Protein AF-0000000066093097 (afdb_homodimer)

InterPro domains:
  IPR003817 Phosphatidylserine decarboxylase-related [PF02666] (63-284)
  IPR003817 Phosphatidylserine decarboxylase-related [PTHR10067] (11-286)
  IPR033177 Phosphatidylserine decarboxylase, bacterial/eukaryotic [TIGR00163] (50-284)
  IPR033178 Phosphatidylserine decarboxylase, prokaryotic type 1 [MF_00662] (10-287)
  IPR060588 Phosphatidylserine decarboxylase proenzyme, N-terminal domain [PF27523] (5-46)

pLDDT: mean 94.62, std 5.3, range [65.44, 98.88]

Nearest PDB structures (foldseek):
  7cnz-assembly2_E  TM=9.864E-01  e=1.143E-36  Escherichia coli K-12
  7cnz-assembly2_G  TM=9.864E-01  e=2.052E-36  Escherichia coli K-12
  8x4q-assembly1_A  TM=7.014E-01  e=6.839E-11  Psilocybe cubensis
  8x4q-assembly3_E  TM=6.402E-01  e=1.273E-09  Psilocybe cubensis
  7cnz-assembly2_E  TM=9.865E-01  e=6.090E-37  Escherichia coli K-12

Organism: Hamiltonella defensa subsp. Acyrthosiphon pisum (strain 5AT) (NCBI:txid572265)

Solvent-accessible surface area (backbone atoms only — not comparable to full-atom values): 28808 Å² total; per-residue (Å²): 110,70,64,59,48,55,53,51,46,64,72,68,47,65,42,66,64,52,10,51,51,44,32,53,59,31,59,39,68,53,58,70,58,30,51,50,52,45,52,51,49,34,60,75,48,62,41,68,44,83,45,28,60,65,62,51,72,82,77,36,63,19,42,44,54,51,56,50,46,57,60,34,83,76,75,47,62,60,59,74,59,93,51,38,28,24,28,34,32,28,31,27,27,58,28,68,47,70,25,59,54,51,36,39,70,55,31,78,97,36,56,40,43,38,31,27,60,52,57,50,35,56,73,66,29,60,58,39,36,47,9,37,37,40,32,34,33,26,52,81,44,37,55,33,48,34,28,27,36,41,50,31,34,39,42,34,38,36,40,37,60,54,47,36,52,62,71,50,72,70,41,41,49,66,37,77,45,46,79,36,22,22,19,31,39,41,34,34,25,46,35,94,58,42,55,32,37,48,28,46,31,47,21,48,39,32,48,38,44,29,33,70,89,69,37,62,73,53,76,77,63,78,46,41,39,43,77,45,80,47,41,50,88,89,46,84,77,43,52,72,44,45,55,59,35,74,45,29,35,32,39,59,50,38,36,42,36,38,38,32,23,48,92,32,61,42,66,40,85,82,66,45,67,66,32,75,41,46,38,14,38,76,37,25,33,40,76,131,110,69,67,58,49,57,53,51,46,64,73,67,48,64,42,67,62,51,10,53,50,44,33,52,60,30,60,38,69,54,57,71,60,29,52,50,51,44,52,50,48,35,59,73,47,61,38,69,44,84,47,29,61,65,62,52,71,84,77,38,62,18,41,45,54,51,55,50,45,56,60,36,84,77,75,47,61,58,61,75,58,92,50,39,28,24,28,32,34,28,28,28,28,58,27,67,46,70,25,59,56,50,36,39,72,54,31,78,97,36,56,40,43,39,29,28,60,51,57,50,35,57,72,65,30,57,60,37,38,46,8,37,38,40,31,35,34,27,52,82,45,36,55,31,48,34,28,27,36,40,49,30,35,40,41,35,39,35,40,38,62,54,47,35,52,63,71,50,72,70,40,42,51,68,39,78,44,47,79,36,22,20,19,32,39,41,35,34,25,46,35,95,59,42,54,32,37,47,30,45,31,48,22,47,39,33,47,37,45,29,34,71,89,70,38,64,74,52,76,76,64,77,44,42,39,44,78,48,79,46,41,52,88,87,46,83,77,43,52,72,46,46,55,59,36,73,46,30,36,32,41,60,49,37,36,42,35,39,39,32,22,46,92,33,60,42,67,40,86,82,66,44,66,65,33,75,41,46,38,14,38,76,38,25,32,41,77,132

Sequence (576 aa):
MLKKLKIKLQYLLPQHALTRLAGWAANKKAGWLTQQVIKIFASYYRVNIKEAQYTEFSAYSSFNEFFIRSLRSDVRPIAAGDNILVQPADGTISESGRIDKDKILQAKGHDYSLEALLAGQSLLAKEFENGQFVTTYLAPGDYHRVHMPCDGVLREMIYVPGSLFSVNAFFAENVPYLFARNERVICIFNTAFGTMAQILVGAMIVGSIETLWSGPVDSQRKGIIQRWVYPDEGSEAPIILKKGEEMGLFKLGSTVINLFVSNKIKLASHLQNGSITRLGEILGEAPHMLKKLKIKLQYLLPQHALTRLAGWAANKKAGWLTQQVIKIFASYYRVNIKEAQYTEFSAYSSFNEFFIRSLRSDVRPIAAGDNILVQPADGTISESGRIDKDKILQAKGHDYSLEALLAGQSLLAKEFENGQFVTTYLAPGDYHRVHMPCDGVLREMIYVPGSLFSVNAFFAENVPYLFARNERVICIFNTAFGTMAQILVGAMIVGSIETLWSGPVDSQRKGIIQRWVYPDEGSEAPIILKKGEEMGLFKLGSTVINLFVSNKIKLASHLQNGSITRLGEILGEAPH

Secondary structure (DSSP, 8-state):
-HHHHHHHHHHHS-HHHHHHHHHHHHH---THHHHHHHHHHHHHTT--GGGBSS-SGGG-SSHHHHHTPPBPTTSSPPPP-TTEEE--SSEEEEEEEE-BTTEEEEETTEEEEHHHHTTT-HHHHHHTTT-EEEEEE--TTS--EEE-SS-EEEEEEEEE--B----SHHHHHHSTTHHHHB-EEEEEEEETTEEEEEEEE--TT--EEEETTTEESSSS--SS-EEEE---TTSSS--EE-TT-EEEEEES--EEEEEE-TTS-EE-TT--TT-EE-TTSEEEE---/-HHHHHHHHHHHS-HHHHHHHHHHHHH---THHHHHHHHHHHHHTT--GGGBSS-SGGG-SSHHHHHTPPBPTTSSPPPP-TTEEE--SSEEEEEEEE-BTTEEEEETTEEEEHHHHTTT-HHHHHHTTT-EEEEEE--TTS--EEE-SS-EEEEEEEEE--B----SHHHHHHSTTHHHHB-EEEEEEEETTEEEEEEEE--TT--EEEETTTEESSSS--SS-EEEE---TTSSS--EE-TT-EEEEEES--EEEEEE-TTS-EE-TT--TT-EE-TTSEEEE---

Structure (mmCIF, N/CA/C/O backbone):
data_AF-0000000066093097-model_v1
#
loop_
_entity.id
_entity.type
_entity.pdbx_description
1 polymer 'Phosphatidylserine decarboxylase proenzyme'
#
loop_
_atom_site.group_PDB
_atom_site.id
_atom_site.type_symbol
_atom_site.label_atom_id
_atom_site.label_alt_id
_atom_site.label_comp_id
_atom_site.label_asym_id
_atom_site.label_entity_id
_atom_site.label_seq_id
_atom_site.pdbx_PDB_ins_code
_atom_site.Cartn_x
_atom_site.Cartn_y
_atom_site.Cartn_z
_atom_site.occupancy
_atom_site.B_iso_or_equiv
_atom_site.auth_seq_id
_atom_site.auth_comp_id
_atom_site.auth_asym_id
_atom_site.auth_atom_id
_atom_site.pdbx_PDB_model_num
ATOM 1 N N . MET A 1 1 ? 18.625 3.459 -25.906 1 68.06 1 MET A N 1
ATOM 2 C CA . MET A 1 1 ? 17.578 4.461 -26.078 1 68.06 1 MET A CA 1
ATOM 3 C C . MET A 1 1 ? 16.203 3.814 -26.047 1 68.06 1 MET A C 1
ATOM 5 O O . MET A 1 1 ? 15.32 4.238 -25.297 1 68.06 1 MET A O 1
ATOM 9 N N . LEU A 1 2 ? 16.047 2.662 -26.797 1 78 2 LEU A N 1
ATOM 10 C CA . LEU A 1 2 ? 14.75 2.008 -26.891 1 78 2 LEU A CA 1
ATOM 11 C C . LEU A 1 2 ? 14.375 1.365 -25.562 1 78 2 LEU A C 1
ATOM 13 O O . LEU A 1 2 ? 13.211 1.413 -25.156 1 78 2 LEU A O 1
ATOM 17 N N . LYS A 1 3 ? 15.328 0.932 -24.812 1 82.69 3 LYS A N 1
ATOM 18 C CA . LYS A 1 3 ? 15.062 0.302 -23.531 1 82.69 3 LYS A CA 1
ATOM 19 C C . LYS A 1 3 ? 14.508 1.31 -22.531 1 82.69 3 LYS A C 1
ATOM 21 O O . LYS A 1 3 ? 13.516 1.035 -21.844 1 82.69 3 LYS A O 1
ATOM 26 N N . LYS A 1 4 ? 15.164 2.43 -22.453 1 82.69 4 LYS A N 1
ATOM 27 C CA . LYS A 1 4 ? 14.742 3.48 -21.531 1 82.69 4 LYS A CA 1
ATOM 28 C C . LYS A 1 4 ? 13.336 3.969 -21.859 1 82.69 4 LYS A C 1
ATOM 30 O O . LYS A 1 4 ? 12.547 4.262 -20.953 1 82.69 4 LYS A O 1
ATOM 35 N N . LEU A 1 5 ? 13.094 4.07 -23.109 1 84.62 5 LEU A N 1
ATOM 36 C CA . LEU A 1 5 ? 11.773 4.516 -23.547 1 84.62 5 LEU A CA 1
ATOM 37 C C . LEU A 1 5 ? 10.695 3.518 -23.125 1 84.62 5 LEU A C 1
ATOM 39 O O . LEU A 1 5 ? 9.617 3.91 -22.672 1 84.62 5 LEU A O 1
ATOM 43 N N . LYS A 1 6 ? 10.977 2.24 -23.328 1 85.44 6 LYS A N 1
ATOM 44 C CA . LYS A 1 6 ? 10.047 1.187 -22.938 1 85.44 6 LYS A CA 1
ATOM 45 C C . LYS A 1 6 ? 9.719 1.262 -21.453 1 85.44 6 LYS A C 1
ATOM 47 O O . LYS A 1 6 ? 8.562 1.111 -21.062 1 85.44 6 LYS A O 1
ATOM 52 N N . ILE A 1 7 ? 10.688 1.516 -20.688 1 85.94 7 ILE A N 1
ATOM 53 C CA . ILE A 1 7 ? 1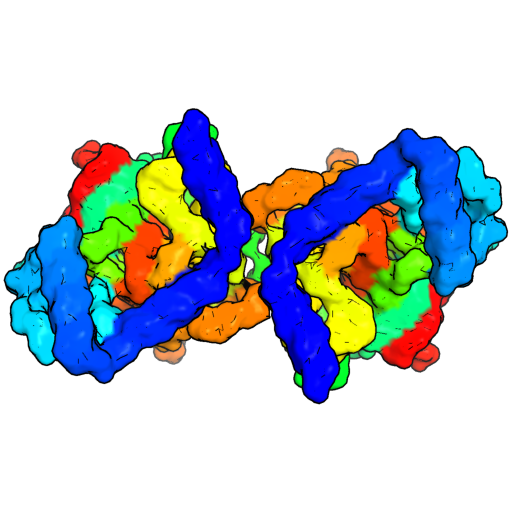0.523 1.615 -19.234 1 85.94 7 ILE A CA 1
ATOM 54 C C . ILE A 1 7 ? 9.703 2.857 -18.906 1 85.94 7 ILE A C 1
ATOM 56 O O . ILE A 1 7 ? 8.75 2.785 -18.109 1 85.94 7 ILE A O 1
ATOM 60 N N . LYS A 1 8 ? 10.039 3.965 -19.5 1 85.25 8 LYS A N 1
ATOM 61 C CA . LYS A 1 8 ? 9.328 5.215 -19.25 1 85.25 8 LYS A CA 1
ATOM 62 C C . LYS A 1 8 ? 7.852 5.094 -19.609 1 85.25 8 LYS A C 1
ATOM 64 O O . LYS A 1 8 ? 6.988 5.66 -18.938 1 85.25 8 LYS A O 1
ATOM 69 N N . LEU A 1 9 ? 7.617 4.41 -20.641 1 84.12 9 LEU A N 1
ATOM 70 C CA . LEU A 1 9 ? 6.242 4.223 -21.094 1 84.12 9 LEU A CA 1
ATOM 71 C C . LEU A 1 9 ? 5.426 3.477 -20.047 1 84.12 9 LEU A C 1
ATOM 73 O O . LEU A 1 9 ? 4.246 3.773 -19.844 1 84.12 9 LEU A O 1
ATOM 77 N N . GLN A 1 10 ? 6.02 2.518 -19.406 1 84.25 10 GLN A N 1
ATOM 78 C CA . GLN A 1 10 ? 5.32 1.765 -18.359 1 84.25 10 GLN A CA 1
ATOM 79 C C . GLN A 1 10 ? 4.922 2.668 -17.203 1 84.25 10 GLN A C 1
ATOM 81 O O . GLN A 1 10 ? 3.881 2.457 -16.578 1 84.25 10 GLN A O 1
ATOM 86 N N . TYR A 1 11 ? 5.754 3.646 -16.969 1 81.81 11 TYR A N 1
ATOM 87 C CA . TYR A 1 11 ? 5.469 4.57 -15.883 1 81.81 11 TYR A CA 1
ATOM 88 C C . TYR A 1 11 ? 4.355 5.539 -16.266 1 81.81 11 TYR A C 1
ATOM 90 O O . TYR A 1 11 ? 3.607 6.008 -15.406 1 81.81 11 TYR A O 1
ATOM 98 N N . LEU A 1 12 ? 4.156 5.742 -17.531 1 81.19 12 LEU A N 1
ATOM 99 C CA . LEU A 1 12 ? 3.246 6.785 -18 1 81.19 12 LEU A CA 1
ATOM 100 C C . LEU A 1 12 ? 1.881 6.199 -18.344 1 81.19 12 LEU A C 1
ATOM 102 O O . LEU A 1 12 ? 0.875 6.914 -18.312 1 81.19 12 LEU A O 1
ATOM 106 N N . LEU A 1 13 ? 1.787 5.004 -18.641 1 84.69 13 LEU A N 1
ATOM 107 C CA . LEU A 1 13 ? 0.554 4.359 -19.078 1 84.69 13 LEU A CA 1
ATOM 108 C C . LEU A 1 13 ? -0.447 4.262 -17.922 1 84.69 13 LEU A C 1
ATOM 110 O O . LEU A 1 13 ? -0.06 4.035 -16.781 1 84.69 13 LEU A O 1
ATOM 114 N N . PRO A 1 14 ? -1.724 4.5 -18.297 1 86.81 14 PRO A N 1
ATOM 115 C CA . PRO A 1 14 ? -2.754 4.203 -17.312 1 86.81 14 PRO A CA 1
ATOM 116 C C . PRO A 1 14 ? -2.939 2.703 -17.078 1 86.81 14 PRO A C 1
ATOM 118 O O . PRO A 1 14 ? -3.875 2.105 -17.609 1 86.81 14 PRO A O 1
ATOM 121 N N . GLN A 1 15 ? -2.131 2.162 -16.281 1 88.12 15 GLN A N 1
ATOM 122 C CA . GLN A 1 15 ? -1.981 0.719 -16.125 1 88.12 15 GLN A CA 1
ATOM 123 C C . GLN A 1 15 ? -3.301 0.071 -15.719 1 88.12 15 GLN A C 1
ATOM 125 O O . GLN A 1 15 ? -3.711 -0.933 -16.312 1 88.12 15 GLN A O 1
ATOM 130 N N . HIS A 1 16 ? -3.994 0.668 -14.781 1 88.12 16 HIS A N 1
ATOM 131 C CA . HIS A 1 16 ? -5.219 0.075 -14.258 1 88.12 16 HIS A CA 1
ATOM 132 C C . HIS A 1 16 ? -6.344 0.131 -15.281 1 88.12 16 HIS A C 1
ATOM 134 O O . HIS A 1 16 ? -7.109 -0.828 -15.422 1 88.12 16 HIS A O 1
ATOM 140 N N . ALA A 1 17 ? -6.469 1.216 -15.969 1 87.44 17 ALA A N 1
ATOM 141 C CA . ALA A 1 17 ? -7.492 1.336 -17 1 87.44 17 ALA A CA 1
ATOM 142 C C . ALA A 1 17 ? -7.258 0.329 -18.125 1 87.44 17 ALA A C 1
ATOM 144 O O . ALA A 1 17 ? -8.195 -0.324 -18.594 1 87.44 17 ALA A O 1
ATOM 145 N N . LEU A 1 18 ? -6.027 0.21 -18.547 1 89.62 18 LEU A N 1
ATOM 146 C CA . LEU A 1 18 ? -5.68 -0.737 -19.594 1 89.62 18 LEU A CA 1
ATOM 147 C C . LEU A 1 18 ? -5.949 -2.17 -19.141 1 89.62 18 LEU A C 1
ATOM 149 O O . LEU A 1 18 ? -6.457 -2.982 -19.922 1 89.62 18 LEU A O 1
ATOM 153 N N . THR A 1 19 ? -5.629 -2.447 -17.906 1 89.88 19 THR A N 1
ATOM 154 C CA . THR A 1 19 ? -5.84 -3.781 -17.359 1 89.88 19 THR A CA 1
ATOM 155 C C . THR A 1 19 ? -7.328 -4.109 -17.281 1 89.88 19 THR A C 1
ATOM 157 O O . THR A 1 19 ? -7.746 -5.211 -17.625 1 89.88 19 THR A O 1
ATOM 160 N N . ARG A 1 20 ? -8.125 -3.15 -16.891 1 88.69 20 ARG A N 1
ATOM 161 C CA . ARG A 1 20 ? -9.57 -3.352 -16.812 1 88.69 20 ARG A CA 1
ATOM 162 C C . ARG A 1 20 ? -10.156 -3.602 -18.203 1 88.69 20 ARG A C 1
ATOM 164 O O . ARG A 1 20 ? -11.023 -4.461 -18.375 1 88.69 20 ARG A O 1
ATOM 171 N N . LEU A 1 21 ? -9.703 -2.885 -19.156 1 90.94 21 LEU A N 1
ATOM 172 C CA . LEU A 1 21 ? -10.164 -3.057 -20.531 1 90.94 21 LEU A CA 1
ATOM 173 C C . LEU A 1 21 ? -9.766 -4.426 -21.078 1 90.94 21 LEU A C 1
ATOM 175 O O . LEU A 1 21 ? -10.57 -5.105 -21.719 1 90.94 21 LEU A O 1
ATOM 179 N N . ALA A 1 22 ? -8.539 -4.777 -20.828 1 91.62 22 ALA A N 1
ATOM 180 C CA . ALA A 1 22 ? -8.062 -6.086 -21.266 1 91.62 22 ALA A CA 1
ATOM 181 C C . ALA A 1 22 ? -8.867 -7.211 -20.625 1 91.62 22 ALA A C 1
ATOM 183 O O . ALA A 1 22 ? -9.242 -8.18 -21.281 1 91.62 22 ALA A O 1
ATOM 184 N N . GLY A 1 23 ? -9.086 -7.062 -19.312 1 89.94 23 GLY A N 1
ATOM 185 C CA . GLY A 1 23 ? -9.906 -8.039 -18.609 1 89.94 23 GLY A CA 1
ATOM 186 C C . GLY A 1 23 ? -11.32 -8.133 -19.156 1 89.94 23 GLY A C 1
ATOM 187 O O . GLY A 1 23 ? -11.852 -9.234 -19.312 1 89.94 23 GLY A O 1
ATOM 188 N N . TRP A 1 24 ? -11.883 -7.031 -19.391 1 91.56 24 TRP A N 1
ATOM 189 C CA . TRP A 1 24 ? -13.219 -6.984 -19.969 1 91.56 24 TRP A CA 1
ATOM 190 C C . TRP A 1 24 ? -13.25 -7.676 -21.328 1 91.56 24 TRP A C 1
ATOM 192 O O . TRP A 1 24 ? -14.133 -8.5 -21.594 1 91.56 24 TRP A O 1
ATOM 202 N N . ALA A 1 25 ? -12.359 -7.367 -22.188 1 93.94 25 ALA A N 1
ATOM 203 C CA . ALA A 1 25 ? -12.289 -7.965 -23.516 1 93.94 25 ALA A CA 1
ATOM 204 C C . ALA A 1 25 ? -12.055 -9.469 -23.422 1 93.94 25 ALA A C 1
ATOM 206 O O . ALA A 1 25 ? -12.656 -10.25 -24.172 1 93.94 25 ALA A O 1
ATOM 207 N N . ALA A 1 26 ? -11.219 -9.859 -22.5 1 94.44 26 ALA A N 1
ATOM 208 C CA . ALA A 1 26 ? -10.844 -11.266 -22.375 1 94.44 26 ALA A CA 1
ATOM 209 C C . ALA A 1 26 ? -12.016 -12.102 -21.844 1 94.44 26 ALA A C 1
ATOM 211 O O . ALA A 1 26 ? -12.055 -13.312 -22.047 1 94.44 26 ALA A O 1
ATOM 212 N N . ASN A 1 27 ? -12.945 -11.414 -21.25 1 94.44 27 ASN A N 1
ATOM 213 C CA . ASN A 1 27 ? -14.109 -12.102 -20.703 1 94.44 27 ASN A CA 1
ATOM 214 C C . ASN A 1 27 ? -15.25 -12.18 -21.719 1 94.44 27 ASN A C 1
ATOM 216 O O . ASN A 1 27 ? -16.219 -12.914 -21.516 1 94.44 27 ASN A O 1
ATOM 220 N N . LYS A 1 28 ? -15.164 -11.555 -22.797 1 95.5 28 LYS A N 1
ATOM 221 C CA . LYS A 1 28 ? -16.25 -11.477 -23.766 1 95.5 28 LYS A CA 1
ATOM 222 C C . LYS A 1 28 ? -16.422 -12.797 -24.516 1 95.5 28 LYS A C 1
ATOM 224 O O . LYS A 1 28 ? -15.422 -13.43 -24.891 1 95.5 28 LYS A O 1
ATOM 229 N N . LYS A 1 29 ? -17.641 -13.172 -24.656 1 97.06 29 LYS A N 1
ATOM 230 C CA . LYS A 1 29 ? -17.984 -14.312 -25.5 1 97.06 29 LYS A CA 1
ATOM 231 C C . LYS A 1 29 ? -18.375 -13.859 -26.906 1 97.06 29 LYS A C 1
ATOM 233 O O . LYS A 1 29 ? -19.562 -13.742 -27.203 1 97.06 29 LYS A O 1
ATOM 238 N N . ALA A 1 30 ? -17.438 -13.766 -27.75 1 96.25 30 ALA A N 1
ATOM 239 C CA . ALA A 1 30 ? -17.672 -13.156 -29.047 1 96.25 30 ALA A CA 1
ATOM 240 C C . ALA A 1 30 ? -17.656 -14.211 -30.156 1 96.25 30 ALA A C 1
ATOM 242 O O . ALA A 1 30 ? -17.25 -13.93 -31.281 1 96.25 30 ALA A O 1
ATOM 243 N N . GLY A 1 31 ? -17.891 -15.391 -29.812 1 95.12 31 GLY A N 1
ATOM 244 C CA . GLY A 1 31 ? -18.047 -16.453 -30.797 1 95.12 31 GLY A CA 1
ATOM 245 C C . GLY A 1 31 ? -16.828 -16.656 -31.672 1 95.12 31 GLY A C 1
ATOM 246 O O . GLY A 1 31 ? -15.727 -16.891 -31.172 1 95.12 31 GLY A O 1
ATOM 247 N N . TRP A 1 32 ? -17.062 -16.359 -32.906 1 95.94 32 TRP A N 1
ATOM 248 C CA . TRP A 1 32 ? -16.016 -16.625 -33.906 1 95.94 32 TRP A CA 1
ATOM 249 C C . TRP A 1 32 ? -14.789 -15.773 -33.625 1 95.94 32 TRP A C 1
ATOM 251 O O . TRP A 1 32 ? -13.656 -16.234 -33.812 1 95.94 32 TRP A O 1
ATOM 261 N N . LEU A 1 33 ? -14.906 -14.602 -33.188 1 96.94 33 LEU A N 1
ATOM 262 C CA . LEU A 1 33 ? -13.773 -13.734 -32.906 1 96.94 33 LEU A CA 1
ATOM 263 C C . LEU A 1 33 ? -12.953 -14.273 -31.734 1 96.94 33 LEU A C 1
ATOM 265 O O . LEU A 1 33 ? -11.719 -14.289 -31.797 1 96.94 33 LEU A O 1
ATOM 269 N N . THR A 1 34 ? -13.633 -14.711 -30.703 1 97.12 34 THR A N 1
ATOM 270 C CA . THR A 1 34 ? -12.969 -15.32 -29.547 1 97.12 34 THR A CA 1
ATOM 271 C C . THR A 1 34 ? -12.141 -16.531 -29.984 1 97.12 34 THR A C 1
ATOM 273 O O . THR A 1 34 ? -10.984 -16.672 -29.578 1 97.12 34 THR A O 1
ATOM 276 N N . GLN A 1 35 ? -12.703 -17.297 -30.812 1 97.5 35 GLN A N 1
ATOM 277 C CA . GLN A 1 35 ? -12.023 -18.5 -31.266 1 97.5 35 GLN A CA 1
ATOM 278 C C . GLN A 1 35 ? -10.766 -18.156 -32.062 1 97.5 35 GLN A C 1
ATOM 280 O O . GLN A 1 35 ? -9.734 -18.812 -31.906 1 97.5 35 GLN A O 1
ATOM 285 N N . GLN A 1 36 ? -10.867 -17.172 -32.844 1 97.69 36 GLN A N 1
ATOM 286 C CA . GLN A 1 36 ? -9.703 -16.75 -33.625 1 97.69 36 GLN A CA 1
ATOM 287 C C . GLN A 1 36 ? -8.594 -16.219 -32.719 1 97.69 36 GLN A C 1
ATOM 289 O O . GLN A 1 36 ? -7.422 -16.531 -32.906 1 97.69 36 GLN A O 1
ATOM 294 N N . VAL A 1 37 ? -8.992 -15.453 -31.781 1 97.44 37 VAL A N 1
ATOM 295 C CA . VAL A 1 37 ? -8.031 -14.891 -30.844 1 97.44 37 VAL A CA 1
ATOM 296 C C . VAL A 1 37 ? -7.332 -16.016 -30.078 1 97.44 37 VAL A C 1
ATOM 298 O O . VAL A 1 37 ? -6.113 -16 -29.906 1 97.44 37 VAL A O 1
ATOM 301 N N . ILE A 1 38 ? -8.094 -16.969 -29.656 1 97.75 38 ILE A N 1
ATOM 302 C CA . ILE A 1 38 ? -7.555 -18.094 -28.922 1 97.75 38 ILE A CA 1
ATOM 303 C C . ILE A 1 38 ? -6.547 -18.844 -29.781 1 97.75 38 ILE A C 1
ATOM 305 O O . ILE A 1 38 ? -5.43 -19.141 -29.344 1 97.75 38 ILE A O 1
ATOM 309 N N . LYS A 1 39 ? -6.867 -19.109 -31 1 97.81 39 LYS A N 1
ATOM 310 C CA . LYS A 1 39 ? -6.004 -19.859 -31.906 1 97.81 39 LYS A CA 1
ATOM 311 C C . LYS A 1 39 ? -4.707 -19.109 -32.188 1 97.81 39 LYS A C 1
ATOM 313 O O . LYS A 1 39 ? -3.623 -19.688 -32.188 1 97.81 39 LYS A O 1
ATOM 318 N N . ILE A 1 40 ? -4.816 -17.875 -32.438 1 97.94 40 ILE A N 1
ATOM 319 C CA . ILE A 1 40 ? -3.648 -17.047 -32.688 1 97.94 40 ILE A CA 1
ATOM 320 C C . ILE A 1 40 ? -2.742 -17.016 -31.469 1 97.94 40 ILE A C 1
ATOM 322 O O . ILE A 1 40 ? -1.523 -17.172 -31.594 1 97.94 40 ILE A O 1
ATOM 326 N N . PHE A 1 41 ? -3.361 -16.812 -30.344 1 96.81 41 PHE A N 1
ATOM 327 C CA . PHE A 1 41 ? -2.609 -16.766 -29.094 1 96.81 41 PHE A CA 1
ATOM 328 C C . PHE A 1 41 ? -1.895 -18.094 -28.859 1 96.81 41 PHE A C 1
ATOM 330 O O . PHE A 1 41 ? -0.696 -18.125 -28.562 1 96.81 41 PHE A O 1
ATOM 337 N N . ALA A 1 42 ? -2.65 -19.156 -28.922 1 97.38 42 ALA A N 1
ATOM 338 C CA . ALA A 1 42 ? -2.102 -20.484 -28.672 1 97.38 42 ALA A CA 1
ATOM 339 C C . ALA A 1 42 ? -0.943 -20.797 -29.609 1 97.38 42 ALA A C 1
ATOM 341 O O . ALA A 1 42 ? 0.058 -21.391 -29.203 1 97.38 42 ALA A O 1
ATOM 342 N N . SER A 1 43 ? -1.115 -20.406 -30.828 1 97.5 43 SER A N 1
ATOM 343 C CA . SER A 1 43 ? -0.065 -20.625 -31.812 1 97.5 43 SER A CA 1
ATOM 344 C C . SER A 1 43 ? 1.157 -19.766 -31.531 1 97.5 43 SER A C 1
ATOM 346 O O . SER A 1 43 ? 2.285 -20.266 -31.5 1 97.5 43 SER A O 1
ATOM 348 N N . TYR A 1 44 ? 0.952 -18.531 -31.281 1 96.88 44 TYR A N 1
ATOM 349 C CA . TYR A 1 44 ? 2.033 -17.562 -31.078 1 96.88 44 TYR A CA 1
ATOM 350 C C . TYR A 1 44 ? 2.852 -17.922 -29.844 1 96.88 44 TYR A C 1
ATOM 352 O O . TYR A 1 44 ? 4.082 -17.859 -29.875 1 96.88 44 TYR A O 1
ATOM 360 N N . TYR A 1 45 ? 2.201 -18.312 -28.797 1 95.75 45 TYR A N 1
ATOM 361 C CA . TYR A 1 45 ? 2.885 -18.562 -27.547 1 95.75 45 TYR A CA 1
ATOM 362 C C . TYR A 1 45 ? 3.135 -20.062 -27.344 1 95.75 45 TYR A C 1
ATOM 364 O O . TYR A 1 45 ? 3.529 -20.5 -26.266 1 95.75 45 TYR A O 1
ATOM 372 N N . ARG A 1 46 ? 2.812 -20.891 -28.312 1 96.12 46 ARG A N 1
ATOM 373 C CA . ARG A 1 46 ? 3.096 -22.328 -28.344 1 96.12 46 ARG A CA 1
ATOM 374 C C . ARG A 1 46 ? 2.486 -23.031 -27.141 1 96.12 46 ARG A C 1
ATOM 376 O O . ARG A 1 46 ? 3.168 -23.797 -26.453 1 96.12 46 ARG A O 1
ATOM 383 N N . VAL A 1 47 ? 1.194 -22.703 -27.016 1 96.62 47 VAL A N 1
ATOM 384 C CA . VAL A 1 47 ? 0.459 -23.359 -25.938 1 96.62 47 VAL A CA 1
ATOM 385 C C . VAL A 1 47 ? 0.26 -24.844 -26.266 1 96.62 47 VAL A C 1
ATOM 387 O O . VAL A 1 47 ? -0.18 -25.188 -27.359 1 96.62 47 VAL A O 1
ATOM 390 N N . ASN A 1 48 ? 0.645 -25.734 -25.359 1 95.38 48 ASN A N 1
ATOM 391 C CA . ASN A 1 48 ? 0.401 -27.156 -25.547 1 95.38 48 ASN A CA 1
ATOM 392 C C . ASN A 1 48 ? -1.004 -27.547 -25.094 1 95.38 48 ASN A C 1
ATOM 394 O O . ASN A 1 48 ? -1.192 -28.031 -23.984 1 95.38 48 ASN A O 1
ATOM 398 N N . ILE A 1 49 ? -1.922 -27.453 -25.953 1 96.12 49 ILE A N 1
ATOM 399 C CA . ILE A 1 49 ? -3.332 -27.656 -25.641 1 96.12 49 ILE A CA 1
ATOM 400 C C . ILE A 1 49 ? -3.584 -29.125 -25.344 1 96.12 49 ILE A C 1
ATOM 402 O O . ILE A 1 49 ? -4.605 -29.484 -24.75 1 96.12 49 ILE A O 1
ATOM 406 N N . LYS A 1 50 ? -2.711 -30 -25.766 1 96.5 50 LYS A N 1
ATOM 407 C CA . LYS A 1 50 ? -2.889 -31.422 -25.547 1 96.5 50 LYS A CA 1
ATOM 408 C C . LYS A 1 50 ? -2.861 -31.766 -24.047 1 96.5 50 LYS A C 1
ATOM 410 O O . LYS A 1 50 ? -3.352 -32.812 -23.641 1 96.5 50 LYS A O 1
ATOM 415 N N . GLU A 1 51 ? -2.277 -30.938 -23.297 1 97.44 51 GLU A N 1
ATOM 416 C CA . GLU A 1 51 ? -2.195 -31.156 -21.859 1 97.44 51 GLU A CA 1
ATOM 417 C C . GLU A 1 51 ? -3.459 -30.672 -21.156 1 97.44 51 GLU A C 1
ATOM 419 O O . GLU A 1 51 ? -3.691 -31 -19.984 1 97.44 51 GLU A O 1
ATOM 424 N N . ALA A 1 52 ? -4.242 -29.922 -21.812 1 97.75 52 ALA A N 1
ATOM 425 C CA . ALA A 1 52 ? -5.426 -29.312 -21.219 1 97.75 52 ALA A CA 1
ATOM 426 C C . ALA A 1 52 ? -6.52 -30.359 -20.984 1 97.75 52 ALA A C 1
ATOM 428 O O . ALA A 1 52 ? -6.562 -31.375 -21.656 1 97.75 52 ALA A O 1
ATOM 429 N N . GLN A 1 53 ? -7.332 -30.078 -19.984 1 97.25 53 GLN A N 1
ATOM 430 C CA . GLN A 1 53 ? -8.5 -30.922 -19.734 1 97.25 53 GLN A CA 1
ATOM 431 C C . GLN A 1 53 ? -9.391 -31 -20.969 1 97.25 53 GLN A C 1
ATOM 433 O O . GLN A 1 53 ? -9.906 -32.062 -21.312 1 97.25 53 GLN A O 1
ATOM 438 N N . TYR A 1 54 ? -9.602 -29.844 -21.578 1 97.25 54 TYR A N 1
ATOM 439 C CA . TYR A 1 54 ? -10.312 -29.766 -22.844 1 97.25 54 TYR A CA 1
ATOM 440 C C . TYR A 1 54 ? -9.375 -29.344 -23.969 1 97.25 54 TYR A C 1
ATOM 442 O O . TYR A 1 54 ? -8.875 -28.219 -23.984 1 97.25 54 TYR A O 1
ATOM 450 N N . THR A 1 55 ? -9.227 -30.141 -24.969 1 96.56 55 THR A N 1
ATOM 451 C CA . THR A 1 55 ? -8.18 -29.938 -25.953 1 96.56 55 THR A CA 1
ATOM 452 C C . THR A 1 55 ? -8.711 -29.188 -27.172 1 96.56 55 THR A C 1
ATOM 454 O O . THR A 1 55 ? -7.941 -28.719 -28.016 1 96.56 55 THR A O 1
ATOM 457 N N . GLU A 1 56 ? -10.008 -29.078 -27.25 1 97.12 56 GLU A N 1
ATOM 458 C CA . GLU A 1 56 ? -10.609 -28.312 -28.344 1 97.12 56 GLU A CA 1
ATOM 459 C C . GLU A 1 56 ? -10.805 -26.859 -27.953 1 97.12 56 GLU A C 1
ATOM 461 O O . GLU A 1 56 ? -11.406 -26.562 -26.906 1 97.12 56 GLU A O 1
ATOM 466 N N . PHE A 1 57 ? -10.406 -26.031 -28.781 1 96.94 57 PHE A N 1
ATOM 467 C CA . PHE A 1 57 ? -10.523 -24.609 -28.484 1 96.94 57 PHE A CA 1
ATOM 468 C C . PHE A 1 57 ? -11.984 -24.203 -28.344 1 96.94 57 PHE A C 1
ATOM 470 O O . PHE A 1 57 ? -12.305 -23.266 -27.609 1 96.94 57 PHE A O 1
ATOM 477 N N . SER A 1 58 ? -12.836 -24.891 -29 1 96.62 58 SER A N 1
ATOM 478 C CA . SER A 1 58 ? -14.258 -24.594 -28.969 1 96.62 58 SER A CA 1
ATOM 479 C C . SER A 1 58 ? -14.859 -24.812 -27.594 1 96.62 58 SER A C 1
ATOM 481 O O . SER A 1 58 ? -15.977 -24.391 -27.312 1 96.62 58 SER A O 1
ATOM 483 N N . ALA A 1 59 ? -14.117 -25.484 -26.797 1 97.06 59 ALA A N 1
ATOM 484 C CA . ALA A 1 59 ? -14.586 -25.75 -25.438 1 97.06 59 ALA A CA 1
ATOM 485 C C . ALA A 1 59 ? -14.57 -24.469 -24.594 1 97.06 59 ALA A C 1
ATOM 487 O O . ALA A 1 59 ? -15.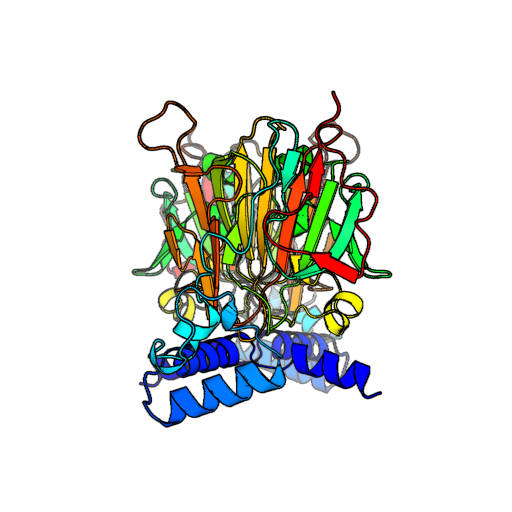156 -24.438 -23.5 1 97.06 59 ALA A O 1
ATOM 488 N N . TYR A 1 60 ? -13.93 -23.516 -25.047 1 97.62 60 TYR A N 1
ATOM 489 C CA . TYR A 1 60 ? -13.781 -22.281 -24.312 1 97.62 60 TYR A CA 1
ATOM 490 C C . TYR A 1 60 ? -14.602 -21.156 -24.938 1 97.62 60 TYR A C 1
ATOM 492 O O . TYR A 1 60 ? -14.406 -20.828 -26.109 1 97.62 60 TYR A O 1
ATOM 500 N N . SER A 1 61 ? -15.414 -20.5 -24.125 1 97.06 61 SER A N 1
ATOM 501 C CA . SER A 1 61 ? -16.359 -19.516 -24.641 1 97.06 61 SER A CA 1
ATOM 502 C C . SER A 1 61 ? -15.758 -18.109 -24.578 1 97.06 61 SER A C 1
ATOM 504 O O . SER A 1 61 ? -16.297 -17.188 -25.203 1 97.06 61 SER A O 1
ATOM 506 N N . SER A 1 62 ? -14.75 -17.969 -23.859 1 97.5 62 SER A N 1
ATOM 507 C CA . SER A 1 62 ? -14.023 -16.703 -23.781 1 97.5 62 SER A CA 1
ATOM 508 C C . SER A 1 62 ? -12.516 -16.938 -23.766 1 97.5 62 SER A C 1
ATOM 510 O O . SER A 1 62 ? -12.055 -18.047 -23.531 1 97.5 62 SER A O 1
ATOM 512 N N . PHE A 1 63 ? -11.766 -15.922 -24.062 1 96.56 63 PHE A N 1
ATOM 513 C CA . PHE A 1 63 ? -10.312 -16.031 -23.984 1 96.56 63 PHE A CA 1
ATOM 514 C C . PHE A 1 63 ? -9.859 -16.359 -22.578 1 96.56 63 PHE A C 1
ATOM 516 O O . PHE A 1 63 ? -8.961 -17.172 -22.391 1 96.56 63 PHE A O 1
ATOM 523 N N . ASN A 1 64 ? -10.492 -15.766 -21.578 1 95.38 64 ASN A N 1
ATOM 524 C CA . ASN A 1 64 ? -10.125 -16 -20.188 1 95.38 64 ASN A CA 1
ATOM 525 C C . ASN A 1 64 ? -10.336 -17.453 -19.797 1 95.38 64 ASN A C 1
ATOM 527 O O . ASN A 1 64 ? -9.531 -18.031 -19.062 1 95.38 64 ASN A O 1
ATOM 531 N N . GLU A 1 65 ? -11.391 -17.984 -20.219 1 96 65 GLU A N 1
ATOM 532 C CA . GLU A 1 65 ? -11.633 -19.391 -19.938 1 96 65 GLU A CA 1
ATOM 533 C C . GLU A 1 65 ? -10.5 -20.266 -20.469 1 96 65 GLU A C 1
ATOM 535 O O . GLU A 1 65 ? -10.086 -21.219 -19.812 1 96 65 GLU A O 1
ATOM 540 N N . PHE A 1 66 ? -10.094 -19.922 -21.688 1 97.19 66 PHE A N 1
ATOM 541 C CA . PHE A 1 66 ? -8.977 -20.641 -22.297 1 97.19 66 PHE A CA 1
ATOM 542 C C . PHE A 1 66 ? -7.688 -20.391 -21.516 1 97.19 66 PHE A C 1
ATOM 544 O O . PHE A 1 66 ? -6.93 -21.312 -21.234 1 97.19 66 PHE A O 1
ATOM 551 N N . PHE A 1 67 ? -7.441 -19.125 -21.172 1 96.38 67 PHE A N 1
ATOM 552 C CA . PHE A 1 67 ? -6.199 -18.703 -20.547 1 96.38 67 PHE A CA 1
ATOM 553 C C . PHE A 1 67 ? -6.012 -19.406 -19.203 1 96.38 67 PHE A C 1
ATOM 555 O O . PHE A 1 67 ? -4.895 -19.781 -18.844 1 96.38 67 PHE A O 1
ATOM 562 N N . ILE A 1 68 ? -7.141 -19.594 -18.453 1 95.75 68 ILE A N 1
ATOM 563 C CA . ILE A 1 68 ? -7.051 -20.188 -17.141 1 95.75 68 ILE A CA 1
ATOM 564 C C . ILE A 1 68 ? -7.43 -21.672 -17.219 1 95.75 68 ILE A C 1
ATOM 566 O O . ILE A 1 68 ? -7.93 -22.25 -16.25 1 95.75 68 ILE A O 1
ATOM 570 N N . ARG A 1 69 ? -7.27 -22.234 -18.297 1 96.56 69 ARG A N 1
ATOM 571 C CA . ARG A 1 69 ? -7.648 -23.625 -18.531 1 96.56 69 ARG A CA 1
ATOM 572 C C . ARG A 1 69 ? -7.043 -24.547 -17.469 1 96.56 69 ARG A C 1
ATOM 574 O O . ARG A 1 69 ? -5.93 -24.297 -17 1 96.56 69 ARG A O 1
ATOM 581 N N . SER A 1 70 ? -7.766 -25.594 -17.188 1 96.75 70 SER A N 1
ATOM 582 C CA . SER A 1 70 ? -7.23 -26.625 -16.312 1 96.75 70 SER A CA 1
ATOM 583 C C . SER A 1 70 ? -6.441 -27.672 -17.109 1 96.75 70 SER A C 1
ATOM 585 O O . SER A 1 70 ? -6.629 -27.797 -18.328 1 96.75 70 SER A O 1
ATOM 587 N N . LEU A 1 71 ? -5.605 -28.328 -16.453 1 97.56 71 LEU A N 1
ATOM 588 C CA . LEU A 1 71 ? -4.848 -29.422 -17.062 1 97.56 71 LEU A CA 1
ATOM 589 C C . LEU A 1 71 ? -5.496 -30.766 -16.766 1 97.56 71 LEU A C 1
ATOM 591 O O . LEU A 1 71 ? -6.266 -30.891 -15.805 1 97.56 71 LEU A O 1
ATOM 595 N N . ARG A 1 72 ? -5.125 -31.688 -17.688 1 96.75 72 ARG A N 1
ATOM 596 C CA . ARG A 1 72 ? -5.496 -33.062 -17.344 1 96.75 72 ARG A CA 1
ATOM 597 C C . ARG A 1 72 ? -4.809 -33.5 -16.047 1 96.75 72 ARG A C 1
ATOM 599 O O . ARG A 1 72 ? -3.695 -33.062 -15.758 1 96.75 72 ARG A O 1
ATOM 606 N N . SER A 1 73 ? -5.426 -34.406 -15.406 1 94 73 SER A N 1
ATOM 607 C CA . SER A 1 73 ? -4.945 -34.844 -14.094 1 94 73 SER A CA 1
ATOM 608 C C . SER A 1 73 ? -3.631 -35.594 -14.203 1 94 73 SER A C 1
ATOM 610 O O . SER A 1 73 ? -2.883 -35.719 -13.227 1 94 73 SER A O 1
ATOM 612 N N . ASP A 1 74 ? -3.334 -36.094 -15.383 1 95.31 74 ASP A N 1
ATOM 613 C CA . ASP A 1 74 ? -2.209 -37 -15.508 1 95.31 74 ASP A CA 1
ATOM 614 C C . ASP A 1 74 ? -0.966 -36.281 -16.031 1 95.31 74 ASP A C 1
ATOM 616 O O . ASP A 1 74 ? 0.124 -36.844 -16.062 1 95.31 74 ASP A O 1
ATOM 620 N N . VAL A 1 75 ? -0.993 -35.094 -16.391 1 96.88 75 VAL A N 1
ATOM 621 C CA . VAL A 1 75 ? 0.083 -34.469 -17.156 1 96.88 75 VAL A CA 1
ATOM 622 C C . VAL A 1 75 ? 1.104 -33.844 -16.219 1 96.88 75 VAL A C 1
ATOM 624 O O . VAL A 1 75 ? 2.227 -33.531 -16.625 1 96.88 75 VAL A O 1
ATOM 627 N N . ARG A 1 76 ? 0.708 -33.625 -14.969 1 97.81 76 ARG A N 1
ATOM 628 C CA . ARG A 1 76 ? 1.625 -33.094 -13.969 1 97.81 76 ARG A CA 1
ATOM 629 C C . ARG A 1 76 ? 1.649 -33.938 -12.711 1 97.81 76 ARG A C 1
ATOM 631 O O . ARG A 1 76 ? 1.116 -33.562 -11.672 1 97.81 76 ARG A O 1
ATOM 638 N N . PRO A 1 77 ? 2.32 -35.031 -12.805 1 97.88 77 PRO A N 1
ATOM 639 C CA . PRO A 1 77 ? 2.422 -35.812 -11.578 1 97.88 77 PRO A CA 1
ATOM 640 C C . PRO A 1 77 ? 3.113 -35.062 -10.445 1 97.88 77 PRO A C 1
ATOM 642 O O . PRO A 1 77 ? 4.082 -34.344 -10.688 1 97.88 77 PRO A O 1
ATOM 645 N N . ILE A 1 78 ? 2.615 -35.219 -9.258 1 98.38 78 ILE A N 1
ATOM 646 C CA . ILE A 1 78 ? 3.162 -34.531 -8.086 1 98.38 78 ILE A CA 1
ATOM 647 C C . ILE A 1 78 ? 4.25 -35.406 -7.457 1 98.38 78 ILE A C 1
ATOM 649 O O . ILE A 1 78 ? 4.008 -36.562 -7.109 1 98.38 78 ILE A O 1
ATOM 653 N N . ALA A 1 79 ? 5.453 -34.844 -7.352 1 98.06 79 ALA A N 1
ATOM 654 C CA . ALA A 1 79 ? 6.551 -35.562 -6.738 1 98.06 79 ALA A CA 1
ATOM 655 C C . ALA A 1 79 ? 6.168 -36.062 -5.348 1 98.06 79 ALA A C 1
ATOM 657 O O . ALA A 1 79 ? 5.645 -35.312 -4.531 1 98.06 79 ALA A O 1
ATOM 658 N N . ALA A 1 80 ? 6.438 -37.281 -5.098 1 96.94 80 ALA A N 1
ATOM 659 C CA . ALA A 1 80 ? 6.047 -37.906 -3.84 1 96.94 80 ALA A CA 1
ATOM 660 C C . ALA A 1 80 ? 7.074 -37.656 -2.748 1 96.94 80 ALA A C 1
ATOM 662 O O . ALA A 1 80 ? 8.227 -37.312 -3.041 1 96.94 80 ALA A O 1
ATOM 663 N N . GLY A 1 81 ? 6.629 -37.812 -1.466 1 96.06 81 GLY A N 1
ATOM 664 C CA . GLY A 1 81 ? 7.488 -37.625 -0.308 1 96.06 81 GLY A CA 1
ATOM 665 C C . GLY A 1 81 ? 7.004 -36.531 0.636 1 96.06 81 GLY A C 1
ATOM 666 O O . GLY A 1 81 ? 6.664 -35.438 0.201 1 96.06 81 GLY A O 1
ATOM 667 N N . ASP A 1 82 ? 7.031 -36.875 1.871 1 94.69 82 ASP A N 1
ATOM 668 C CA . ASP A 1 82 ? 6.535 -35.938 2.875 1 94.69 82 ASP A CA 1
ATOM 669 C C . ASP A 1 82 ? 7.516 -34.812 3.078 1 94.69 82 ASP A C 1
ATOM 671 O O . ASP A 1 82 ? 7.121 -33.719 3.504 1 94.69 82 ASP A O 1
ATOM 675 N N . ASN A 1 83 ? 8.758 -35.094 2.758 1 97.06 83 ASN A N 1
ATOM 676 C CA . ASN A 1 83 ? 9.781 -34.062 2.947 1 97.06 83 ASN A CA 1
ATOM 677 C C . ASN A 1 83 ? 10.062 -33.312 1.653 1 97.06 83 ASN A C 1
ATOM 679 O O . ASN A 1 83 ? 10.977 -32.469 1.597 1 97.06 83 ASN A O 1
ATOM 683 N N . ILE A 1 84 ? 9.312 -33.625 0.625 1 97.62 84 ILE A N 1
ATOM 684 C CA . ILE A 1 84 ? 9.547 -33.062 -0.69 1 97.62 84 ILE A CA 1
ATOM 685 C C . ILE A 1 84 ? 8.539 -31.938 -0.948 1 97.62 84 ILE A C 1
ATOM 687 O O . ILE A 1 84 ? 7.34 -32.125 -0.717 1 97.62 84 ILE A O 1
ATOM 691 N N . LEU A 1 85 ? 8.977 -30.812 -1.321 1 98.62 85 LEU A N 1
ATOM 692 C CA . LEU A 1 85 ? 8.141 -29.734 -1.829 1 98.62 85 LEU A CA 1
ATOM 693 C C . LEU A 1 85 ? 8.156 -29.703 -3.354 1 98.62 85 LEU A C 1
ATOM 695 O O . LEU A 1 85 ? 9.164 -30.047 -3.975 1 98.62 85 LEU A O 1
ATOM 699 N N . VAL A 1 86 ? 7.098 -29.25 -3.943 1 98.81 86 VAL A N 1
ATOM 700 C CA . VAL A 1 86 ? 7 -29.312 -5.398 1 98.81 86 VAL A CA 1
ATOM 701 C C . VAL A 1 86 ? 6.824 -27.906 -5.969 1 98.81 86 VAL A C 1
ATOM 703 O O . VAL A 1 86 ? 6.418 -26.984 -5.254 1 98.81 86 VAL A O 1
ATOM 706 N N . GLN A 1 87 ? 7.172 -27.781 -7.242 1 98.69 87 GLN A N 1
ATOM 707 C CA . GLN A 1 87 ? 6.941 -26.531 -7.957 1 98.69 87 GLN A CA 1
ATOM 708 C C . GLN A 1 87 ? 5.457 -26.172 -7.965 1 98.69 87 GLN A C 1
ATOM 710 O O . GLN A 1 87 ? 4.613 -27 -8.289 1 98.69 87 GLN A O 1
ATOM 715 N N . PRO A 1 88 ? 5.164 -24.938 -7.637 1 98.44 88 PRO A N 1
ATOM 716 C CA . PRO A 1 88 ? 3.758 -24.547 -7.527 1 98.44 88 PRO A CA 1
ATOM 717 C C . PRO A 1 88 ? 3.152 -24.125 -8.867 1 98.44 88 PRO A C 1
ATOM 719 O O . PRO A 1 88 ? 1.934 -23.969 -8.977 1 98.44 88 PRO A O 1
ATOM 722 N N . ALA A 1 89 ? 3.969 -23.953 -9.859 1 98 89 ALA A N 1
ATOM 723 C CA . ALA A 1 89 ? 3.467 -23.406 -11.117 1 98 89 ALA A CA 1
ATOM 724 C C . ALA A 1 89 ? 4.375 -23.781 -12.281 1 98 89 ALA A C 1
ATOM 726 O O . ALA A 1 89 ? 5.551 -24.094 -12.078 1 98 89 ALA A O 1
ATOM 727 N N . ASP A 1 90 ? 3.803 -23.812 -13.484 1 97.5 90 ASP A N 1
ATOM 728 C CA . ASP A 1 90 ? 4.621 -23.766 -14.695 1 97.5 90 ASP A CA 1
ATOM 729 C C . ASP A 1 90 ? 5.207 -22.375 -14.922 1 97.5 90 ASP A C 1
ATOM 731 O O . ASP A 1 90 ? 4.535 -21.375 -14.695 1 97.5 90 ASP A O 1
ATOM 735 N N . GLY A 1 91 ? 6.414 -22.359 -15.328 1 97.06 91 GLY A N 1
ATOM 736 C CA . GLY A 1 91 ? 7.012 -21.062 -15.617 1 97.06 91 GLY A CA 1
ATOM 737 C C . GLY A 1 91 ? 8.523 -21.109 -15.695 1 97.06 91 GLY A C 1
ATOM 738 O O . GLY A 1 91 ? 9.094 -22.062 -16.219 1 97.06 91 GLY A O 1
ATOM 739 N N . THR A 1 92 ? 9.102 -20 -15.375 1 97.19 92 THR A N 1
ATOM 740 C CA . THR A 1 92 ? 10.555 -19.844 -15.352 1 97.19 92 THR A CA 1
ATOM 741 C C . THR A 1 92 ? 10.992 -19.156 -14.055 1 97.19 92 THR A C 1
ATOM 743 O O . THR A 1 92 ? 10.383 -18.188 -13.617 1 97.19 92 THR A O 1
ATOM 746 N N . ILE A 1 93 ? 12.039 -19.75 -13.484 1 97.25 93 ILE A N 1
ATOM 747 C CA . ILE A 1 93 ? 12.586 -19.109 -12.281 1 97.25 93 ILE A CA 1
ATOM 748 C C . ILE A 1 93 ? 13.219 -17.781 -12.648 1 97.25 93 ILE A C 1
ATOM 750 O O . ILE A 1 93 ? 14.18 -17.719 -13.414 1 97.25 93 ILE A O 1
ATOM 754 N N . SER A 1 94 ? 12.641 -16.75 -12.109 1 95.75 94 SER A N 1
ATOM 755 C CA . SER A 1 94 ? 13.227 -15.43 -12.258 1 95.75 94 SER A CA 1
ATOM 756 C C . SER A 1 94 ? 14.422 -15.234 -11.328 1 95.75 94 SER A C 1
ATOM 758 O O . SER A 1 94 ? 15.453 -14.695 -11.727 1 95.75 94 SER A O 1
ATOM 760 N N . GLU A 1 95 ? 14.266 -15.516 -10.102 1 96.44 95 GLU A N 1
ATOM 761 C CA . GLU A 1 95 ? 15.297 -15.531 -9.07 1 96.44 95 GLU A CA 1
ATOM 762 C C . GLU A 1 95 ? 14.945 -16.516 -7.953 1 96.44 95 GLU A C 1
ATOM 764 O O . GLU A 1 95 ? 13.773 -16.812 -7.73 1 96.44 95 GLU A O 1
ATOM 769 N N . SER A 1 96 ? 15.945 -17.047 -7.344 1 96.81 96 SER A N 1
ATOM 770 C CA . SER A 1 96 ? 15.766 -17.938 -6.195 1 96.81 96 SER A CA 1
ATOM 771 C C . SER A 1 96 ? 17.016 -17.969 -5.32 1 96.81 96 SER A C 1
ATOM 773 O O . SER A 1 96 ? 18.094 -17.594 -5.766 1 96.81 96 SER A O 1
ATOM 775 N N . GLY A 1 97 ? 16.828 -18.328 -4.078 1 95.38 97 GLY A N 1
ATOM 776 C CA . GLY A 1 97 ? 17.984 -18.516 -3.203 1 95.38 97 GLY A CA 1
ATOM 777 C C . GLY A 1 97 ? 17.719 -18.062 -1.776 1 95.38 97 GLY A C 1
ATOM 778 O O . GLY A 1 97 ? 16.562 -18 -1.346 1 95.38 97 GLY A O 1
ATOM 779 N N . ARG A 1 98 ? 18.781 -17.875 -1.109 1 95.88 98 ARG A N 1
ATOM 780 C CA . ARG A 1 98 ? 18.703 -17.469 0.29 1 95.88 98 ARG A CA 1
ATOM 781 C C . ARG A 1 98 ? 18.375 -15.992 0.41 1 95.88 98 ARG A C 1
ATOM 783 O O . ARG A 1 98 ? 18.875 -15.172 -0.357 1 95.88 98 ARG A O 1
ATOM 790 N N . ILE A 1 99 ? 17.5 -15.727 1.313 1 97.69 99 ILE A N 1
ATOM 791 C CA . ILE A 1 99 ? 17.266 -14.344 1.712 1 97.69 99 ILE A CA 1
ATOM 792 C C . ILE A 1 99 ? 18.422 -13.852 2.58 1 97.69 99 ILE A C 1
ATOM 794 O O . ILE A 1 99 ? 18.766 -14.484 3.58 1 97.69 99 ILE A O 1
ATOM 798 N N . ASP A 1 100 ? 19.078 -12.789 2.176 1 97.12 100 ASP A N 1
ATOM 799 C CA . ASP A 1 100 ? 20.156 -12.203 2.967 1 97.12 100 ASP A CA 1
ATOM 800 C C . ASP A 1 100 ? 19.609 -11.281 4.047 1 97.12 100 ASP A C 1
ATOM 802 O O . ASP A 1 100 ? 19.344 -10.102 3.789 1 97.12 100 ASP A O 1
ATOM 806 N N . LYS A 1 101 ? 19.531 -11.789 5.297 1 97 101 LYS A N 1
ATOM 807 C CA . LYS A 1 101 ? 18.844 -11.109 6.387 1 97 101 LYS A CA 1
ATOM 808 C C . LYS A 1 101 ? 17.391 -10.789 6.008 1 97 101 LYS A C 1
ATOM 810 O O . LYS A 1 101 ? 16.516 -11.641 6.148 1 97 101 LYS A O 1
ATOM 815 N N . ASP A 1 102 ? 17.141 -9.648 5.434 1 97.19 102 ASP A N 1
ATOM 816 C CA . ASP A 1 102 ? 15.781 -9.297 5.059 1 97.19 102 ASP A CA 1
ATOM 817 C C . ASP A 1 102 ? 15.703 -8.891 3.59 1 97.19 102 ASP A C 1
ATOM 819 O O . ASP A 1 102 ? 14.656 -8.422 3.127 1 97.19 102 ASP A O 1
ATOM 823 N N . LYS A 1 103 ? 16.781 -9.133 2.859 1 97.12 103 LYS A N 1
ATOM 824 C CA . LYS A 1 103 ? 16.859 -8.664 1.479 1 97.12 103 LYS A CA 1
ATOM 825 C C . LYS A 1 103 ? 16.641 -9.812 0.497 1 97.12 103 LYS A C 1
ATOM 827 O O . LYS A 1 103 ? 17.312 -10.836 0.575 1 97.12 103 LYS A O 1
ATOM 832 N N . ILE A 1 104 ? 15.695 -9.617 -0.368 1 97.06 104 ILE A N 1
ATOM 833 C CA . ILE A 1 104 ? 15.391 -10.57 -1.428 1 97.06 104 ILE A CA 1
ATOM 834 C C . ILE A 1 104 ? 15.938 -10.055 -2.758 1 97.06 104 ILE A C 1
ATOM 836 O O . ILE A 1 104 ? 15.695 -8.906 -3.133 1 97.06 104 ILE A O 1
ATOM 840 N N . LEU A 1 105 ? 16.641 -10.906 -3.451 1 94.69 105 LEU A N 1
ATOM 841 C CA . LEU A 1 105 ? 17.141 -10.516 -4.762 1 94.69 105 LEU A CA 1
ATOM 842 C C . LEU A 1 105 ? 16.016 -10.516 -5.797 1 94.69 105 LEU A C 1
ATOM 844 O O . LEU A 1 105 ? 15.312 -11.508 -5.957 1 94.69 105 LEU A O 1
ATOM 848 N N . GLN A 1 106 ? 15.773 -9.422 -6.355 1 93.56 106 GLN A N 1
ATOM 849 C CA . GLN A 1 106 ? 14.789 -9.297 -7.426 1 93.56 106 GLN A CA 1
ATOM 850 C C . GLN A 1 106 ? 15.367 -9.758 -8.758 1 93.56 106 GLN A C 1
ATOM 852 O O . GLN A 1 106 ? 14.805 -10.633 -9.422 1 93.56 106 GLN A O 1
ATOM 857 N N . ALA A 1 107 ? 16.312 -9.195 -9.211 1 90.94 107 ALA A N 1
ATOM 858 C CA . ALA A 1 107 ? 17.094 -9.445 -10.414 1 90.94 107 ALA A CA 1
ATOM 859 C C . ALA A 1 107 ? 18.453 -8.758 -10.336 1 90.94 107 ALA A C 1
ATOM 861 O O . ALA A 1 107 ? 18.812 -8.195 -9.305 1 90.94 107 ALA A O 1
ATOM 862 N N . LYS A 1 108 ? 19.312 -8.898 -11.352 1 79.69 108 LYS A N 1
ATOM 863 C CA . LYS A 1 108 ? 20.656 -8.336 -11.336 1 79.69 108 LYS A CA 1
ATOM 864 C C . LYS A 1 108 ? 20.641 -6.879 -10.891 1 79.69 108 LYS A C 1
ATOM 866 O O . LYS A 1 108 ? 19.906 -6.062 -11.453 1 79.69 108 LYS A O 1
ATOM 871 N N . GLY A 1 109 ? 21.312 -6.676 -9.688 1 79.81 109 GLY A N 1
ATOM 872 C CA . GLY A 1 109 ? 21.578 -5.312 -9.258 1 79.81 109 GLY A CA 1
ATOM 873 C C . GLY A 1 109 ? 20.453 -4.723 -8.43 1 79.81 109 GLY A C 1
ATOM 874 O O . GLY A 1 109 ? 20.547 -3.584 -7.961 1 79.81 109 GLY A O 1
ATOM 875 N N . HIS A 1 110 ? 19.312 -5.496 -8.359 1 92.31 110 HIS A N 1
ATOM 876 C CA . HIS A 1 110 ? 18.203 -4.941 -7.578 1 92.31 110 HIS A CA 1
ATOM 877 C C . HIS A 1 110 ? 17.75 -5.914 -6.496 1 92.31 110 HIS A C 1
ATOM 879 O O . HIS A 1 110 ? 17.672 -7.121 -6.738 1 92.31 110 HIS A O 1
ATOM 885 N N . ASP A 1 111 ? 17.516 -5.395 -5.316 1 96.06 111 ASP A N 1
ATOM 886 C CA . ASP A 1 111 ? 16.875 -6.148 -4.238 1 96.06 111 ASP A CA 1
ATOM 887 C C . ASP A 1 111 ? 15.789 -5.324 -3.562 1 96.06 111 ASP A C 1
ATOM 889 O O . ASP A 1 111 ? 15.586 -4.156 -3.896 1 96.06 111 ASP A O 1
ATOM 893 N N . TYR A 1 112 ? 15.039 -5.949 -2.785 1 96.25 112 TYR A N 1
ATOM 894 C CA . TYR A 1 112 ? 14.047 -5.305 -1.929 1 96.25 112 TYR A CA 1
ATOM 895 C C . TYR A 1 112 ? 13.883 -6.059 -0.616 1 96.25 112 TYR A C 1
ATOM 897 O O . TYR A 1 112 ? 14.391 -7.176 -0.47 1 96.25 112 TYR A O 1
ATOM 905 N N . SER A 1 113 ? 13.258 -5.41 0.293 1 97.44 113 SER A N 1
ATOM 906 C CA . SER A 1 113 ? 13.18 -6.004 1.624 1 97.44 113 SER A CA 1
ATOM 907 C C . SER A 1 113 ? 11.945 -6.887 1.765 1 97.44 113 SER A C 1
ATOM 909 O O . SER A 1 113 ? 10.953 -6.684 1.067 1 97.44 113 SER A O 1
ATOM 911 N N . LEU A 1 114 ? 12.023 -7.832 2.701 1 98.44 114 LEU A N 1
ATOM 912 C CA . LEU A 1 114 ? 10.875 -8.641 3.096 1 98.44 114 LEU A CA 1
ATOM 913 C C . LEU A 1 114 ? 9.719 -7.762 3.561 1 98.44 114 LEU A C 1
ATOM 915 O O . LEU A 1 114 ? 8.562 -8.016 3.219 1 98.44 114 LEU A O 1
ATOM 919 N N . GLU A 1 115 ? 10.031 -6.766 4.293 1 97 115 GLU A N 1
ATOM 920 C CA . GLU A 1 115 ? 8.992 -5.883 4.805 1 97 115 GLU A CA 1
ATOM 921 C C . GLU A 1 115 ? 8.25 -5.191 3.666 1 97 115 GLU A C 1
ATOM 923 O O . GLU A 1 115 ? 7.02 -5.07 3.699 1 97 115 GLU A O 1
ATOM 928 N N . ALA A 1 116 ? 9 -4.727 2.738 1 96.94 116 ALA A N 1
ATOM 929 C CA . ALA A 1 116 ? 8.375 -4.09 1.582 1 96.94 116 ALA A CA 1
ATOM 930 C C . ALA A 1 116 ? 7.461 -5.066 0.845 1 96.94 116 ALA A C 1
ATOM 932 O O . ALA A 1 116 ? 6.348 -4.711 0.447 1 96.94 116 ALA A O 1
ATOM 933 N N . LEU A 1 117 ? 7.895 -6.285 0.687 1 98.44 117 LEU A N 1
ATOM 934 C CA . LEU A 1 117 ? 7.141 -7.309 -0.03 1 98.44 117 LEU A CA 1
ATOM 935 C C . LEU A 1 117 ? 5.895 -7.711 0.752 1 98.44 117 LEU A C 1
ATOM 937 O O . LEU A 1 117 ? 4.836 -7.945 0.164 1 98.44 117 LEU A O 1
ATOM 941 N N . LEU A 1 118 ? 6.055 -7.75 2.074 1 98.44 118 LEU A N 1
ATOM 942 C CA . LEU A 1 118 ? 5.004 -8.281 2.938 1 98.44 118 LEU A CA 1
ATOM 943 C C . LEU A 1 118 ? 4.18 -7.145 3.543 1 98.44 118 LEU A C 1
ATOM 945 O O . LEU A 1 118 ? 3.758 -7.23 4.699 1 98.44 118 LEU A O 1
ATOM 949 N N . ALA A 1 119 ? 4.012 -6.066 2.869 1 96.19 119 ALA A N 1
ATOM 950 C CA . ALA A 1 119 ? 3.084 -4.98 3.18 1 96.19 119 ALA A CA 1
ATOM 951 C C . ALA A 1 119 ? 3.436 -4.32 4.508 1 96.19 119 ALA A C 1
ATOM 953 O O . ALA A 1 119 ? 2.547 -3.965 5.285 1 96.19 119 ALA A O 1
ATOM 954 N N . GLY A 1 120 ? 4.68 -4.277 4.781 1 95.38 120 GLY A N 1
ATOM 955 C CA . GLY A 1 120 ? 5.133 -3.582 5.977 1 95.38 120 GLY A CA 1
ATOM 956 C C . GLY A 1 120 ? 4.949 -4.395 7.242 1 95.38 120 GLY A C 1
ATOM 957 O O . GLY A 1 120 ? 5.203 -3.902 8.344 1 95.38 120 GLY A O 1
ATOM 958 N N . GLN A 1 121 ? 4.531 -5.598 7.133 1 96.56 121 GLN A N 1
ATOM 959 C CA . GLN A 1 121 ? 4.316 -6.438 8.305 1 96.56 121 GLN A CA 1
ATOM 960 C C . GLN A 1 121 ? 5.645 -6.91 8.891 1 96.56 121 GLN A C 1
ATOM 962 O O . GLN A 1 121 ? 6.145 -7.977 8.531 1 96.56 121 GLN A O 1
ATOM 967 N N . SER A 1 122 ? 6.141 -6.184 9.844 1 95.56 122 SER A N 1
ATOM 968 C CA . SER A 1 122 ? 7.496 -6.402 10.336 1 95.56 122 SER A CA 1
ATOM 969 C C . SER A 1 122 ? 7.613 -7.75 11.047 1 95.56 122 SER A C 1
ATOM 971 O O . SER A 1 122 ? 8.617 -8.445 10.898 1 95.56 122 SER A O 1
ATOM 973 N N . LEU A 1 123 ? 6.637 -8.094 11.844 1 96.19 123 LEU A N 1
ATOM 974 C CA . LEU A 1 123 ? 6.688 -9.359 12.57 1 96.19 123 LEU A CA 1
ATOM 975 C C . LEU A 1 123 ? 6.617 -10.539 11.602 1 96.19 123 LEU A C 1
ATOM 977 O O . LEU A 1 123 ? 7.32 -11.531 11.781 1 96.19 123 LEU A O 1
ATOM 981 N N . LEU A 1 124 ? 5.773 -10.391 10.648 1 97.5 124 LEU A N 1
ATOM 982 C CA . LEU A 1 124 ? 5.684 -11.422 9.617 1 97.5 124 LEU A CA 1
ATOM 983 C C . LEU A 1 124 ? 6.992 -11.531 8.844 1 97.5 124 LEU A C 1
ATOM 985 O O . LEU A 1 124 ? 7.465 -12.633 8.562 1 97.5 124 LEU A O 1
ATOM 989 N N . ALA A 1 125 ? 7.586 -10.406 8.469 1 98.19 125 ALA A N 1
ATOM 990 C CA . ALA A 1 125 ? 8.859 -10.375 7.75 1 98.19 125 ALA A CA 1
ATOM 991 C C . ALA A 1 125 ? 9.953 -11.078 8.539 1 98.19 125 ALA A C 1
ATOM 993 O O . ALA A 1 125 ? 10.773 -11.805 7.969 1 98.19 125 ALA A O 1
ATOM 994 N N . LYS A 1 126 ? 9.969 -10.898 9.812 1 98.12 126 LYS A N 1
ATOM 995 C CA . LYS A 1 126 ? 10.977 -11.492 10.68 1 98.12 126 LYS A CA 1
ATOM 996 C C . LYS A 1 126 ? 10.945 -13.016 10.594 1 98.12 126 LYS A C 1
ATOM 998 O O . LYS A 1 126 ? 11.984 -13.672 10.703 1 98.12 126 LYS A O 1
ATOM 1003 N N . GLU A 1 127 ? 9.773 -13.562 10.367 1 98.31 127 GLU A N 1
ATOM 1004 C CA . GLU A 1 127 ? 9.641 -15.016 10.289 1 98.31 127 GLU A CA 1
ATOM 1005 C C . GLU A 1 127 ? 10.461 -15.578 9.125 1 98.31 127 GLU A C 1
ATOM 1007 O O . GLU A 1 127 ? 10.867 -16.734 9.156 1 98.31 127 GLU A O 1
ATOM 1012 N N . PHE A 1 128 ? 10.742 -14.82 8.141 1 98.69 128 PHE A N 1
ATOM 1013 C CA . PHE A 1 128 ? 11.344 -15.344 6.918 1 98.69 128 PHE A CA 1
ATOM 1014 C C . PHE A 1 128 ? 12.797 -14.883 6.793 1 98.69 128 PHE A C 1
ATOM 1016 O O . PHE A 1 128 ? 13.461 -15.164 5.793 1 98.69 128 PHE A O 1
ATOM 1023 N N . GLU A 1 129 ? 13.281 -14.102 7.789 1 98.62 129 GLU A N 1
ATOM 1024 C CA . GLU A 1 129 ? 14.68 -13.672 7.75 1 98.62 129 GLU A CA 1
ATOM 1025 C C . GLU A 1 129 ? 15.617 -14.867 7.59 1 98.62 129 GLU A C 1
ATOM 1027 O O . GLU A 1 129 ? 15.438 -15.898 8.242 1 98.62 129 GLU A O 1
ATOM 1032 N N . ASN A 1 130 ? 16.594 -14.672 6.668 1 98.56 130 ASN A N 1
ATOM 1033 C CA . ASN A 1 130 ? 17.609 -15.68 6.375 1 98.56 130 ASN A CA 1
ATOM 1034 C C . ASN A 1 130 ? 16.969 -16.969 5.84 1 98.56 130 ASN A C 1
ATOM 1036 O O . ASN A 1 130 ? 17.594 -18.031 5.875 1 98.56 130 ASN A O 1
ATOM 1040 N N . GLY A 1 131 ? 15.688 -16.891 5.406 1 98.38 131 GLY A N 1
ATOM 1041 C CA . GLY A 1 131 ? 15.008 -18.031 4.797 1 98.38 131 GLY A CA 1
ATOM 1042 C C . GLY A 1 131 ? 15.359 -18.219 3.332 1 98.38 131 GLY A C 1
ATOM 1043 O O . GLY A 1 131 ? 16.484 -17.922 2.914 1 98.38 131 GLY A O 1
ATOM 1044 N N . GLN A 1 132 ? 14.453 -18.844 2.568 1 98.06 132 GLN A N 1
ATOM 1045 C CA . GLN A 1 132 ? 14.602 -19.078 1.136 1 98.06 132 GLN A CA 1
ATOM 1046 C C . GLN A 1 132 ? 13.445 -18.469 0.356 1 98.06 132 GLN A C 1
ATOM 1048 O O . GLN A 1 132 ? 12.352 -18.281 0.895 1 98.06 132 GLN A O 1
ATOM 1053 N N . PHE A 1 133 ? 13.758 -18.125 -0.803 1 98.19 133 PHE A N 1
ATOM 1054 C CA . PHE A 1 133 ? 12.695 -17.609 -1.664 1 98.19 133 PHE A CA 1
ATOM 1055 C C . PHE A 1 133 ? 12.828 -18.172 -3.076 1 98.19 133 PHE A C 1
ATOM 1057 O O . PHE A 1 133 ? 13.914 -18.578 -3.492 1 98.19 133 PHE A O 1
ATOM 1064 N N . VAL A 1 134 ? 11.727 -18.25 -3.787 1 98.25 134 VAL A N 1
ATOM 1065 C CA . VAL A 1 134 ? 11.664 -18.594 -5.203 1 98.25 134 VAL A CA 1
ATOM 1066 C C . VAL A 1 134 ? 10.664 -17.688 -5.914 1 98.25 134 VAL A C 1
ATOM 1068 O O . VAL A 1 134 ? 9.516 -17.562 -5.488 1 98.25 134 VAL A O 1
ATOM 1071 N N . THR A 1 135 ? 11.102 -17.031 -6.883 1 98.06 135 THR A N 1
ATOM 1072 C CA . THR A 1 135 ? 10.242 -16.219 -7.75 1 98.06 135 THR A CA 1
ATOM 1073 C C . THR A 1 135 ? 10.055 -16.891 -9.102 1 98.06 135 THR A C 1
ATOM 1075 O O . THR A 1 135 ? 11.016 -17.094 -9.852 1 98.06 135 THR A O 1
ATOM 1078 N N . THR A 1 136 ? 8.836 -17.219 -9.422 1 97.88 136 THR A N 1
ATOM 1079 C CA . THR A 1 136 ? 8.508 -17.922 -10.656 1 97.88 136 THR A CA 1
ATOM 1080 C C . THR A 1 136 ? 7.66 -17.031 -11.57 1 97.88 136 THR A C 1
ATOM 1082 O O . THR A 1 136 ? 6.57 -16.594 -11.188 1 97.88 136 THR A O 1
ATOM 1085 N N . TYR A 1 137 ? 8.203 -16.828 -12.703 1 97 137 TYR A N 1
ATOM 1086 C CA . TYR A 1 137 ? 7.508 -16.062 -13.719 1 97 137 TYR A CA 1
ATOM 1087 C C . TYR A 1 137 ? 6.66 -16.969 -14.609 1 97 137 TYR A C 1
ATOM 1089 O O . TYR A 1 137 ? 7.156 -17.953 -15.141 1 97 137 TYR A O 1
ATOM 1097 N N . LEU A 1 138 ? 5.371 -16.625 -14.703 1 96.44 138 LEU A N 1
ATOM 1098 C CA . LEU A 1 138 ? 4.477 -17.344 -15.609 1 96.44 138 LEU A CA 1
ATOM 1099 C C . LEU A 1 138 ? 4.293 -16.594 -16.906 1 96.44 138 LEU A C 1
ATOM 1101 O O . LEU A 1 138 ? 3.557 -15.594 -16.953 1 96.44 138 LEU A O 1
ATOM 1105 N N . ALA A 1 139 ? 4.91 -17.078 -17.938 1 93.81 139 ALA A N 1
ATOM 1106 C CA . ALA A 1 139 ? 4.805 -16.438 -19.25 1 93.81 139 ALA A CA 1
ATOM 1107 C C . ALA A 1 139 ? 3.428 -16.672 -19.859 1 93.81 139 ALA A C 1
ATOM 1109 O O . ALA A 1 139 ? 2.693 -17.562 -19.438 1 93.81 139 ALA A O 1
ATOM 1110 N N . PRO A 1 140 ? 3.057 -15.914 -20.906 1 92.81 140 PRO A N 1
ATOM 1111 C CA . PRO A 1 140 ? 1.71 -15.984 -21.484 1 92.81 140 PRO A CA 1
ATOM 1112 C C . PRO A 1 140 ? 1.337 -17.391 -21.922 1 92.81 140 PRO A C 1
ATOM 1114 O O . PRO A 1 140 ? 0.179 -17.812 -21.797 1 92.81 140 PRO A O 1
ATOM 1117 N N . GLY A 1 141 ? 2.205 -18.156 -22.328 1 93.88 141 GLY A N 1
ATOM 1118 C CA . GLY A 1 141 ? 1.912 -19.484 -22.844 1 93.88 141 GLY A CA 1
ATOM 1119 C C . GLY A 1 141 ? 1.853 -20.547 -21.766 1 93.88 141 GLY A C 1
ATOM 1120 O O . GLY A 1 141 ? 1.444 -21.672 -22.016 1 93.88 141 GLY A O 1
ATOM 1121 N N . ASP A 1 142 ? 2.205 -20.203 -20.578 1 95.25 142 ASP A N 1
ATOM 1122 C CA . ASP A 1 142 ? 2.273 -21.156 -19.484 1 95.25 142 ASP A CA 1
ATOM 1123 C C . ASP A 1 142 ? 0.883 -21.438 -18.922 1 95.25 142 ASP A C 1
ATOM 1125 O O . ASP A 1 142 ? -0.102 -20.828 -19.328 1 95.25 142 ASP A O 1
ATOM 1129 N N . TYR A 1 143 ? 0.833 -22.547 -18.078 1 96 143 TYR A N 1
ATOM 1130 C CA . TYR A 1 143 ? -0.312 -22.859 -17.234 1 96 143 TYR A CA 1
ATOM 1131 C C . TYR A 1 143 ? -0.432 -21.859 -16.094 1 96 143 TYR A C 1
ATOM 1133 O O . TYR A 1 143 ? 0.514 -21.672 -15.328 1 96 143 TYR A O 1
ATOM 1141 N N . HIS A 1 144 ? -1.565 -21.141 -15.961 1 96.44 144 HIS A N 1
ATOM 1142 C CA . HIS A 1 144 ? -1.625 -19.938 -15.117 1 96.44 144 HIS A CA 1
ATOM 1143 C C . HIS A 1 144 ? -2.406 -20.219 -13.836 1 96.44 144 HIS A C 1
ATOM 1145 O O . HIS A 1 144 ? -2.992 -19.297 -13.258 1 96.44 144 HIS A O 1
ATOM 1151 N N . ARG A 1 145 ? -2.48 -21.375 -13.477 1 96.94 145 ARG A N 1
ATOM 1152 C CA . ARG A 1 145 ? -2.955 -21.703 -12.141 1 96.94 145 ARG A CA 1
ATOM 1153 C C . ARG A 1 145 ? -1.786 -21.984 -11.195 1 96.94 145 ARG A C 1
ATOM 1155 O O . ARG A 1 145 ? -0.711 -22.391 -11.641 1 96.94 145 ARG A O 1
ATOM 1162 N N . VAL A 1 146 ? -1.973 -21.688 -9.953 1 98.06 146 VAL A N 1
ATOM 1163 C CA . VAL A 1 146 ? -0.96 -21.812 -8.914 1 98.06 146 VAL A CA 1
ATOM 1164 C C . VAL A 1 146 ? -1.396 -22.875 -7.906 1 98.06 146 VAL A C 1
ATOM 1166 O O . VAL A 1 146 ? -2.572 -22.953 -7.539 1 98.06 146 VAL A O 1
ATOM 1169 N N . HIS A 1 147 ? -0.484 -23.688 -7.543 1 98.62 147 HIS A N 1
ATOM 1170 C CA . HIS A 1 147 ? -0.776 -24.812 -6.668 1 98.62 147 HIS A CA 1
ATOM 1171 C C . HIS A 1 147 ? 0.095 -24.781 -5.414 1 98.62 147 HIS A C 1
ATOM 1173 O O . HIS A 1 147 ? 1.021 -23.969 -5.32 1 98.62 147 HIS A O 1
ATOM 1179 N N . MET A 1 148 ? -0.235 -25.641 -4.461 1 98.81 148 MET A N 1
ATOM 1180 C CA . MET A 1 148 ? 0.483 -25.703 -3.189 1 98.81 148 MET A CA 1
ATOM 1181 C C . MET A 1 148 ? 1.794 -26.453 -3.334 1 98.81 148 MET A C 1
ATOM 1183 O O . MET A 1 148 ? 1.81 -27.578 -3.842 1 98.81 148 MET A O 1
ATOM 1187 N N . PRO A 1 149 ? 2.906 -25.859 -2.844 1 98.75 149 PRO A N 1
ATOM 1188 C CA . PRO A 1 149 ? 4.164 -26.609 -2.836 1 98.75 149 PRO A CA 1
ATOM 1189 C C . PRO A 1 149 ? 4.172 -27.734 -1.809 1 98.75 149 PRO A C 1
ATOM 1191 O O . PRO A 1 149 ? 4.961 -28.688 -1.929 1 98.75 149 PRO A O 1
ATOM 1194 N N . CYS A 1 150 ? 3.445 -27.641 -0.803 1 98.69 150 CYS A N 1
ATOM 1195 C CA . CYS A 1 150 ? 3.307 -28.578 0.304 1 98.69 150 CYS A CA 1
ATOM 1196 C C . CYS A 1 150 ? 1.957 -28.422 0.992 1 98.69 150 CYS A C 1
ATOM 1198 O O . CYS A 1 150 ? 1.183 -27.516 0.645 1 98.69 150 CYS A O 1
ATOM 1200 N N . ASP A 1 151 ? 1.677 -29.359 1.865 1 98.5 151 ASP A N 1
ATOM 1201 C CA . ASP A 1 151 ? 0.462 -29.203 2.66 1 98.5 151 ASP A CA 1
ATOM 1202 C C . ASP A 1 151 ? 0.503 -27.906 3.482 1 98.5 151 ASP A C 1
ATOM 1204 O O . ASP A 1 151 ? 1.55 -27.547 4.023 1 98.5 151 ASP A O 1
ATOM 1208 N N . GLY A 1 152 ? -0.633 -27.266 3.586 1 98.31 152 GLY A N 1
ATOM 1209 C CA . GLY A 1 152 ? -0.672 -26.031 4.367 1 98.31 152 GLY A CA 1
ATOM 1210 C C . GLY A 1 152 ? -2.062 -25.688 4.871 1 98.31 152 GLY A C 1
ATOM 1211 O O . GLY A 1 152 ? -3.061 -26.047 4.246 1 98.31 152 GLY A O 1
ATOM 1212 N N . VAL A 1 153 ? -2.062 -25.031 6 1 98.56 153 VAL A N 1
ATOM 1213 C CA . VAL A 1 153 ? -3.27 -24.422 6.555 1 98.56 153 VAL A CA 1
ATOM 1214 C C . VAL A 1 153 ? -3.195 -22.906 6.418 1 98.56 153 VAL A C 1
ATOM 1216 O O . VAL A 1 153 ? -2.248 -22.281 6.898 1 98.56 153 VAL A O 1
ATOM 1219 N N . LEU A 1 154 ? -4.172 -22.328 5.727 1 98.62 154 LEU A N 1
ATOM 1220 C CA . LEU A 1 154 ? -4.168 -20.891 5.5 1 98.62 154 LEU A CA 1
ATOM 1221 C C . LEU A 1 154 ? -4.316 -20.141 6.816 1 98.62 154 LEU A C 1
ATOM 1223 O O . LEU A 1 154 ? -5.242 -20.406 7.586 1 98.62 154 LEU A O 1
ATOM 1227 N N . ARG A 1 155 ? -3.406 -19.25 7.043 1 98.12 155 ARG A N 1
ATOM 1228 C CA . ARG A 1 155 ? -3.393 -18.453 8.266 1 98.12 155 ARG A CA 1
ATOM 1229 C C . ARG A 1 155 ? -3.953 -17.062 8.008 1 98.12 155 ARG A C 1
ATOM 1231 O O . ARG A 1 155 ? -4.742 -16.547 8.805 1 98.12 155 ARG A O 1
ATOM 1238 N N . GLU A 1 156 ? -3.592 -16.453 6.969 1 97.56 156 GLU A N 1
ATOM 1239 C CA . GLU A 1 156 ? -4.059 -15.117 6.629 1 97.56 156 GLU A CA 1
ATOM 1240 C C . GLU A 1 156 ? -3.836 -14.812 5.148 1 97.56 156 GLU A C 1
ATOM 1242 O O . GLU A 1 156 ? -3.033 -15.469 4.488 1 97.56 156 GLU A O 1
ATOM 1247 N N . MET A 1 157 ? -4.594 -13.906 4.664 1 98.12 157 MET A N 1
ATOM 1248 C CA . MET A 1 157 ? -4.488 -13.359 3.316 1 98.12 157 MET A CA 1
ATOM 1249 C C . MET A 1 157 ? -4.492 -11.836 3.35 1 98.12 157 MET A C 1
ATOM 1251 O O . MET A 1 157 ? -5.297 -11.227 4.059 1 98.12 157 MET A O 1
ATOM 1255 N N . ILE A 1 158 ? -3.547 -11.188 2.689 1 97.75 158 ILE A N 1
ATOM 1256 C CA . ILE A 1 158 ? -3.449 -9.734 2.621 1 97.75 158 ILE A CA 1
ATOM 1257 C C . ILE A 1 158 ? -3.471 -9.281 1.162 1 97.75 158 ILE A C 1
ATOM 1259 O O . ILE A 1 158 ? -2.668 -9.75 0.35 1 97.75 158 ILE A O 1
ATOM 1263 N N . TYR A 1 159 ? -4.414 -8.453 0.84 1 97.69 159 TYR A N 1
ATOM 1264 C CA . TYR A 1 159 ? -4.414 -7.773 -0.449 1 97.69 159 TYR A CA 1
ATOM 1265 C C . TYR A 1 159 ? -3.711 -6.426 -0.355 1 97.69 159 TYR A C 1
ATOM 1267 O O . TYR A 1 159 ? -4.02 -5.613 0.521 1 97.69 159 TYR A O 1
ATOM 1275 N N . VAL A 1 160 ? -2.789 -6.148 -1.223 1 97.19 160 VAL A N 1
ATOM 1276 C CA . VAL A 1 160 ? -2.027 -4.906 -1.26 1 97.19 160 VAL A CA 1
ATOM 1277 C C . VAL A 1 160 ? -2.213 -4.227 -2.615 1 97.19 160 VAL A C 1
ATOM 1279 O O . VAL A 1 160 ? -1.736 -4.727 -3.637 1 97.19 160 VAL A O 1
ATOM 1282 N N . PRO A 1 161 ? -2.963 -3.113 -2.598 1 96.12 161 PRO A N 1
ATOM 1283 C CA . PRO A 1 161 ? -3.025 -2.383 -3.865 1 96.12 161 PRO A CA 1
ATOM 1284 C C . PRO A 1 161 ? -1.655 -1.896 -4.336 1 96.12 161 PRO A C 1
ATOM 1286 O O . PRO A 1 161 ? -0.746 -1.722 -3.52 1 96.12 161 PRO A O 1
ATOM 1289 N N . GLY A 1 162 ? -1.472 -1.666 -5.664 1 94.56 162 GLY A N 1
ATOM 1290 C CA . GLY A 1 162 ? -0.195 -1.213 -6.191 1 94.56 162 GLY A CA 1
ATOM 1291 C C . GLY A 1 162 ? -0.217 -0.985 -7.691 1 94.56 162 GLY A C 1
ATOM 1292 O O . GLY A 1 162 ? -1.283 -0.995 -8.312 1 94.56 162 GLY A O 1
ATOM 1293 N N . SER A 1 163 ? 0.964 -0.782 -8.203 1 93.5 163 SER A N 1
ATOM 1294 C CA . SER A 1 163 ? 1.117 -0.623 -9.648 1 93.5 163 SER A CA 1
ATOM 1295 C C . SER A 1 163 ? 0.923 -1.949 -10.375 1 93.5 163 SER A C 1
ATOM 1297 O O . SER A 1 163 ? 0.769 -2.994 -9.742 1 93.5 163 SER A O 1
ATOM 1299 N N . LEU A 1 164 ? 0.827 -1.841 -11.664 1 93.62 164 LEU A N 1
ATOM 1300 C CA . LEU A 1 164 ? 0.718 -3.027 -12.5 1 93.62 164 LEU A CA 1
ATOM 1301 C C . LEU A 1 164 ? 1.767 -3.008 -13.609 1 93.62 164 LEU A C 1
ATOM 1303 O O . LEU A 1 164 ? 1.431 -3.113 -14.789 1 93.62 164 LEU A O 1
ATOM 1307 N N . PHE A 1 165 ? 2.994 -2.975 -13.195 1 94.06 165 PHE A N 1
ATOM 1308 C CA . PHE A 1 165 ? 4.098 -3.092 -14.141 1 94.06 165 PHE A CA 1
ATOM 1309 C C . PHE A 1 165 ? 4.172 -4.504 -14.711 1 94.06 165 PHE A C 1
ATOM 1311 O O . PHE A 1 165 ? 3.812 -5.473 -14.039 1 94.06 165 PHE A O 1
ATOM 1318 N N . SER A 1 166 ? 4.684 -4.547 -15.922 1 93.19 166 SER A N 1
ATOM 1319 C CA . SER A 1 166 ? 5.023 -5.863 -16.453 1 93.19 166 SER A CA 1
ATOM 1320 C C . SER A 1 166 ? 6.082 -6.547 -15.594 1 93.19 166 SER A C 1
ATOM 1322 O O . SER A 1 166 ? 6.902 -5.879 -14.961 1 93.19 166 SER A O 1
ATOM 1324 N N . VAL A 1 167 ? 5.992 -7.863 -15.625 1 93.88 167 VAL A N 1
ATOM 1325 C CA . VAL A 1 167 ? 6.875 -8.586 -14.711 1 93.88 167 VAL A CA 1
ATOM 1326 C C . VAL A 1 167 ? 7.777 -9.523 -15.5 1 93.88 167 VAL A C 1
ATOM 1328 O O . VAL A 1 167 ? 8.328 -10.477 -14.945 1 93.88 167 VAL A O 1
ATOM 1331 N N . ASN A 1 168 ? 7.883 -9.305 -16.828 1 91.62 168 ASN A N 1
ATOM 1332 C CA . ASN A 1 168 ? 8.828 -10.125 -17.578 1 91.62 168 ASN A CA 1
ATOM 1333 C C . ASN A 1 168 ? 10.273 -9.789 -17.203 1 91.62 168 ASN A C 1
ATOM 1335 O O . ASN A 1 168 ? 10.523 -8.883 -16.422 1 91.62 168 ASN A O 1
ATOM 1339 N N . ALA A 1 169 ? 11.164 -10.57 -17.75 1 91.38 169 ALA A N 1
ATOM 1340 C CA . ALA A 1 169 ? 12.57 -10.492 -17.375 1 91.38 169 ALA A CA 1
ATOM 1341 C C . ALA A 1 169 ? 13.117 -9.078 -17.578 1 91.38 169 ALA A C 1
ATOM 1343 O O . ALA A 1 169 ? 13.859 -8.562 -16.75 1 91.38 169 ALA A O 1
ATOM 1344 N N . PHE A 1 170 ? 12.75 -8.492 -18.672 1 92.25 170 PHE A N 1
ATOM 1345 C CA . PHE A 1 170 ? 13.242 -7.16 -18.984 1 92.25 170 PHE A CA 1
ATOM 1346 C C . PHE A 1 170 ? 12.867 -6.176 -17.875 1 92.25 170 PHE A C 1
ATOM 1348 O O . PHE A 1 170 ? 13.727 -5.441 -17.391 1 92.25 170 PHE A O 1
ATOM 1355 N N . PHE A 1 171 ? 11.648 -6.117 -17.484 1 92.62 171 PHE A N 1
ATOM 1356 C CA . PHE A 1 171 ? 11.195 -5.156 -16.5 1 92.62 171 PHE A CA 1
ATOM 1357 C C . PHE A 1 171 ? 11.68 -5.555 -15.102 1 92.62 171 PHE A C 1
ATOM 1359 O O . PHE A 1 171 ? 11.992 -4.695 -14.281 1 92.62 171 PHE A O 1
ATOM 1366 N N . ALA A 1 172 ? 11.68 -6.816 -14.781 1 93.12 172 ALA A N 1
ATOM 1367 C CA . ALA A 1 172 ? 12.219 -7.281 -13.508 1 93.12 172 ALA A CA 1
ATOM 1368 C C . ALA A 1 172 ? 13.656 -6.797 -13.312 1 93.12 172 ALA A C 1
ATOM 1370 O O . ALA A 1 172 ? 14.078 -6.512 -12.188 1 93.12 172 ALA A O 1
ATOM 1371 N N . GLU A 1 173 ? 14.398 -6.641 -14.336 1 93.88 173 GLU A N 1
ATOM 1372 C CA . GLU A 1 173 ? 15.812 -6.254 -14.281 1 93.88 173 GLU A CA 1
ATOM 1373 C C . GLU A 1 173 ? 15.961 -4.738 -14.258 1 93.88 173 GLU A C 1
ATOM 1375 O O . GLU A 1 173 ? 17.031 -4.223 -13.898 1 93.88 173 GLU A O 1
ATOM 1380 N N . ASN A 1 174 ? 14.859 -4.066 -14.68 1 93.19 174 ASN A N 1
ATOM 1381 C CA . ASN A 1 174 ? 15.109 -2.654 -14.945 1 93.19 174 ASN A CA 1
ATOM 1382 C C . ASN A 1 174 ? 14.195 -1.758 -14.117 1 93.19 174 ASN A C 1
ATOM 1384 O O . ASN A 1 174 ? 14.383 -0.542 -14.07 1 93.19 174 ASN A O 1
ATOM 1388 N N . VAL A 1 175 ? 13.219 -2.275 -13.5 1 92.81 175 VAL A N 1
ATOM 1389 C CA . VAL A 1 175 ? 12.344 -1.506 -12.625 1 92.81 175 VAL A CA 1
ATOM 1390 C C . VAL A 1 175 ? 12.641 -1.845 -11.164 1 92.81 175 VAL A C 1
ATOM 1392 O O . VAL A 1 175 ? 12.398 -2.967 -10.719 1 92.81 175 VAL A O 1
ATOM 1395 N N . PRO A 1 176 ? 13.164 -0.853 -10.414 1 94.06 176 PRO A N 1
ATOM 1396 C CA . PRO A 1 176 ? 13.469 -1.127 -9.008 1 94.06 176 PRO A CA 1
ATOM 1397 C C . PRO A 1 176 ? 12.227 -1.463 -8.188 1 94.06 176 PRO A C 1
ATOM 1399 O O . PRO A 1 176 ? 11.164 -0.878 -8.406 1 94.06 176 PRO A O 1
ATOM 1402 N N . TYR A 1 177 ? 12.328 -2.471 -7.262 1 95.94 177 TYR A N 1
ATOM 1403 C CA . TYR A 1 177 ? 11.312 -2.852 -6.285 1 95.94 177 TYR A CA 1
ATOM 1404 C C . TYR A 1 177 ? 10.047 -3.348 -6.98 1 95.94 177 TYR A C 1
ATOM 1406 O O . TYR A 1 177 ? 8.945 -3.234 -6.438 1 95.94 177 TYR A O 1
ATOM 1414 N N . LEU A 1 178 ? 10.188 -3.855 -8.148 1 95.88 178 LEU A N 1
ATOM 1415 C CA . LEU A 1 178 ? 9.07 -4.195 -9.023 1 95.88 178 LEU A CA 1
ATOM 1416 C C . LEU A 1 178 ? 8.039 -5.043 -8.289 1 95.88 178 LEU A C 1
ATOM 1418 O O . LEU A 1 178 ? 6.859 -4.695 -8.25 1 95.88 178 LEU A O 1
ATOM 1422 N N . PHE A 1 179 ? 8.469 -6.07 -7.621 1 97.19 179 PHE A N 1
ATOM 1423 C CA . PHE A 1 179 ? 7.551 -7.039 -7.043 1 97.19 179 PHE A CA 1
ATOM 1424 C C . PHE A 1 179 ? 6.934 -6.504 -5.758 1 97.19 179 PHE A C 1
ATOM 1426 O O . PHE A 1 179 ? 5.824 -6.891 -5.383 1 97.19 179 PHE A O 1
ATOM 1433 N N . ALA A 1 180 ? 7.652 -5.59 -5.113 1 97.12 180 ALA A N 1
ATOM 1434 C CA . ALA A 1 180 ? 7.141 -4.988 -3.885 1 97.12 180 ALA A CA 1
ATOM 1435 C C . ALA A 1 180 ? 6.27 -3.773 -4.188 1 97.12 180 ALA A C 1
ATOM 1437 O O . ALA A 1 180 ? 5.562 -3.273 -3.311 1 97.12 180 ALA A O 1
ATOM 1438 N N . ARG A 1 181 ? 6.285 -3.354 -5.363 1 95.38 181 ARG A N 1
ATOM 1439 C CA . ARG A 1 181 ? 5.508 -2.184 -5.766 1 95.38 181 ARG A CA 1
ATOM 1440 C C . ARG A 1 181 ? 4.191 -2.598 -6.414 1 95.38 181 ARG A C 1
ATOM 1442 O O . ARG A 1 181 ? 3.191 -1.887 -6.309 1 95.38 181 ARG A O 1
ATOM 1449 N N . ASN A 1 182 ? 4.18 -3.701 -7.129 1 96.62 182 ASN A N 1
ATOM 1450 C CA . ASN A 1 182 ? 3 -4.164 -7.852 1 96.62 182 ASN A CA 1
ATOM 1451 C C . ASN A 1 182 ? 1.911 -4.645 -6.895 1 96.62 182 ASN A C 1
ATOM 1453 O O . ASN A 1 182 ? 2.205 -5.082 -5.781 1 96.62 182 ASN A O 1
ATOM 1457 N N . GLU A 1 183 ? 0.65 -4.531 -7.406 1 96.44 183 GLU A N 1
ATOM 1458 C CA . GLU A 1 183 ? -0.48 -5.16 -6.73 1 96.44 183 GLU A CA 1
ATOM 1459 C C . GLU A 1 183 ? -0.208 -6.637 -6.457 1 96.44 183 GLU A C 1
ATOM 1461 O O . GLU A 1 183 ? 0.351 -7.34 -7.305 1 96.44 183 GLU A O 1
ATOM 1466 N N . ARG A 1 184 ? -0.644 -7.074 -5.23 1 97.5 184 ARG A N 1
ATOM 1467 C CA . ARG A 1 184 ? -0.356 -8.477 -4.926 1 97.5 184 ARG A CA 1
ATOM 1468 C C . ARG A 1 184 ? -1.289 -9 -3.842 1 97.5 184 ARG A C 1
ATOM 1470 O O . ARG A 1 184 ? -1.858 -8.219 -3.072 1 97.5 184 ARG A O 1
ATOM 1477 N N . VAL A 1 185 ? -1.423 -10.273 -3.834 1 98 185 VAL A N 1
ATOM 1478 C CA . VAL A 1 185 ? -2.139 -11.031 -2.811 1 98 185 VAL A CA 1
ATOM 1479 C C . VAL A 1 185 ? -1.164 -11.938 -2.061 1 98 185 VAL A C 1
ATOM 1481 O O . VAL A 1 185 ? -0.542 -12.812 -2.658 1 98 185 VAL A O 1
ATOM 1484 N N . ILE A 1 186 ? -1.006 -11.633 -0.789 1 98.62 186 ILE A N 1
ATOM 1485 C CA . ILE A 1 186 ? -0.094 -12.367 0.078 1 98.62 186 ILE A CA 1
ATOM 1486 C C . ILE A 1 186 ? -0.87 -13.422 0.867 1 98.62 186 ILE A C 1
ATOM 1488 O O . ILE A 1 186 ? -1.763 -13.086 1.649 1 98.62 186 ILE A O 1
ATOM 1492 N N . CYS A 1 187 ? -0.567 -14.672 0.673 1 98.75 187 CYS A N 1
ATOM 1493 C CA . CYS A 1 187 ? -1.185 -15.758 1.426 1 98.75 187 CYS A CA 1
ATOM 1494 C C . CYS A 1 187 ? -0.172 -16.438 2.348 1 98.75 187 CYS A C 1
ATOM 1496 O O . CYS A 1 187 ? 0.87 -16.906 1.892 1 98.75 187 CYS A O 1
ATOM 1498 N N . ILE A 1 188 ? -0.462 -16.453 3.605 1 98.81 188 ILE A N 1
ATOM 1499 C CA . ILE A 1 188 ? 0.415 -17.062 4.605 1 98.81 188 ILE A CA 1
ATOM 1500 C C . ILE A 1 188 ? -0.165 -18.391 5.062 1 98.81 188 ILE A C 1
ATOM 1502 O O . ILE A 1 188 ? -1.327 -18.469 5.469 1 98.81 188 ILE A O 1
ATOM 1506 N N . PHE A 1 189 ? 0.648 -19.406 5.035 1 98.81 189 PHE A N 1
ATOM 1507 C CA . PHE A 1 189 ? 0.224 -20.75 5.414 1 98.81 189 PHE A CA 1
ATOM 1508 C C . PHE A 1 189 ? 1.074 -21.281 6.559 1 98.81 189 PHE A C 1
ATOM 1510 O O . PHE A 1 189 ? 2.289 -21.078 6.586 1 98.81 189 PHE A O 1
ATOM 1517 N N . ASN A 1 190 ? 0.48 -21.953 7.516 1 98.38 190 ASN A N 1
ATOM 1518 C CA . ASN A 1 190 ? 1.197 -22.859 8.414 1 98.38 190 ASN A CA 1
ATOM 1519 C C . ASN A 1 190 ? 1.433 -24.219 7.766 1 98.38 190 ASN A C 1
ATOM 1521 O O . ASN A 1 190 ? 0.5 -24.828 7.246 1 98.38 190 ASN A O 1
ATOM 1525 N N . THR A 1 191 ? 2.666 -24.688 7.785 1 98.12 191 THR A N 1
ATOM 1526 C CA . THR A 1 191 ? 3.014 -25.969 7.168 1 98.12 191 THR A CA 1
ATOM 1527 C C . THR A 1 191 ? 3.893 -26.797 8.094 1 98.12 191 THR A C 1
ATOM 1529 O O . THR A 1 191 ? 4.32 -26.312 9.148 1 98.12 191 THR A O 1
ATOM 1532 N N . ALA A 1 192 ? 4.16 -28.062 7.691 1 97.12 192 ALA A N 1
ATOM 1533 C CA . ALA A 1 192 ? 5.078 -28.906 8.438 1 97.12 192 ALA A CA 1
ATOM 1534 C C . ALA A 1 192 ? 6.504 -28.375 8.375 1 97.12 192 ALA A C 1
ATOM 1536 O O . ALA A 1 192 ? 7.348 -28.734 9.195 1 97.12 192 ALA A O 1
ATOM 1537 N N . PHE A 1 193 ? 6.777 -27.484 7.504 1 97.69 193 PHE A N 1
ATOM 1538 C CA . PHE A 1 193 ? 8.109 -26.922 7.305 1 97.69 193 PHE A CA 1
ATOM 1539 C C . PHE A 1 193 ? 8.203 -25.516 7.875 1 97.69 193 PHE A C 1
ATOM 1541 O O . PHE A 1 193 ? 9.117 -24.766 7.531 1 97.69 193 PHE A O 1
ATOM 1548 N N . GLY A 1 194 ? 7.223 -25.125 8.703 1 97.56 194 GLY A N 1
ATOM 1549 C CA . GLY A 1 194 ? 7.152 -23.766 9.203 1 97.56 194 GLY A CA 1
ATOM 1550 C C . GLY A 1 194 ? 6.246 -22.875 8.375 1 97.56 194 GLY A C 1
ATOM 1551 O O . GLY A 1 194 ? 5.508 -23.359 7.516 1 97.56 194 GLY A O 1
ATOM 1552 N N . THR A 1 195 ? 6.293 -21.609 8.664 1 98.56 195 THR A N 1
ATOM 1553 C CA . THR A 1 195 ? 5.488 -20.625 7.941 1 98.56 195 THR A CA 1
ATOM 1554 C C . THR A 1 195 ? 5.93 -20.547 6.48 1 98.56 195 THR A C 1
ATOM 1556 O O . THR A 1 195 ? 7.129 -20.531 6.188 1 98.56 195 THR A O 1
ATOM 1559 N N . MET A 1 196 ? 4.992 -20.516 5.582 1 98.88 196 MET A N 1
ATOM 1560 C CA . MET A 1 196 ? 5.238 -20.328 4.152 1 98.88 196 MET A CA 1
ATOM 1561 C C . MET A 1 196 ? 4.367 -19.203 3.594 1 98.88 196 MET A C 1
ATOM 1563 O O . MET A 1 196 ? 3.18 -19.125 3.918 1 98.88 196 MET A O 1
ATOM 1567 N N . ALA A 1 197 ? 4.961 -18.375 2.842 1 98.88 197 ALA A N 1
ATOM 1568 C CA . ALA A 1 197 ? 4.176 -17.391 2.09 1 98.88 197 ALA A CA 1
ATOM 1569 C C . ALA A 1 197 ? 4.117 -17.766 0.609 1 98.88 197 ALA A C 1
ATOM 1571 O O . ALA A 1 197 ? 5.117 -18.188 0.028 1 98.88 197 ALA A O 1
ATOM 1572 N N . GLN A 1 198 ? 3.004 -17.719 0.043 1 98.81 198 GLN A N 1
ATOM 1573 C CA . GLN A 1 198 ? 2.803 -17.734 -1.401 1 98.81 198 GLN A CA 1
ATOM 1574 C C . GLN A 1 198 ? 2.131 -16.453 -1.884 1 98.81 198 GLN A C 1
ATOM 1576 O O . GLN A 1 198 ? 0.986 -16.172 -1.523 1 98.81 198 GLN A O 1
ATOM 1581 N N . ILE A 1 199 ? 2.863 -15.703 -2.639 1 98.69 199 ILE A N 1
ATOM 1582 C CA . ILE A 1 199 ? 2.471 -14.344 -2.996 1 98.69 199 ILE A CA 1
ATOM 1583 C C . ILE A 1 199 ? 2.176 -14.266 -4.492 1 98.69 199 ILE A C 1
ATOM 1585 O O . ILE A 1 199 ? 3.047 -14.555 -5.316 1 98.69 199 ILE A O 1
ATOM 1589 N N . LEU A 1 200 ? 0.941 -13.93 -4.852 1 98.19 200 LEU A N 1
ATOM 1590 C CA . LEU A 1 200 ? 0.536 -13.719 -6.238 1 98.19 200 LEU A CA 1
ATOM 1591 C C . LEU A 1 200 ? 0.666 -12.25 -6.625 1 98.19 200 LEU A C 1
ATOM 1593 O O . LEU A 1 200 ? -0.058 -11.398 -6.105 1 98.19 200 LEU A O 1
ATOM 1597 N N . VAL A 1 201 ? 1.57 -11.984 -7.523 1 97.81 201 VAL A N 1
ATOM 1598 C CA . VAL A 1 201 ? 1.876 -10.609 -7.91 1 97.81 201 VAL A CA 1
ATOM 1599 C C . VAL A 1 201 ? 1.196 -10.289 -9.242 1 97.81 201 VAL A C 1
ATOM 1601 O O . VAL A 1 201 ? 1.391 -10.992 -10.234 1 97.81 201 VAL A O 1
ATOM 1604 N N . GLY A 1 202 ? 0.426 -9.242 -9.242 1 94.44 202 GLY A N 1
ATOM 1605 C CA . GLY A 1 202 ? -0.229 -8.789 -10.453 1 94.44 202 GLY A CA 1
ATOM 1606 C C . GLY A 1 202 ? 0.707 -8.07 -11.406 1 94.44 202 GLY A C 1
ATOM 1607 O O . GLY A 1 202 ? 1.848 -7.77 -11.055 1 94.44 202 GLY A O 1
ATOM 1608 N N . ALA A 1 203 ? 0.256 -7.84 -12.57 1 93.69 203 ALA A N 1
ATOM 1609 C CA . ALA A 1 203 ? 0.987 -7.145 -13.633 1 93.69 203 ALA A CA 1
ATOM 1610 C C . ALA A 1 203 ? 0.028 -6.496 -14.625 1 93.69 203 ALA A C 1
ATOM 1612 O O . ALA A 1 203 ? -1.192 -6.613 -14.484 1 93.69 203 ALA A O 1
ATOM 1613 N N . MET A 1 204 ? 0.631 -5.777 -15.516 1 89.69 204 MET A N 1
ATOM 1614 C CA . MET A 1 204 ? -0.188 -5.164 -16.562 1 89.69 204 MET A CA 1
ATOM 1615 C C . MET A 1 204 ? -1.002 -6.215 -17.297 1 89.69 204 MET A C 1
ATOM 1617 O O . MET A 1 204 ? -0.485 -7.285 -17.641 1 89.69 204 MET A O 1
ATOM 1621 N N . ILE A 1 205 ? -2.344 -5.918 -17.469 1 87 205 ILE A N 1
ATOM 1622 C CA . ILE A 1 205 ? -3.336 -6.695 -18.203 1 87 205 ILE A CA 1
ATOM 1623 C C . ILE A 1 205 ? -3.762 -7.906 -17.375 1 87 205 ILE A C 1
ATOM 1625 O O . ILE A 1 205 ? -4.66 -8.648 -17.781 1 87 205 ILE A O 1
ATOM 1629 N N . VAL A 1 206 ? -3.072 -8.102 -16.203 1 85 206 VAL A N 1
ATOM 1630 C CA . VAL A 1 206 ? -3.604 -9.117 -15.289 1 85 206 VAL A CA 1
ATOM 1631 C C . VAL A 1 206 ? -4.965 -8.672 -14.758 1 85 206 VAL A C 1
ATOM 1633 O O . VAL A 1 206 ? -5.043 -7.844 -13.844 1 85 206 VAL A O 1
ATOM 1636 N N . GLY A 1 207 ? -5.898 -9.305 -15.188 1 81.5 207 GLY A N 1
ATOM 1637 C CA . GLY A 1 207 ? -7.258 -8.852 -14.922 1 81.5 207 GLY A CA 1
ATOM 1638 C C . GLY A 1 207 ? -7.746 -9.219 -13.531 1 81.5 207 GLY A C 1
ATOM 1639 O O . GLY A 1 207 ? -8.656 -8.586 -13 1 81.5 207 GLY A O 1
ATOM 1640 N N . SER A 1 208 ? -7.188 -10.312 -13.062 1 90.81 208 SER A N 1
ATOM 1641 C CA . SER A 1 208 ? -7.691 -10.75 -11.766 1 90.81 208 SER A CA 1
ATOM 1642 C C . SER A 1 208 ? -6.73 -11.727 -11.094 1 90.81 208 SER A C 1
ATOM 1644 O O . SER A 1 208 ? -6.031 -12.484 -11.773 1 90.81 208 SER A O 1
ATOM 1646 N N . ILE A 1 209 ? -6.637 -11.648 -9.805 1 94.75 209 ILE A N 1
ATOM 1647 C CA . ILE A 1 209 ? -6.027 -12.664 -8.953 1 94.75 209 ILE A CA 1
ATOM 1648 C C . ILE A 1 209 ? -7.105 -13.367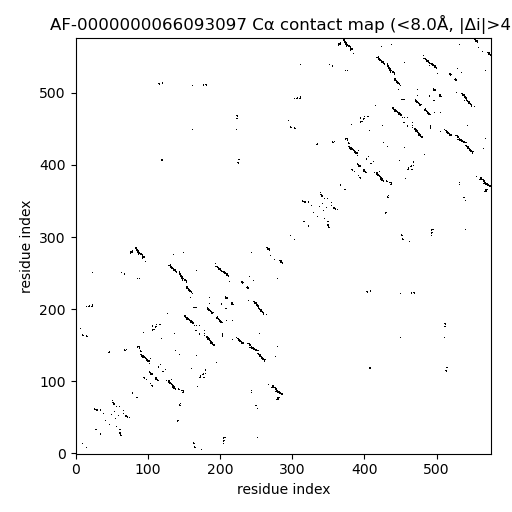 -8.133 1 94.75 209 ILE A C 1
ATOM 1650 O O . ILE A 1 209 ? -7.855 -12.719 -7.398 1 94.75 209 ILE A O 1
ATOM 1654 N N . GLU A 1 210 ? -7.152 -14.633 -8.312 1 96.25 210 GLU A N 1
ATOM 1655 C CA . GLU A 1 210 ? -8.203 -15.398 -7.648 1 96.25 210 GLU A CA 1
ATOM 1656 C C . GLU A 1 210 ? -7.613 -16.484 -6.75 1 96.25 210 GLU A C 1
ATOM 1658 O O . GLU A 1 210 ? -6.559 -17.047 -7.059 1 96.25 210 GLU A O 1
ATOM 1663 N N . THR A 1 211 ? -8.219 -16.719 -5.66 1 97.38 211 THR A N 1
ATOM 1664 C CA . THR A 1 211 ? -7.875 -17.859 -4.809 1 97.38 211 THR A CA 1
ATOM 1665 C C . THR A 1 211 ? -9.031 -18.859 -4.75 1 97.38 211 THR A C 1
ATOM 1667 O O . THR A 1 211 ? -10.172 -18.5 -5.031 1 97.38 211 THR A O 1
ATOM 1670 N N . LEU A 1 212 ? -8.688 -20 -4.426 1 96.69 212 LEU A N 1
ATOM 1671 C CA . LEU A 1 212 ? -9.68 -21.062 -4.391 1 96.69 212 LEU A CA 1
ATOM 1672 C C . LEU A 1 212 ? -10.781 -20.75 -3.387 1 96.69 212 LEU A C 1
ATOM 1674 O O . LEU A 1 212 ? -11.961 -21.031 -3.633 1 96.69 212 LEU A O 1
ATOM 1678 N N . TRP A 1 213 ? -10.516 -20.125 -2.27 1 96.25 213 TRP A N 1
ATOM 1679 C CA . TRP A 1 213 ? -11.453 -19.953 -1.163 1 96.25 213 TRP A CA 1
ATOM 1680 C C . TRP A 1 213 ? -12.18 -18.625 -1.256 1 96.25 213 TRP A C 1
ATOM 1682 O O . TRP A 1 213 ? -13.242 -18.438 -0.654 1 96.25 213 TRP A O 1
ATOM 1692 N N . SER A 1 214 ? -11.695 -17.703 -1.983 1 94.69 214 SER A N 1
ATOM 1693 C CA . SER A 1 214 ? -12.297 -16.359 -1.958 1 94.69 214 SER A CA 1
ATOM 1694 C C . SER A 1 214 ? -12.75 -15.938 -3.348 1 94.69 214 SER A C 1
ATOM 1696 O O . SER A 1 214 ? -13.5 -14.969 -3.49 1 94.69 214 SER A O 1
ATOM 1698 N N . GLY A 1 215 ? -12.305 -16.656 -4.367 1 95.12 215 GLY A N 1
ATOM 1699 C CA . GLY A 1 215 ? -12.492 -16.109 -5.707 1 95.12 215 GLY A CA 1
ATOM 1700 C C . GLY A 1 215 ? -11.617 -14.906 -5.992 1 95.12 215 GLY A C 1
ATOM 1701 O O . GLY A 1 215 ? -10.484 -14.82 -5.5 1 95.12 215 GLY A O 1
ATOM 1702 N N . PRO A 1 216 ? -12.141 -14.062 -6.895 1 94.25 216 PRO A N 1
ATOM 1703 C CA . PRO A 1 216 ? -11.344 -12.867 -7.184 1 94.25 216 PRO A CA 1
ATOM 1704 C C . PRO A 1 216 ? -11.094 -12.008 -5.945 1 94.25 216 PRO A C 1
ATOM 1706 O O . PRO A 1 216 ? -12.047 -11.641 -5.25 1 94.25 216 PRO A O 1
ATOM 1709 N N . VAL A 1 217 ? -9.812 -11.695 -5.664 1 93.75 217 VAL A N 1
ATOM 1710 C CA . VAL A 1 217 ? -9.453 -10.93 -4.473 1 93.75 217 VAL A CA 1
ATOM 1711 C C . VAL A 1 217 ? -9.344 -9.453 -4.828 1 93.75 217 VAL A C 1
ATOM 1713 O O . VAL A 1 217 ? -9.609 -8.586 -3.992 1 93.75 217 VAL A O 1
ATOM 1716 N N . ASP A 1 218 ? -9 -9.148 -6.059 1 86.94 218 ASP A N 1
ATOM 1717 C CA . ASP A 1 218 ? -8.703 -7.793 -6.504 1 86.94 218 ASP A CA 1
ATOM 1718 C C . ASP A 1 218 ? -9.852 -7.219 -7.328 1 86.94 218 ASP A C 1
ATOM 1720 O O . ASP A 1 218 ? -9.664 -6.277 -8.102 1 86.94 218 ASP A O 1
ATOM 1724 N N . SER A 1 219 ? -11.062 -7.754 -7.273 1 78.69 219 SER A N 1
ATOM 1725 C CA . SER A 1 219 ? -12.148 -7.414 -8.18 1 78.69 219 SER A CA 1
ATOM 1726 C C . SER A 1 219 ? -12.555 -5.949 -8.031 1 78.69 219 SER A C 1
ATOM 1728 O O . SER A 1 219 ? -12.805 -5.266 -9.031 1 78.69 219 SER A O 1
ATOM 1730 N N . GLN A 1 220 ? -12.516 -5.422 -6.875 1 78.56 220 GLN A N 1
ATOM 1731 C CA . GLN A 1 220 ? -13.023 -4.062 -6.699 1 78.56 220 GLN A CA 1
ATOM 1732 C C . GLN A 1 220 ? -11.883 -3.047 -6.711 1 78.56 220 GLN A C 1
ATOM 1734 O O . GLN A 1 220 ? -12.094 -1.875 -7.031 1 78.56 220 GLN A O 1
ATOM 1739 N N . ARG A 1 221 ? -10.68 -3.529 -6.531 1 86.5 221 ARG A N 1
ATOM 1740 C CA . ARG A 1 221 ? -9.492 -2.676 -6.457 1 86.5 221 ARG A CA 1
ATOM 1741 C C . ARG A 1 221 ? -9.805 -1.37 -5.73 1 86.5 221 ARG A C 1
ATOM 1743 O O . ARG A 1 221 ? -9.539 -0.286 -6.254 1 86.5 221 ARG A O 1
ATOM 1750 N N . LYS A 1 222 ? -10.297 -1.442 -4.527 1 88.81 222 LYS A N 1
ATOM 1751 C CA . LYS A 1 222 ? -10.734 -0.322 -3.705 1 88.81 222 LYS A CA 1
ATOM 1752 C C . LYS A 1 222 ? -9.578 0.621 -3.391 1 88.81 222 LYS A C 1
ATOM 1754 O O . LYS A 1 222 ? -9.797 1.751 -2.947 1 88.81 222 LYS A O 1
ATOM 1759 N N . GLY A 1 223 ? -8.383 0.136 -3.6 1 92.94 223 GLY A N 1
ATOM 1760 C CA . GLY A 1 223 ? -7.227 0.999 -3.398 1 92.94 223 GLY A CA 1
ATOM 1761 C C . GLY A 1 223 ? -6.746 1.027 -1.96 1 92.94 223 GLY A C 1
ATOM 1762 O O . GLY A 1 223 ? -5.953 1.892 -1.582 1 92.94 223 GLY A O 1
ATOM 1763 N N . ILE A 1 224 ? -7.23 0.083 -1.158 1 95.19 224 ILE A N 1
ATOM 1764 C CA . ILE A 1 224 ? -6.82 0.03 0.241 1 95.19 224 ILE A CA 1
ATOM 1765 C C . ILE A 1 224 ? -6.258 -1.353 0.563 1 95.19 224 ILE A C 1
ATOM 1767 O O . ILE A 1 224 ? -6.633 -2.344 -0.068 1 95.19 224 ILE A O 1
ATOM 1771 N N . ILE A 1 225 ? -5.344 -1.43 1.527 1 95.81 225 ILE A N 1
ATOM 1772 C CA . ILE A 1 225 ? -4.855 -2.715 2.018 1 95.81 225 ILE A CA 1
ATOM 1773 C C . ILE A 1 225 ? -5.973 -3.438 2.77 1 95.81 225 ILE A C 1
ATOM 1775 O O . ILE A 1 225 ? -6.684 -2.83 3.574 1 95.81 225 ILE A O 1
ATOM 1779 N N . GLN A 1 226 ? -6.195 -4.68 2.451 1 95.94 226 GLN A N 1
ATOM 1780 C CA . GLN A 1 226 ? -7.191 -5.508 3.119 1 95.94 226 GLN A CA 1
ATOM 1781 C C . GLN A 1 226 ? -6.57 -6.793 3.656 1 95.94 226 GLN A C 1
ATOM 1783 O O . GLN A 1 226 ? -5.703 -7.387 3.012 1 95.94 226 GLN A O 1
ATOM 1788 N N . ARG A 1 227 ? -7.016 -7.199 4.816 1 95.75 227 ARG A N 1
ATOM 1789 C CA . ARG A 1 227 ? -6.488 -8.398 5.461 1 95.75 227 ARG A CA 1
ATOM 1790 C C . ARG A 1 227 ? -7.617 -9.305 5.941 1 95.75 227 ARG A C 1
ATOM 1792 O O . ARG A 1 227 ? -8.625 -8.828 6.465 1 95.75 227 ARG A O 1
ATOM 1799 N N . TRP A 1 228 ? -7.465 -10.594 5.707 1 96.06 228 TRP A N 1
ATOM 1800 C CA . TRP A 1 228 ? -8.344 -11.641 6.223 1 96.06 228 TRP A CA 1
ATOM 1801 C C . TRP A 1 228 ? -7.562 -12.641 7.074 1 96.06 228 TRP A C 1
ATOM 1803 O O . TRP A 1 228 ? -6.457 -13.047 6.703 1 96.06 228 TRP A O 1
ATOM 1813 N N . VAL A 1 229 ? -8.078 -12.953 8.219 1 95.62 229 VAL A N 1
ATOM 1814 C CA . VAL A 1 229 ? -7.492 -13.969 9.086 1 95.62 229 VAL A CA 1
ATOM 1815 C C . VAL A 1 229 ? -8.391 -15.203 9.109 1 95.62 229 VAL A C 1
ATOM 1817 O O . VAL A 1 229 ? -9.617 -15.094 9.18 1 95.62 229 VAL A O 1
ATOM 1820 N N . TYR A 1 230 ? -7.766 -16.312 9.047 1 96.75 230 TYR A N 1
ATOM 1821 C CA . TYR A 1 230 ? -8.5 -17.578 8.953 1 96.75 230 TYR A CA 1
ATOM 1822 C C . TYR A 1 230 ? -8.242 -18.453 10.172 1 96.75 230 TYR A C 1
ATOM 1824 O O . TYR A 1 230 ? -7.191 -18.344 10.805 1 96.75 230 TYR A O 1
ATOM 1832 N N . PRO A 1 231 ? -9.195 -19.344 10.484 1 94.19 231 PRO A N 1
ATOM 1833 C CA . PRO A 1 231 ? -9.023 -20.234 11.641 1 94.19 231 PRO A CA 1
ATOM 1834 C C . PRO A 1 231 ? -7.887 -21.219 11.461 1 94.19 231 PRO A C 1
ATOM 1836 O O . PRO A 1 231 ? -7.633 -21.688 10.344 1 94.19 231 PRO A O 1
ATOM 1839 N N . ASP A 1 232 ? -7.242 -21.469 12.602 1 91 232 ASP A N 1
ATOM 1840 C CA . ASP A 1 232 ? -6.172 -22.469 12.586 1 91 232 ASP A CA 1
ATOM 1841 C C . ASP A 1 232 ? -6.73 -23.875 12.383 1 91 232 ASP A C 1
ATOM 1843 O O . ASP A 1 232 ? -7.945 -24.078 12.414 1 91 232 ASP A O 1
ATOM 1847 N N . GLU A 1 233 ? -5.699 -24.688 12.367 1 86.44 233 GLU A N 1
ATOM 1848 C CA . GLU A 1 233 ? -6.082 -26.078 12.234 1 86.44 233 GLU A CA 1
ATOM 1849 C C . GLU A 1 233 ? -6.844 -26.578 13.461 1 86.44 233 GLU A C 1
ATOM 1851 O O . GLU A 1 233 ? -6.484 -26.25 14.594 1 86.44 233 GLU A O 1
ATOM 1856 N N . GLY A 1 234 ? -7.891 -27.109 13.438 1 85.56 234 GLY A N 1
ATOM 1857 C CA . GLY A 1 234 ? -8.664 -27.609 14.562 1 85.56 234 GLY A CA 1
ATOM 1858 C C . GLY A 1 234 ? -9.898 -26.766 14.859 1 85.56 234 GLY A C 1
ATOM 1859 O O . GLY A 1 234 ? -10.766 -27.172 15.633 1 85.56 234 GLY A O 1
ATOM 1860 N N . SER A 1 235 ? -9.758 -25.531 14.398 1 87.31 235 SER A N 1
ATOM 1861 C CA . SER A 1 235 ? -10.922 -24.656 14.578 1 87.31 235 SER A CA 1
ATOM 1862 C C . SER A 1 235 ? -11.992 -24.953 13.531 1 87.31 235 SER A C 1
ATOM 1864 O O . SER A 1 235 ? -11.852 -25.875 12.727 1 87.31 235 SER A O 1
ATOM 1866 N N . GLU A 1 236 ? -13.062 -24.203 13.695 1 83.75 236 GLU A N 1
ATOM 1867 C CA . GLU A 1 236 ? -14.172 -24.438 12.781 1 83.75 236 GLU A CA 1
ATOM 1868 C C . GLU A 1 236 ? -13.883 -23.859 11.391 1 83.75 236 GLU A C 1
ATOM 1870 O O . GLU A 1 236 ? -13.586 -22.672 11.258 1 83.75 236 GLU A O 1
ATOM 1875 N N . ALA A 1 237 ? -13.773 -24.672 10.453 1 91 237 ALA A N 1
ATOM 1876 C CA . ALA A 1 237 ? -13.766 -24.391 9.016 1 91 237 ALA A CA 1
ATOM 1877 C C . ALA A 1 237 ? -12.414 -23.844 8.57 1 91 237 ALA A C 1
ATOM 1879 O O . ALA A 1 237 ? -12.344 -22.797 7.914 1 91 237 ALA A O 1
ATOM 1880 N N . PRO A 1 238 ? -11.352 -24.453 8.914 1 95 238 PRO A N 1
ATOM 1881 C CA . PRO A 1 238 ? -10.047 -24.047 8.375 1 95 238 PRO A CA 1
ATOM 1882 C C . PRO A 1 238 ? -9.945 -24.266 6.871 1 95 238 PRO A C 1
ATOM 1884 O O . PRO A 1 238 ? -10.703 -25.047 6.301 1 95 238 PRO A O 1
ATOM 1887 N N . ILE A 1 239 ? -9.156 -23.484 6.266 1 97.56 239 ILE A N 1
ATOM 1888 C CA . ILE A 1 239 ? -8.82 -23.703 4.867 1 97.56 239 ILE A CA 1
ATOM 1889 C C . ILE A 1 239 ? -7.527 -24.516 4.773 1 97.56 239 ILE A C 1
ATOM 1891 O O . ILE A 1 239 ? -6.441 -24 5.07 1 97.56 239 ILE A O 1
ATOM 1895 N N . ILE A 1 240 ? -7.652 -25.75 4.465 1 97.81 240 ILE A N 1
ATOM 1896 C CA . ILE A 1 240 ? -6.531 -26.672 4.344 1 97.81 240 ILE A CA 1
ATOM 1897 C C . ILE A 1 240 ? -6.344 -27.078 2.883 1 97.81 240 ILE A C 1
ATOM 1899 O O . ILE A 1 240 ? -7.293 -27.516 2.227 1 97.81 240 ILE A O 1
ATOM 1903 N N . LEU A 1 241 ? -5.145 -26.891 2.363 1 98.44 241 LEU A N 1
ATOM 1904 C CA . LEU A 1 241 ? -4.793 -27.312 1.01 1 98.44 241 LEU A CA 1
ATOM 1905 C C . LEU A 1 241 ? -3.625 -28.297 1.025 1 98.44 241 LEU A C 1
ATOM 1907 O O . LEU A 1 241 ? -2.637 -28.078 1.731 1 98.44 241 LEU A O 1
ATOM 1911 N N . LYS A 1 242 ? -3.732 -29.312 0.265 1 98.31 242 LYS A N 1
ATOM 1912 C CA . LYS A 1 242 ? -2.691 -30.328 0.188 1 98.31 242 LYS A CA 1
ATOM 1913 C C . LYS A 1 242 ? -1.681 -30 -0.907 1 98.31 242 LYS A C 1
ATOM 1915 O O . LYS A 1 242 ? -1.97 -29.219 -1.811 1 98.31 242 LYS A O 1
ATOM 1920 N N . LYS A 1 243 ? -0.511 -30.672 -0.735 1 98.62 243 LYS A N 1
ATOM 1921 C CA . LYS A 1 243 ? 0.525 -30.547 -1.755 1 98.62 243 LYS A CA 1
ATOM 1922 C C . LYS A 1 243 ? -0.033 -30.828 -3.146 1 98.62 243 LYS A C 1
ATOM 1924 O O . LYS A 1 243 ? -0.673 -31.859 -3.361 1 98.62 243 L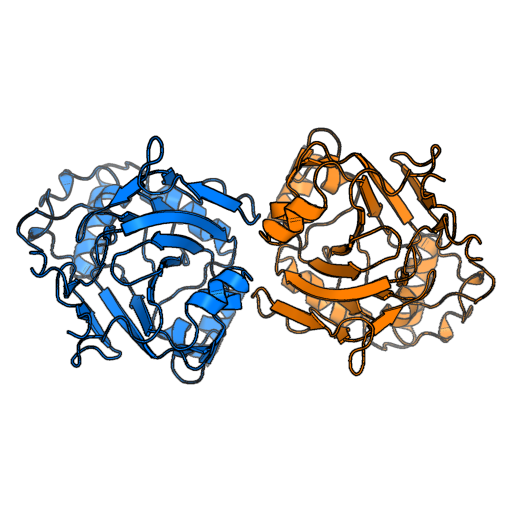YS A O 1
ATOM 1929 N N . GLY A 1 244 ? 0.193 -29.875 -4.051 1 98.12 244 GLY A N 1
ATOM 1930 C CA . GLY A 1 244 ? -0.233 -30.078 -5.43 1 98.12 244 GLY A CA 1
ATOM 1931 C C . GLY A 1 244 ? -1.64 -29.578 -5.699 1 98.12 244 GLY A C 1
ATOM 1932 O O . GLY A 1 244 ? -2.033 -29.422 -6.855 1 98.12 244 GLY A O 1
ATOM 1933 N N . GLU A 1 245 ? -2.402 -29.297 -4.68 1 98.12 245 GLU A N 1
ATOM 1934 C CA . GLU A 1 245 ? -3.75 -28.781 -4.879 1 98.12 245 GLU A CA 1
ATOM 1935 C C . GLU A 1 245 ? -3.715 -27.328 -5.344 1 98.12 245 GLU A C 1
ATOM 1937 O O . GLU A 1 245 ? -2.811 -26.578 -4.98 1 98.12 245 GLU A O 1
ATOM 1942 N N . GLU A 1 246 ? -4.707 -27.016 -6.121 1 98 246 GLU A N 1
ATOM 1943 C CA . GLU A 1 246 ? -4.809 -25.641 -6.621 1 98 246 GLU A CA 1
ATOM 1944 C C . GLU A 1 246 ? -5.059 -24.656 -5.48 1 98 246 GLU A C 1
ATOM 1946 O O . GLU A 1 246 ? -5.875 -24.922 -4.598 1 98 246 GLU A O 1
ATOM 1951 N N . MET A 1 247 ? -4.328 -23.656 -5.516 1 97.81 247 MET A N 1
ATOM 1952 C CA . MET A 1 247 ? -4.445 -22.594 -4.527 1 97.81 247 MET A CA 1
ATOM 1953 C C . MET A 1 247 ? -5.102 -21.359 -5.137 1 97.81 247 MET A C 1
ATOM 1955 O O . MET A 1 247 ? -5.852 -20.656 -4.457 1 97.81 247 MET A O 1
ATOM 1959 N N . GLY A 1 248 ? -4.82 -21.141 -6.375 1 97 248 GLY A N 1
ATOM 1960 C CA . GLY A 1 248 ? -5.348 -19.953 -7.035 1 97 248 GLY A CA 1
ATOM 1961 C C . GLY A 1 248 ? -4.957 -19.859 -8.5 1 97 248 GLY A C 1
ATOM 1962 O O . GLY A 1 248 ? -4.531 -20.859 -9.094 1 97 248 GLY A O 1
ATOM 1963 N N . LEU A 1 249 ? -5.23 -18.625 -9.094 1 96.31 249 LEU A N 1
ATOM 1964 C CA . LEU A 1 249 ? -4.926 -18.453 -10.508 1 96.31 249 LEU A CA 1
ATOM 1965 C C . LEU A 1 249 ? -4.828 -16.969 -10.859 1 96.31 249 LEU A C 1
ATOM 1967 O O . LEU A 1 249 ? -5.23 -16.109 -10.07 1 96.31 249 LEU A O 1
ATOM 1971 N N . PHE A 1 250 ? -4.195 -16.75 -11.938 1 93.25 250 PHE A N 1
ATOM 1972 C CA . PHE A 1 250 ? -4.145 -15.438 -12.57 1 93.25 250 PHE A CA 1
ATOM 1973 C C . PHE A 1 250 ? -4.996 -15.414 -13.836 1 93.25 250 PHE A C 1
ATOM 1975 O O . PHE A 1 250 ? -4.992 -16.375 -14.609 1 93.25 250 PHE A O 1
ATOM 1982 N N . LYS A 1 251 ? -5.66 -14.281 -14.023 1 90.44 251 LYS A N 1
ATOM 1983 C CA . LYS A 1 251 ? -6.207 -14.023 -15.352 1 90.44 251 LYS A CA 1
ATOM 1984 C C . LYS A 1 251 ? -5.297 -13.094 -16.141 1 90.44 251 LYS A C 1
ATOM 1986 O O . LYS A 1 251 ? -5.184 -11.906 -15.828 1 90.44 251 LYS A O 1
ATOM 1991 N N . LEU A 1 252 ? -4.613 -13.641 -17.312 1 77.56 252 LEU A N 1
ATOM 1992 C CA . LEU A 1 252 ? -3.719 -12.945 -18.234 1 77.56 252 LEU A CA 1
ATOM 1993 C C . LEU A 1 252 ? -2.396 -12.602 -17.562 1 77.56 252 LEU A C 1
ATOM 1995 O O . LEU A 1 252 ? -2.146 -11.445 -17.219 1 77.56 252 LEU A O 1
ATOM 1999 N N . GLY A 1 253 ? -1.272 -13.586 -17.359 1 65.44 253 GLY A N 1
ATOM 2000 C CA . GLY A 1 253 ? 0.1 -13.344 -16.938 1 65.44 253 GLY A CA 1
ATOM 2001 C C . GLY A 1 253 ? 0.282 -13.375 -15.43 1 65.44 253 GLY A C 1
ATOM 2002 O O . GLY A 1 253 ? -0.327 -14.203 -14.742 1 65.44 253 GLY A O 1
ATOM 2003 N N . SER A 1 254 ? 1.334 -13.539 -14.609 1 84.81 254 SER A N 1
ATOM 2004 C CA . SER A 1 254 ? 1.522 -13.234 -13.195 1 84.81 254 SER A CA 1
ATOM 2005 C C . SER A 1 254 ? 2.789 -13.883 -12.656 1 84.81 254 SER A C 1
ATOM 2007 O O . SER A 1 254 ? 3.48 -14.609 -13.383 1 84.81 254 SER A O 1
ATOM 2009 N N . THR A 1 255 ? 3.385 -13.406 -11.695 1 95.69 255 THR A N 1
ATOM 2010 C CA . THR A 1 255 ? 4.523 -13.867 -10.906 1 95.69 255 THR A CA 1
ATOM 2011 C C . THR A 1 255 ? 4.062 -14.391 -9.547 1 95.69 255 THR A C 1
ATOM 2013 O O . THR A 1 255 ? 3.201 -13.789 -8.906 1 95.69 255 THR A O 1
ATOM 2016 N N . VAL A 1 256 ? 4.574 -15.656 -9.242 1 98.12 256 VAL A N 1
ATOM 2017 C CA . VAL A 1 256 ? 4.344 -16.188 -7.902 1 98.12 256 VAL A CA 1
ATOM 2018 C C . VAL A 1 256 ? 5.656 -16.203 -7.121 1 98.12 256 VAL A C 1
ATOM 2020 O O . VAL A 1 256 ? 6.691 -16.625 -7.648 1 98.12 256 VAL A O 1
ATOM 2023 N N . ILE A 1 257 ? 5.629 -15.719 -5.91 1 98.69 257 ILE A N 1
ATOM 2024 C CA . ILE A 1 257 ? 6.793 -15.734 -5.031 1 98.69 257 ILE A CA 1
ATOM 2025 C C . ILE A 1 257 ? 6.508 -16.609 -3.811 1 98.69 257 ILE A C 1
ATOM 2027 O O . ILE A 1 257 ? 5.5 -16.406 -3.125 1 98.69 257 ILE A O 1
ATOM 2031 N N . ASN A 1 258 ? 7.332 -17.562 -3.561 1 98.81 258 ASN A N 1
ATOM 2032 C CA . ASN A 1 258 ? 7.258 -18.359 -2.34 1 98.81 258 ASN A CA 1
ATOM 2033 C C . ASN A 1 258 ? 8.375 -17.984 -1.362 1 98.81 258 ASN A C 1
ATOM 2035 O O . ASN A 1 258 ? 9.523 -17.828 -1.764 1 98.81 258 ASN A O 1
ATOM 2039 N N . LEU A 1 259 ? 8.023 -17.812 -0.155 1 98.88 259 LEU A N 1
ATOM 2040 C CA . LEU A 1 259 ? 8.969 -17.625 0.936 1 98.88 259 LEU A CA 1
ATOM 2041 C C . LEU A 1 259 ? 8.922 -18.797 1.907 1 98.88 259 LEU A C 1
ATOM 2043 O O . LEU A 1 259 ? 7.84 -19.312 2.227 1 98.88 259 LEU A O 1
ATOM 2047 N N . PHE A 1 260 ? 10.047 -19.234 2.34 1 98.69 260 PHE A N 1
ATOM 2048 C CA . PHE A 1 260 ? 10.195 -20.281 3.34 1 98.69 260 PHE A CA 1
ATOM 2049 C C . PHE A 1 260 ? 11.078 -19.828 4.488 1 98.69 260 PHE A C 1
ATOM 2051 O O . PHE A 1 260 ? 12.008 -19.047 4.285 1 98.69 260 PHE A O 1
ATOM 2058 N N . VAL A 1 261 ? 10.805 -20.344 5.695 1 98.38 261 VAL A N 1
ATOM 2059 C CA . VAL A 1 261 ? 11.57 -19.938 6.871 1 98.38 261 VAL A CA 1
ATOM 2060 C C . VAL A 1 261 ? 12.961 -20.562 6.816 1 98.38 261 VAL A C 1
ATOM 2062 O O . VAL A 1 261 ? 13.188 -21.531 6.082 1 98.38 261 VAL A O 1
ATOM 2065 N N . SER A 1 262 ? 13.859 -20.031 7.59 1 97.62 262 SER A N 1
ATOM 2066 C CA . SER A 1 262 ? 15.266 -20.438 7.574 1 97.62 262 SER A CA 1
ATOM 2067 C C . SER A 1 262 ? 15.43 -21.875 8.078 1 97.62 262 SER A C 1
ATOM 2069 O O . SER A 1 262 ? 14.766 -22.281 9.023 1 97.62 262 SER A O 1
ATOM 2071 N N . ASN A 1 263 ? 16.312 -22.578 7.371 1 96.12 263 ASN A N 1
ATOM 2072 C CA . ASN A 1 263 ? 16.859 -23.859 7.781 1 96.12 263 ASN A CA 1
ATOM 2073 C C . ASN A 1 263 ? 15.781 -24.938 7.801 1 96.12 263 ASN A C 1
ATOM 2075 O O . ASN A 1 263 ? 15.859 -25.891 8.586 1 96.12 263 ASN A O 1
ATOM 2079 N N . LYS A 1 264 ? 14.766 -24.781 7.023 1 96.38 264 LYS A N 1
ATOM 2080 C CA . LYS A 1 264 ? 13.711 -25.797 7.012 1 96.38 264 LYS A CA 1
ATOM 2081 C C . LYS A 1 264 ? 13.664 -26.531 5.676 1 96.38 264 LYS A C 1
ATOM 2083 O O . LYS A 1 264 ? 13.25 -27.688 5.609 1 96.38 264 LYS A O 1
ATOM 2088 N N . ILE A 1 265 ? 14.055 -25.828 4.602 1 96.31 265 ILE A N 1
ATOM 2089 C CA . ILE A 1 265 ? 14.031 -26.469 3.289 1 96.31 265 ILE A CA 1
ATOM 2090 C C . ILE A 1 265 ? 15.312 -26.125 2.529 1 96.31 265 ILE A C 1
ATOM 2092 O O . ILE A 1 265 ? 15.922 -25.078 2.758 1 96.31 265 ILE A O 1
ATOM 2096 N N . LYS A 1 266 ? 15.68 -27.031 1.728 1 96.88 266 LYS A N 1
ATOM 2097 C CA . LYS A 1 266 ? 16.734 -26.812 0.745 1 96.88 266 LYS A CA 1
ATOM 2098 C C . LYS A 1 266 ? 16.188 -26.891 -0.677 1 96.88 266 LYS A C 1
ATOM 2100 O O . LYS A 1 266 ? 15.594 -27.891 -1.073 1 96.88 266 LYS A O 1
ATOM 2105 N N . LEU A 1 267 ? 16.375 -25.859 -1.375 1 97.31 267 LEU A N 1
ATOM 2106 C CA . LEU A 1 267 ? 15.93 -25.859 -2.764 1 97.31 267 LEU A CA 1
ATOM 2107 C C . LEU A 1 267 ? 16.75 -26.844 -3.602 1 97.31 267 LEU A C 1
ATOM 2109 O O . LEU A 1 267 ? 17.922 -27.078 -3.314 1 97.31 267 LEU A O 1
ATOM 2113 N N . ALA A 1 268 ? 16.109 -27.312 -4.613 1 96.69 268 ALA A N 1
ATOM 2114 C CA . ALA A 1 268 ? 16.797 -28.266 -5.492 1 96.69 268 ALA A CA 1
ATOM 2115 C C . ALA A 1 268 ? 18.016 -27.625 -6.137 1 96.69 268 ALA A C 1
ATOM 2117 O O . ALA A 1 268 ? 17.969 -26.453 -6.555 1 96.69 268 ALA A O 1
ATOM 2118 N N . SER A 1 269 ? 19.062 -28.312 -6.297 1 93.12 269 SER A N 1
ATOM 2119 C CA . SER A 1 269 ? 20.359 -27.797 -6.727 1 93.12 269 SER A CA 1
ATOM 2120 C C . SER A 1 269 ? 20.312 -27.344 -8.188 1 93.12 269 SER A C 1
ATOM 2122 O O . SER A 1 269 ? 21.125 -26.531 -8.609 1 93.12 269 SER A O 1
ATOM 2124 N N . HIS A 1 270 ? 19.406 -27.922 -8.93 1 92.12 270 HIS A N 1
ATOM 2125 C CA . HIS A 1 270 ? 19.375 -27.609 -10.352 1 92.12 270 HIS A CA 1
ATOM 2126 C C . HIS A 1 270 ? 18.641 -26.297 -10.609 1 92.12 270 HIS A C 1
ATOM 2128 O O . HIS A 1 270 ? 18.688 -25.766 -11.719 1 92.12 270 HIS A O 1
ATOM 2134 N N . LEU A 1 271 ? 17.953 -25.859 -9.602 1 93.38 271 LEU A N 1
ATOM 2135 C CA . LEU A 1 271 ? 17.188 -24.625 -9.789 1 93.38 271 LEU A CA 1
ATOM 2136 C C . LEU A 1 271 ? 18.109 -23.406 -9.844 1 93.38 271 LEU A C 1
ATOM 2138 O O . LEU A 1 271 ? 18.922 -23.203 -8.938 1 93.38 271 LEU A O 1
ATOM 2142 N N . GLN A 1 272 ? 18.062 -22.688 -10.875 1 93.06 272 GLN A N 1
ATOM 2143 C CA . GLN A 1 272 ? 18.766 -21.422 -11.078 1 93.06 272 GLN A CA 1
ATOM 2144 C C . GLN A 1 272 ? 17.922 -20.453 -11.898 1 93.06 272 GLN A C 1
ATOM 2146 O O . GLN A 1 272 ? 16.875 -20.812 -12.422 1 93.06 272 GLN A O 1
ATOM 2151 N N . ASN A 1 273 ? 18.375 -19.297 -11.977 1 93.44 273 ASN A N 1
ATOM 2152 C CA . ASN A 1 273 ? 17.688 -18.344 -12.828 1 93.44 273 ASN A CA 1
ATOM 2153 C C . ASN A 1 273 ? 17.531 -18.859 -14.25 1 93.44 273 ASN A C 1
ATOM 2155 O O . ASN A 1 273 ? 18.484 -19.391 -14.828 1 93.44 273 ASN A O 1
ATOM 2159 N N . GLY A 1 274 ? 16.344 -18.797 -14.711 1 95.25 274 GLY A N 1
ATOM 2160 C CA . GLY A 1 274 ? 16.078 -19.234 -16.078 1 95.25 274 GLY A CA 1
ATOM 2161 C C . GLY A 1 274 ? 15.586 -20.672 -16.141 1 95.25 274 GLY A C 1
ATOM 2162 O O . GLY A 1 274 ? 15.094 -21.109 -17.188 1 95.25 274 GLY A O 1
ATOM 2163 N N . SER A 1 275 ? 15.703 -21.359 -15.055 1 97.44 275 SER A N 1
ATOM 2164 C CA . SER A 1 275 ? 15.203 -22.734 -15.055 1 97.44 275 SER A CA 1
ATOM 2165 C C . SER A 1 275 ? 13.711 -22.781 -15.359 1 97.44 275 SER A C 1
ATOM 2167 O O . SER A 1 275 ? 12.938 -21.984 -14.812 1 97.44 275 SER A O 1
ATOM 2169 N N . ILE A 1 276 ? 13.375 -23.719 -16.25 1 97.5 276 ILE A N 1
ATOM 2170 C CA . ILE A 1 276 ? 11.969 -23.953 -16.531 1 97.5 276 ILE A CA 1
ATOM 2171 C C . ILE A 1 276 ? 11.344 -24.797 -15.422 1 97.5 276 ILE A C 1
ATOM 2173 O O . ILE A 1 276 ? 11.945 -25.781 -14.969 1 97.5 276 ILE A O 1
ATOM 2177 N N . THR A 1 277 ? 10.234 -24.375 -14.953 1 98 277 THR A N 1
ATOM 2178 C CA . THR A 1 277 ? 9.539 -25.109 -13.906 1 98 277 THR A CA 1
ATOM 2179 C C . THR A 1 277 ? 8.25 -25.734 -14.438 1 98 277 THR A C 1
ATOM 2181 O O . THR A 1 277 ? 7.598 -25.156 -15.312 1 98 277 THR A O 1
ATOM 2184 N N . ARG A 1 278 ? 7.898 -26.844 -13.93 1 97.94 278 ARG A N 1
ATOM 2185 C CA . ARG A 1 278 ? 6.633 -27.531 -14.164 1 97.94 278 ARG A CA 1
ATOM 2186 C C . ARG A 1 278 ? 5.965 -27.906 -12.844 1 97.94 278 ARG A C 1
ATOM 2188 O O . ARG A 1 278 ? 6.609 -28.453 -11.953 1 97.94 278 ARG A O 1
ATOM 2195 N N . LEU A 1 279 ? 4.711 -27.594 -12.805 1 98.25 279 LEU A N 1
ATOM 2196 C CA . LEU A 1 279 ? 3.932 -27.938 -11.625 1 98.25 279 LEU A CA 1
ATOM 2197 C C . LEU A 1 279 ? 4.184 -29.391 -11.211 1 98.25 279 LEU A C 1
ATOM 2199 O O . LEU A 1 279 ? 4.18 -30.281 -12.055 1 98.25 279 LEU A O 1
ATOM 2203 N N . GLY A 1 280 ? 4.465 -29.547 -9.945 1 98.38 280 GLY A N 1
ATOM 2204 C CA . GLY A 1 280 ? 4.543 -30.891 -9.414 1 98.38 280 GLY A CA 1
ATOM 2205 C C . GLY A 1 280 ? 5.961 -31.422 -9.344 1 98.38 280 GLY A C 1
ATOM 2206 O O . GLY A 1 280 ? 6.234 -32.375 -8.617 1 98.38 280 GLY A O 1
ATOM 2207 N N . GLU A 1 281 ? 6.859 -30.859 -10.156 1 98.31 281 GLU A N 1
ATOM 2208 C CA . GLU A 1 281 ? 8.266 -31.266 -10.078 1 98.31 281 GLU A CA 1
ATOM 2209 C C . GLU A 1 281 ? 8.898 -30.781 -8.781 1 98.31 281 GLU A C 1
ATOM 2211 O O . GLU A 1 281 ? 8.352 -29.922 -8.094 1 98.31 281 GLU A O 1
ATOM 2216 N N . ILE A 1 282 ? 10.039 -31.312 -8.5 1 98.19 282 ILE A N 1
ATOM 2217 C CA . ILE A 1 282 ? 10.68 -31.062 -7.215 1 98.19 282 ILE A CA 1
ATOM 2218 C C . ILE A 1 282 ? 11.156 -29.609 -7.152 1 98.19 282 ILE A C 1
ATOM 2220 O O . ILE A 1 282 ? 11.875 -29.141 -8.039 1 98.19 282 ILE A O 1
ATOM 2224 N N . LEU A 1 283 ? 10.734 -29.016 -6.156 1 98.5 283 LEU A N 1
ATOM 2225 C CA . LEU A 1 283 ? 11.18 -27.656 -5.84 1 98.5 283 LEU A CA 1
ATOM 2226 C C . LEU A 1 283 ? 12.312 -27.672 -4.82 1 98.5 283 LEU A C 1
ATOM 2228 O O . LEU A 1 283 ? 13.266 -26.906 -4.93 1 98.5 283 LEU A O 1
ATOM 2232 N N . GLY A 1 284 ? 12.133 -28.469 -3.873 1 97.94 284 GLY A N 1
ATOM 2233 C CA . GLY A 1 284 ? 13.086 -28.594 -2.781 1 97.94 284 GLY A CA 1
ATOM 2234 C C . GLY A 1 284 ? 12.711 -29.672 -1.785 1 97.94 284 GLY A C 1
ATOM 2235 O O . GLY A 1 284 ? 11.75 -30.406 -1.996 1 97.94 284 GLY A O 1
ATOM 2236 N N . GLU A 1 285 ? 13.555 -29.812 -0.773 1 97 285 GLU A N 1
ATOM 2237 C CA . GLU A 1 285 ? 13.336 -30.844 0.231 1 97 285 GLU A CA 1
ATOM 2238 C C . GLU A 1 285 ? 13.727 -30.359 1.623 1 97 285 GLU A C 1
ATOM 2240 O O . GLU A 1 285 ? 14.602 -29.5 1.763 1 97 285 GLU A O 1
ATOM 2245 N N . ALA A 1 286 ? 13.008 -30.828 2.578 1 94.81 286 ALA A N 1
ATOM 2246 C CA . ALA A 1 286 ? 13.414 -30.594 3.961 1 94.81 286 ALA A CA 1
ATOM 2247 C C . ALA A 1 286 ? 14.594 -31.484 4.344 1 94.81 286 ALA A C 1
ATOM 2249 O O . ALA A 1 286 ? 14.648 -32.656 3.975 1 94.81 286 ALA A O 1
ATOM 2250 N N . PRO A 1 287 ? 15.609 -30.766 5.016 1 85.44 287 PRO A N 1
ATOM 2251 C CA . PRO A 1 287 ? 16.734 -31.594 5.449 1 85.44 287 PRO A CA 1
ATOM 2252 C C . PRO A 1 287 ? 16.328 -32.688 6.449 1 85.44 287 PRO A C 1
ATOM 2254 O O . PRO A 1 287 ? 15.398 -32.469 7.23 1 85.44 287 PRO A O 1
ATOM 2257 N N . HIS A 1 288 ? 16.734 -34 6.328 1 69.94 288 HIS A N 1
ATOM 2258 C CA . HIS A 1 288 ? 16.516 -35.094 7.273 1 69.94 288 HIS A CA 1
ATOM 2259 C C . HIS A 1 288 ? 17.125 -34.75 8.633 1 69.94 288 HIS A C 1
ATOM 2261 O O . HIS A 1 288 ? 18.156 -34.094 8.711 1 69.94 288 HIS A O 1
ATOM 2267 N N . MET B 1 1 ? -24.375 16.016 -12.75 1 67.31 1 MET B N 1
ATOM 2268 C CA . MET B 1 1 ? -23.547 15.703 -13.906 1 67.31 1 MET B CA 1
ATOM 2269 C C . MET B 1 1 ? -22.141 16.266 -13.734 1 67.31 1 MET B C 1
ATOM 2271 O O . MET B 1 1 ? -21.156 15.531 -13.859 1 67.31 1 MET B O 1
ATOM 2275 N N . LEU B 1 2 ? -22.031 17.516 -13.328 1 77.94 2 LEU B N 1
ATOM 2276 C CA . LEU B 1 2 ? -20.734 18.156 -13.18 1 77.94 2 LEU B CA 1
ATOM 2277 C C . LEU B 1 2 ? -19.953 17.547 -12.023 1 77.94 2 LEU B C 1
ATOM 2279 O O . LEU B 1 2 ? -18.734 17.344 -12.125 1 77.94 2 LEU B O 1
ATOM 2283 N N . LYS B 1 3 ? -20.656 17.109 -10.938 1 83.38 3 LYS B N 1
ATOM 2284 C CA . LYS B 1 3 ? -19.984 16.516 -9.781 1 83.38 3 LYS B CA 1
ATOM 2285 C C . LYS B 1 3 ? -19.328 15.188 -10.156 1 83.38 3 LYS B C 1
ATOM 2287 O O . LYS B 1 3 ? -18.172 14.945 -9.805 1 83.38 3 LYS B O 1
ATOM 2292 N N . LYS B 1 4 ? -20.062 14.398 -10.875 1 83.69 4 LYS B N 1
ATOM 2293 C CA . LYS B 1 4 ? -19.562 13.086 -11.289 1 83.69 4 LYS B CA 1
ATOM 2294 C C . LYS B 1 4 ? -18.344 13.234 -12.203 1 83.69 4 LYS B C 1
ATOM 2296 O O . LYS B 1 4 ? -17.391 12.453 -12.117 1 83.69 4 LYS B O 1
ATOM 2301 N N . LEU B 1 5 ? -18.438 14.172 -13.07 1 84.25 5 LEU B N 1
ATOM 2302 C CA . LEU B 1 5 ? -17.328 14.422 -13.992 1 84.25 5 LEU B CA 1
ATOM 2303 C C . LEU B 1 5 ? -16.078 14.828 -13.234 1 84.25 5 LEU B C 1
ATOM 2305 O O . LEU B 1 5 ? -14.977 14.375 -13.555 1 84.25 5 LEU B O 1
ATOM 2309 N N . LYS B 1 6 ? -16.234 15.742 -12.273 1 85.06 6 LYS B N 1
ATOM 2310 C CA . LYS B 1 6 ? -15.117 16.188 -11.453 1 85.06 6 LYS B CA 1
ATOM 2311 C C . LYS B 1 6 ? -14.438 15.016 -10.758 1 85.06 6 LYS B C 1
ATOM 2313 O O . LYS B 1 6 ? -13.211 14.938 -10.703 1 85.06 6 LYS B O 1
ATOM 2318 N N . ILE B 1 7 ? -15.211 14.125 -10.289 1 85.69 7 ILE B N 1
ATOM 2319 C CA . ILE B 1 7 ? -14.703 12.953 -9.594 1 85.69 7 ILE B CA 1
ATOM 2320 C C . ILE B 1 7 ? -13.984 12.031 -10.586 1 85.69 7 ILE B C 1
ATOM 2322 O O . ILE B 1 7 ? -12.867 11.578 -10.328 1 85.69 7 ILE B O 1
ATOM 2326 N N . LYS B 1 8 ? -14.602 11.797 -11.711 1 85.19 8 LYS B N 1
ATOM 2327 C CA . LYS B 1 8 ? -14.016 10.93 -12.727 1 85.19 8 LYS B CA 1
ATOM 2328 C C . LYS B 1 8 ? -12.672 11.477 -13.203 1 85.19 8 LYS B C 1
ATOM 2330 O O . LYS B 1 8 ? -11.75 10.711 -13.492 1 85.19 8 LYS B O 1
ATOM 2335 N N . LEU B 1 9 ? -12.609 12.719 -13.312 1 83.81 9 LEU B N 1
ATOM 2336 C CA . LEU B 1 9 ? -11.375 13.359 -13.758 1 83.81 9 LEU B CA 1
ATOM 2337 C C . LEU B 1 9 ? -10.234 13.086 -12.781 1 83.81 9 LEU B C 1
ATOM 2339 O O . LEU B 1 9 ? -9.094 12.891 -13.195 1 83.81 9 LEU B O 1
ATOM 2343 N N . GLN B 1 10 ? -10.539 13.078 -11.516 1 83.81 10 GLN B N 1
ATOM 2344 C CA . GLN B 1 10 ? -9.516 12.805 -10.508 1 83.81 10 GLN B CA 1
ATOM 2345 C C . GLN B 1 10 ? -8.953 11.391 -10.672 1 83.81 10 GLN B C 1
ATOM 2347 O O . GLN B 1 10 ? -7.77 11.156 -10.414 1 83.81 10 GLN B O 1
ATOM 2352 N N . TYR B 1 11 ? -9.812 10.523 -11.102 1 81.69 11 TYR B N 1
ATOM 2353 C CA . TYR B 1 11 ? -9.383 9.141 -11.281 1 81.69 11 TYR B CA 1
ATOM 2354 C C . TYR B 1 11 ? -8.531 8.992 -12.539 1 81.69 11 TYR B C 1
ATOM 2356 O O . TYR B 1 11 ? -7.668 8.117 -12.617 1 81.69 11 TYR B O 1
ATOM 2364 N N . LEU B 1 12 ? -8.672 9.891 -13.453 1 81.31 12 LEU B N 1
ATOM 2365 C CA . LEU B 1 12 ? -8.047 9.742 -14.766 1 81.31 12 LEU B CA 1
ATOM 2366 C C . LEU B 1 12 ? -6.742 10.531 -14.836 1 81.31 12 LEU B C 1
ATOM 2368 O O . LEU B 1 12 ? -5.863 10.211 -15.633 1 81.31 12 LEU B O 1
ATOM 2372 N N . LEU B 1 13 ? -6.574 11.5 -14.07 1 84.56 13 LEU B N 1
ATOM 2373 C CA . LEU B 1 13 ? -5.414 12.383 -14.117 1 84.56 13 LEU B CA 1
ATOM 2374 C C . LEU B 1 13 ? -4.164 11.656 -13.641 1 84.56 13 LEU B C 1
ATOM 2376 O O . LEU B 1 13 ? -4.227 10.844 -12.719 1 84.56 13 LEU B O 1
ATOM 2380 N N . PRO B 1 14 ? -3.055 11.961 -14.344 1 86.88 14 PRO B N 1
ATOM 2381 C CA . PRO B 1 14 ? -1.783 11.477 -13.797 1 86.88 14 PRO B CA 1
ATOM 2382 C C . PRO B 1 14 ? -1.361 12.227 -12.531 1 86.88 14 PRO B C 1
ATOM 2384 O O . PRO B 1 14 ? -0.521 13.125 -12.594 1 86.88 14 PRO B O 1
ATOM 2387 N N . GLN B 1 15 ? -1.873 11.82 -11.453 1 88.19 15 GLN B N 1
ATOM 2388 C CA . GLN B 1 15 ? -1.796 12.547 -10.188 1 88.19 15 GLN B CA 1
ATOM 2389 C C . GLN B 1 15 ? -0.346 12.781 -9.781 1 88.19 15 GLN B C 1
ATOM 2391 O O . GLN B 1 15 ? 0.028 13.898 -9.414 1 88.19 15 GLN B O 1
ATOM 2396 N N . HIS B 1 16 ? 0.474 11.773 -9.898 1 88.19 16 HIS B N 1
ATOM 2397 C CA . HIS B 1 16 ? 1.854 11.867 -9.438 1 88.19 16 HIS B CA 1
ATOM 2398 C C . HIS B 1 16 ? 2.678 12.781 -10.336 1 88.19 16 HIS B C 1
ATOM 2400 O O . HIS B 1 16 ? 3.496 13.562 -9.844 1 88.19 16 HIS B O 1
ATOM 2406 N N . ALA B 1 17 ? 2.498 12.688 -11.609 1 87.44 17 ALA B N 1
ATOM 2407 C CA . ALA B 1 17 ? 3.211 13.555 -12.539 1 87.44 17 ALA B CA 1
ATOM 2408 C C . ALA B 1 17 ? 2.836 15.016 -12.32 1 87.44 17 ALA B C 1
ATOM 2410 O O . ALA B 1 17 ? 3.707 15.891 -12.297 1 87.44 17 ALA B O 1
ATOM 2411 N N . LEU B 1 18 ? 1.568 15.258 -12.156 1 89.69 18 LEU B N 1
ATOM 2412 C CA . LEU B 1 18 ? 1.093 16.625 -11.922 1 89.69 18 LEU B CA 1
ATOM 2413 C C . LEU B 1 18 ? 1.642 17.156 -10.602 1 89.69 18 LEU B C 1
ATOM 2415 O O . LEU B 1 18 ? 2.041 18.328 -10.531 1 89.69 18 LEU B O 1
ATOM 2419 N N . THR B 1 19 ? 1.665 16.312 -9.609 1 89.88 19 THR B N 1
ATOM 2420 C CA . THR B 1 19 ? 2.168 16.703 -8.297 1 89.88 19 THR B CA 1
ATOM 2421 C C . THR B 1 19 ? 3.66 17.016 -8.359 1 89.88 19 THR B C 1
ATOM 2423 O O . THR B 1 19 ? 4.117 18.016 -7.789 1 89.88 19 THR B O 1
ATOM 2426 N N . ARG B 1 20 ? 4.406 16.234 -9.094 1 88.75 20 ARG B N 1
ATOM 2427 C CA . ARG B 1 20 ? 5.836 16.484 -9.25 1 88.75 20 ARG B CA 1
ATOM 2428 C C . ARG B 1 20 ? 6.09 17.797 -9.984 1 88.75 20 ARG B C 1
ATOM 2430 O O . ARG B 1 20 ? 6.992 18.562 -9.609 1 88.75 20 ARG B O 1
ATOM 2437 N N . LEU B 1 21 ? 5.34 18.062 -10.969 1 90.94 21 LEU B N 1
ATOM 2438 C CA . LEU B 1 21 ? 5.461 19.312 -11.719 1 90.94 21 LEU B CA 1
ATOM 2439 C C . LEU B 1 21 ? 5.117 20.516 -10.844 1 90.94 21 LEU B C 1
ATOM 2441 O O . LEU B 1 21 ? 5.82 21.516 -10.867 1 90.94 21 LEU B O 1
ATOM 2445 N N . ALA B 1 22 ? 4.039 20.375 -10.133 1 91.62 22 ALA B N 1
ATOM 2446 C CA . ALA B 1 22 ? 3.637 21.453 -9.234 1 91.62 22 ALA B CA 1
ATOM 2447 C C . ALA B 1 22 ? 4.711 21.719 -8.18 1 91.62 22 ALA B C 1
ATOM 2449 O O . ALA B 1 22 ? 5.027 22.875 -7.887 1 91.62 22 ALA B O 1
ATOM 2450 N N . GLY B 1 23 ? 5.223 20.625 -7.617 1 89.81 23 GLY B N 1
ATOM 2451 C CA . GLY B 1 23 ? 6.301 20.766 -6.652 1 89.81 23 GLY B CA 1
ATOM 2452 C C . GLY B 1 23 ? 7.539 21.422 -7.23 1 89.81 23 GLY B C 1
ATOM 2453 O O . GLY B 1 23 ? 8.148 22.281 -6.59 1 89.81 23 GLY B O 1
ATOM 2454 N N . TRP B 1 24 ? 7.883 21.016 -8.375 1 91.56 24 TRP B N 1
ATOM 2455 C CA . TRP B 1 24 ? 9.023 21.609 -9.07 1 91.56 24 TRP B CA 1
ATOM 2456 C C . TRP B 1 24 ? 8.805 23.109 -9.297 1 91.56 24 TRP B C 1
ATOM 2458 O O . TRP B 1 24 ? 9.688 23.922 -9.008 1 91.56 24 TRP B O 1
ATOM 2468 N N . ALA B 1 25 ? 7.707 23.484 -9.789 1 93.88 25 ALA B N 1
ATOM 2469 C CA . ALA B 1 25 ? 7.387 24.891 -10.047 1 93.88 25 ALA B CA 1
ATOM 2470 C C . ALA B 1 25 ? 7.367 25.688 -8.75 1 93.88 25 ALA B C 1
ATOM 2472 O O . ALA B 1 25 ? 7.863 26.812 -8.703 1 93.88 25 ALA B O 1
ATOM 2473 N N . ALA B 1 26 ? 6.836 25.094 -7.723 1 94.44 26 ALA B N 1
ATOM 2474 C CA . ALA B 1 26 ? 6.684 25.781 -6.445 1 94.44 26 ALA B CA 1
ATOM 2475 C C . ALA B 1 26 ? 8.039 26.016 -5.785 1 94.44 26 ALA B C 1
ATOM 2477 O O . ALA B 1 26 ? 8.18 26.906 -4.941 1 94.44 26 ALA B O 1
ATOM 2478 N N . ASN B 1 27 ? 9 25.25 -6.223 1 94.44 27 ASN B N 1
ATOM 2479 C CA . ASN B 1 27 ? 10.336 25.375 -5.652 1 94.44 27 ASN B CA 1
ATOM 2480 C C . ASN B 1 27 ? 11.188 26.359 -6.441 1 94.44 27 ASN B C 1
ATOM 2482 O O . ASN B 1 27 ? 12.266 26.766 -5.988 1 94.44 27 ASN B O 1
ATOM 2486 N N . LYS B 1 28 ? 10.766 26.812 -7.523 1 95.5 28 LYS B N 1
ATOM 2487 C CA . LYS B 1 28 ? 11.562 27.672 -8.391 1 95.5 28 LYS B CA 1
ATOM 2488 C C . LYS B 1 28 ? 11.703 29.078 -7.809 1 95.5 28 LYS B C 1
ATOM 2490 O O . LYS B 1 28 ? 10.742 29.641 -7.273 1 95.5 28 LYS B O 1
ATOM 2495 N N . LYS B 1 29 ? 12.898 29.578 -7.898 1 97 29 LYS B N 1
ATOM 2496 C CA . LYS B 1 29 ? 13.164 30.969 -7.551 1 97 29 LYS B CA 1
ATOM 2497 C C . LYS B 1 29 ? 13.141 31.859 -8.789 1 97 29 LYS B C 1
ATOM 2499 O O . LYS B 1 29 ? 14.195 32.188 -9.344 1 97 29 LYS B O 1
ATOM 2504 N N . ALA B 1 30 ? 12.016 32.344 -9.117 1 96.19 30 ALA B N 1
ATOM 2505 C CA . ALA B 1 30 ? 11.844 33.062 -10.391 1 96.19 30 ALA B CA 1
ATOM 2506 C C . ALA B 1 30 ? 11.703 34.562 -10.18 1 96.19 30 ALA B C 1
ATOM 2508 O O . ALA B 1 30 ? 10.992 35.219 -10.93 1 96.19 30 ALA B O 1
ATOM 2509 N N . GLY B 1 31 ? 12.148 35.031 -9.117 1 95.12 31 GLY B N 1
ATOM 2510 C CA . GLY B 1 31 ? 12.195 36.469 -8.852 1 95.12 31 GLY B CA 1
ATOM 2511 C C . GLY B 1 31 ? 10.828 37.125 -8.891 1 95.12 31 GLY B C 1
ATOM 2512 O O . GLY B 1 31 ? 9.922 36.719 -8.156 1 95.12 31 GLY B O 1
ATOM 2513 N N . TRP B 1 32 ? 10.711 37.938 -9.883 1 95.88 32 TRP B N 1
ATOM 2514 C CA . TRP B 1 32 ? 9.5 38.75 -9.969 1 95.88 32 TRP B CA 1
ATOM 2515 C C . TRP B 1 32 ? 8.273 37.875 -10.188 1 95.88 32 TRP B C 1
ATOM 2517 O O . TRP B 1 32 ? 7.195 38.156 -9.664 1 95.88 32 TRP B O 1
ATOM 2527 N N . LEU B 1 33 ? 8.352 36.844 -10.914 1 96.88 33 LEU B N 1
ATOM 2528 C CA . LEU B 1 33 ? 7.227 35.969 -11.156 1 96.88 33 LEU B CA 1
ATOM 2529 C C . LEU B 1 33 ? 6.793 35.25 -9.867 1 96.88 33 LEU B C 1
ATOM 2531 O O . LEU B 1 33 ? 5.594 35.156 -9.586 1 96.88 33 LEU B O 1
ATOM 2535 N N . THR B 1 34 ? 7.754 34.781 -9.125 1 97.06 34 THR B N 1
ATOM 2536 C CA . THR B 1 34 ? 7.469 34.156 -7.832 1 97.06 34 THR B CA 1
ATOM 2537 C C . THR B 1 34 ? 6.723 35.125 -6.918 1 97.06 34 THR B C 1
ATOM 2539 O O . THR B 1 34 ? 5.73 34.75 -6.289 1 97.06 34 THR B O 1
ATOM 2542 N N . GLN B 1 35 ? 7.16 36.312 -6.914 1 97.44 35 GLN B N 1
ATOM 2543 C CA . GLN B 1 35 ? 6.547 37.312 -6.047 1 97.44 35 GLN B CA 1
ATOM 2544 C C . GLN B 1 35 ? 5.102 37.562 -6.457 1 97.44 35 GLN B C 1
ATOM 2546 O O . GLN B 1 35 ? 4.223 37.719 -5.605 1 97.44 35 GLN B O 1
ATOM 2551 N N . GLN B 1 36 ? 4.875 37.625 -7.711 1 97.69 36 GLN B N 1
ATOM 2552 C CA . GLN B 1 36 ? 3.516 37.844 -8.203 1 97.69 36 GLN B CA 1
ATOM 2553 C C . GLN B 1 36 ? 2.605 36.656 -7.832 1 97.69 36 GLN B C 1
ATOM 2555 O O . GLN B 1 36 ? 1.464 36.875 -7.414 1 97.69 36 GLN B O 1
ATOM 2560 N N . VAL B 1 37 ? 3.125 35.5 -8 1 97.38 37 VAL B N 1
ATOM 2561 C CA . VAL B 1 37 ? 2.354 34.312 -7.676 1 97.38 37 VAL B CA 1
ATOM 2562 C C . VAL B 1 37 ? 2.01 34.312 -6.188 1 97.38 37 VAL B C 1
ATOM 2564 O O . VAL B 1 37 ? 0.876 34 -5.805 1 97.38 37 VAL B O 1
ATOM 2567 N N . ILE B 1 38 ? 2.967 34.625 -5.387 1 97.75 38 ILE B N 1
ATOM 2568 C CA . ILE B 1 38 ? 2.768 34.656 -3.941 1 97.75 38 ILE B CA 1
ATOM 2569 C C . ILE B 1 38 ? 1.678 35.688 -3.598 1 97.75 38 ILE B C 1
ATOM 2571 O O . ILE B 1 38 ? 0.748 35.375 -2.848 1 97.75 38 ILE B O 1
ATOM 2575 N N . LYS B 1 39 ? 1.724 36.844 -4.145 1 97.81 39 LYS B N 1
ATOM 2576 C CA . LYS B 1 39 ? 0.764 37.906 -3.855 1 97.81 39 LYS B CA 1
ATOM 2577 C C . LYS B 1 39 ? -0.644 37.5 -4.293 1 97.81 39 LYS B C 1
ATOM 2579 O O . LYS B 1 39 ? -1.61 37.719 -3.557 1 97.81 39 LYS B O 1
ATOM 2584 N N . ILE B 1 40 ? -0.749 36.969 -5.43 1 97.88 40 ILE B N 1
ATOM 2585 C CA . ILE B 1 40 ? -2.041 36.531 -5.949 1 97.88 40 ILE B CA 1
ATOM 2586 C C . ILE B 1 40 ? -2.617 35.438 -5.062 1 97.88 40 ILE B C 1
ATOM 2588 O O . ILE B 1 40 ? -3.797 35.469 -4.703 1 97.88 40 ILE B O 1
ATOM 2592 N N . PHE B 1 41 ? -1.774 34.5 -4.75 1 96.75 41 PHE B N 1
ATOM 2593 C CA . PHE B 1 41 ? -2.195 33.375 -3.887 1 96.75 41 PHE B CA 1
ATOM 2594 C C . PHE B 1 41 ? -2.66 33.906 -2.531 1 96.75 41 PHE B C 1
ATOM 2596 O O . PHE B 1 41 ? -3.736 33.531 -2.057 1 96.75 41 PHE B O 1
ATOM 2603 N N . ALA B 1 42 ? -1.816 34.719 -1.918 1 97.31 42 ALA B N 1
ATOM 2604 C CA . ALA B 1 42 ? -2.115 35.25 -0.59 1 97.31 42 ALA B CA 1
ATOM 2605 C C . ALA B 1 42 ? -3.422 36.031 -0.595 1 97.31 42 ALA B C 1
ATOM 2607 O O . ALA B 1 42 ? -4.211 35.938 0.35 1 97.31 42 ALA B O 1
ATOM 2608 N N . SER B 1 43 ? -3.6 36.75 -1.63 1 97.44 43 SER B N 1
ATOM 2609 C CA . SER B 1 43 ? -4.82 37.562 -1.747 1 97.44 43 SER B CA 1
ATOM 2610 C C . SER B 1 43 ? -6.035 36.656 -1.977 1 97.44 43 SER B C 1
ATOM 2612 O O . SER B 1 43 ? -7.055 36.781 -1.295 1 97.44 43 SER B O 1
ATOM 2614 N N . TYR B 1 44 ? -5.934 35.75 -2.855 1 96.88 44 TYR B N 1
ATOM 2615 C CA . TYR B 1 44 ? -7.043 34.875 -3.232 1 96.88 44 TYR B CA 1
ATOM 2616 C C . TYR B 1 44 ? -7.484 34 -2.055 1 96.88 44 TYR B C 1
ATOM 2618 O O . TYR B 1 44 ? -8.68 33.844 -1.819 1 96.88 44 TYR B O 1
ATOM 2626 N N . TYR B 1 45 ? -6.562 33.5 -1.318 1 95.69 45 TYR B N 1
ATOM 2627 C CA . TYR B 1 45 ? -6.879 32.562 -0.234 1 95.69 45 TYR B CA 1
ATOM 2628 C C . TYR B 1 45 ? -6.887 33.281 1.109 1 95.69 45 TYR B C 1
ATOM 2630 O O . TYR B 1 45 ? -6.953 32.656 2.162 1 95.69 45 TYR B O 1
ATOM 2638 N N . ARG B 1 46 ? -6.703 34.594 1.147 1 96.19 46 ARG B N 1
ATOM 2639 C CA . ARG B 1 46 ? -6.805 35.469 2.326 1 96.19 46 ARG B CA 1
ATOM 2640 C C . ARG B 1 46 ? -5.836 35 3.414 1 96.19 46 ARG B C 1
ATOM 2642 O O . ARG B 1 46 ? -6.227 34.844 4.57 1 96.19 46 ARG B O 1
ATOM 2649 N N . VAL B 1 47 ? -4.609 34.875 2.904 1 96.56 47 VAL B N 1
ATOM 2650 C CA . VAL B 1 47 ? -3.557 34.5 3.846 1 96.56 47 VAL B CA 1
ATOM 2651 C C . VAL B 1 47 ? -3.262 35.656 4.777 1 96.56 47 VAL B C 1
ATOM 2653 O O . VAL B 1 47 ? -3.066 36.781 4.324 1 96.56 47 VAL B O 1
ATOM 2656 N N . ASN B 1 48 ? -3.291 35.438 6.098 1 95.31 48 ASN B N 1
ATOM 2657 C CA . ASN B 1 48 ? -2.928 36.5 7.055 1 95.31 48 ASN B CA 1
ATOM 2658 C C . ASN B 1 48 ? -1.419 36.562 7.27 1 95.31 48 ASN B C 1
ATOM 2660 O O . ASN B 1 48 ? -0.901 35.969 8.227 1 95.31 48 ASN B O 1
ATOM 2664 N N . ILE B 1 49 ? -0.767 37.281 6.484 1 96.12 49 ILE B N 1
ATOM 2665 C CA . ILE B 1 49 ? 0.691 37.312 6.473 1 96.12 49 ILE B CA 1
ATOM 2666 C C . ILE B 1 49 ? 1.19 38 7.746 1 96.12 49 ILE B C 1
ATOM 2668 O O . ILE B 1 49 ? 2.361 37.875 8.109 1 96.12 49 ILE B O 1
ATOM 2672 N N . LYS B 1 50 ? 0.364 38.75 8.414 1 96.38 50 LYS B N 1
ATOM 2673 C CA . LYS B 1 50 ? 0.766 39.469 9.625 1 96.38 50 LYS B CA 1
ATOM 2674 C C . LYS B 1 50 ? 1.146 38.5 10.734 1 96.38 50 LYS B C 1
ATOM 2676 O O . LYS B 1 50 ? 1.85 38.844 11.68 1 96.38 50 LYS B O 1
ATOM 2681 N N . GLU B 1 51 ? 0.667 37.312 10.648 1 97.44 51 GLU B N 1
ATOM 2682 C CA . GLU B 1 51 ? 0.969 36.281 11.656 1 97.44 51 GLU B CA 1
ATOM 2683 C C . GLU B 1 51 ? 2.297 35.594 11.359 1 97.44 51 GLU B C 1
ATOM 2685 O O . GLU B 1 51 ? 2.848 34.906 12.219 1 97.44 51 GLU B O 1
ATOM 2690 N N . ALA B 1 52 ? 2.795 35.781 10.195 1 97.69 52 ALA B N 1
ATOM 2691 C CA . ALA B 1 52 ? 4.008 35.094 9.758 1 97.69 52 ALA B CA 1
ATOM 2692 C C . ALA B 1 52 ? 5.242 35.656 10.445 1 97.69 52 ALA B C 1
ATOM 2694 O O . ALA B 1 52 ? 5.242 36.812 10.859 1 97.69 52 ALA B O 1
ATOM 2695 N N . GLN B 1 53 ? 6.234 34.812 10.594 1 97.19 53 GLN B N 1
ATOM 2696 C CA . GLN B 1 53 ? 7.52 35.281 11.102 1 97.19 53 GLN B CA 1
ATOM 2697 C C . GLN B 1 53 ? 8.086 36.406 10.242 1 97.19 53 GLN B C 1
ATOM 2699 O O . GLN B 1 53 ? 8.633 37.375 10.773 1 97.19 53 GLN B O 1
ATOM 2704 N N . TYR B 1 54 ? 7.996 36.219 8.953 1 97.25 54 TYR B N 1
ATOM 2705 C CA . TYR B 1 54 ? 8.359 37.25 7.992 1 97.25 54 TYR B CA 1
ATOM 2706 C C . TYR B 1 54 ? 7.133 37.781 7.262 1 97.25 54 TYR B C 1
ATOM 2708 O O . TYR B 1 54 ? 6.5 37.031 6.492 1 97.25 54 TYR B O 1
ATOM 2716 N N . THR B 1 55 ? 6.836 39 7.367 1 96.56 55 THR B N 1
ATOM 2717 C CA . THR B 1 55 ? 5.559 39.562 6.914 1 96.56 55 THR B CA 1
ATOM 2718 C C . THR B 1 55 ? 5.684 40.125 5.504 1 96.56 55 THR B C 1
ATOM 2720 O O . THR B 1 55 ? 4.676 40.406 4.852 1 96.56 55 THR B O 1
ATOM 2723 N N . GLU B 1 56 ? 6.898 40.281 5.051 1 97.06 56 GLU B N 1
ATOM 2724 C CA . GLU B 1 56 ? 7.109 40.75 3.689 1 97.06 56 GLU B CA 1
ATOM 2725 C C . GLU B 1 56 ? 7.219 39.594 2.709 1 97.06 56 GLU B C 1
ATOM 2727 O O . GLU B 1 56 ? 8.008 38.656 2.918 1 97.06 56 GLU B O 1
ATOM 2732 N N . PHE B 1 57 ? 6.523 39.688 1.694 1 96.88 57 PHE B N 1
ATOM 2733 C CA . PHE B 1 57 ? 6.531 38.625 0.702 1 96.88 57 PHE B CA 1
ATOM 2734 C C . PHE B 1 57 ? 7.922 38.438 0.105 1 96.88 57 PHE B C 1
ATOM 2736 O O . PHE B 1 57 ? 8.289 37.344 -0.3 1 96.88 57 PHE B O 1
ATOM 2743 N N . SER B 1 58 ? 8.664 39.469 0.068 1 96.56 58 SER B N 1
ATOM 2744 C CA . SER B 1 58 ? 10 39.469 -0.51 1 96.56 58 SER B CA 1
ATOM 2745 C C . SER B 1 58 ? 10.945 38.594 0.311 1 96.56 58 SER B C 1
ATOM 2747 O O . SER B 1 58 ? 12.039 38.25 -0.143 1 96.56 58 SER B O 1
ATOM 2749 N N . ALA B 1 59 ? 10.516 38.25 1.47 1 97 59 ALA B N 1
ATOM 2750 C CA . ALA B 1 59 ? 11.328 37.406 2.328 1 97 59 ALA B CA 1
ATOM 2751 C C . ALA B 1 59 ? 11.367 35.969 1.806 1 97 59 ALA B C 1
ATOM 2753 O O . ALA B 1 59 ? 12.195 35.156 2.236 1 97 59 ALA B O 1
ATOM 2754 N N . TYR B 1 60 ? 10.516 35.688 0.946 1 97.62 60 TYR B N 1
ATOM 2755 C CA . TYR B 1 60 ? 10.406 34.312 0.425 1 97.62 60 TYR B CA 1
ATOM 2756 C C . TYR B 1 60 ? 10.898 34.25 -1.016 1 97.62 60 TYR B C 1
ATOM 2758 O O . TYR B 1 60 ? 10.375 34.938 -1.891 1 97.62 60 TYR B O 1
ATOM 2766 N N . SER B 1 61 ? 11.789 33.312 -1.271 1 97.06 61 SER B N 1
ATOM 2767 C CA . SER B 1 61 ? 12.445 33.25 -2.572 1 97.06 61 SER B CA 1
ATOM 2768 C C . SER B 1 61 ? 11.711 32.281 -3.504 1 97.06 61 SER B C 1
ATOM 2770 O O . SER B 1 61 ? 11.953 32.281 -4.715 1 97.06 61 SER B O 1
ATOM 2772 N N . SER B 1 62 ? 10.898 31.5 -2.973 1 97.44 62 SER B N 1
ATOM 2773 C CA . SER B 1 62 ? 10.062 30.578 -3.738 1 97.44 62 SER B CA 1
ATOM 2774 C C . SER B 1 62 ? 8.648 30.516 -3.176 1 97.44 62 SER B C 1
ATOM 2776 O O . SER B 1 62 ? 8.398 30.938 -2.047 1 97.44 62 SER B O 1
ATOM 2778 N N . PHE B 1 63 ? 7.734 30.047 -3.959 1 96.5 63 PHE B N 1
ATOM 2779 C CA . PHE B 1 63 ? 6.367 29.875 -3.482 1 96.5 63 PHE B CA 1
ATOM 2780 C C . PHE B 1 63 ? 6.316 28.906 -2.311 1 96.5 63 PHE B C 1
ATOM 2782 O O . PHE B 1 63 ? 5.602 29.141 -1.334 1 96.5 63 PHE B O 1
ATOM 2789 N N . ASN B 1 64 ? 7.094 27.844 -2.381 1 95.38 64 ASN B N 1
ATOM 2790 C CA . ASN B 1 64 ? 7.109 26.844 -1.318 1 95.38 64 ASN B CA 1
ATOM 2791 C C . ASN B 1 64 ? 7.594 27.422 0.002 1 95.38 64 ASN B C 1
ATOM 2793 O O . ASN B 1 64 ? 7.082 27.078 1.068 1 95.38 64 ASN B O 1
ATOM 2797 N N . GLU B 1 65 ? 8.57 28.203 -0.079 1 95.94 65 GLU B N 1
ATOM 2798 C CA . GLU B 1 65 ? 9.047 28.859 1.133 1 95.94 65 GLU B CA 1
ATOM 2799 C C . GLU B 1 65 ? 7.938 29.656 1.798 1 95.94 65 GLU B C 1
ATOM 2801 O O . GLU B 1 65 ? 7.824 29.688 3.025 1 95.94 65 GLU B O 1
ATOM 2806 N N . PHE B 1 66 ? 7.203 30.375 0.951 1 97.06 66 PHE B N 1
ATOM 2807 C CA . PHE B 1 66 ? 6.07 31.141 1.456 1 97.06 66 PHE B CA 1
ATOM 2808 C C . PHE B 1 66 ? 4.988 30.219 1.999 1 97.06 66 PHE B C 1
ATOM 2810 O O . PHE B 1 66 ? 4.449 30.453 3.082 1 97.06 66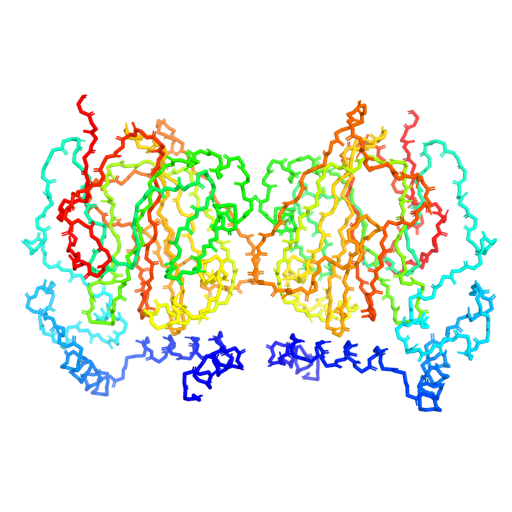 PHE B O 1
ATOM 2817 N N . PHE B 1 67 ? 4.691 29.172 1.265 1 96.31 67 PHE B N 1
ATOM 2818 C CA . PHE B 1 67 ? 3.6 28.266 1.595 1 96.31 67 PHE B CA 1
ATOM 2819 C C . PHE B 1 67 ? 3.838 27.594 2.945 1 96.31 67 PHE B C 1
ATOM 2821 O O . PHE B 1 67 ? 2.898 27.391 3.717 1 96.31 67 PHE B O 1
ATOM 2828 N N . ILE B 1 68 ? 5.121 27.25 3.229 1 95.69 68 ILE B N 1
ATOM 2829 C CA . ILE B 1 68 ? 5.438 26.562 4.477 1 95.69 68 ILE B CA 1
ATOM 2830 C C . ILE B 1 68 ? 5.969 27.562 5.5 1 95.69 68 ILE B C 1
ATOM 2832 O O . ILE B 1 68 ? 6.754 27.203 6.379 1 95.69 68 ILE B O 1
ATOM 2836 N N . ARG B 1 69 ? 5.621 28.75 5.379 1 96.56 69 ARG B N 1
ATOM 2837 C CA . ARG B 1 69 ? 6.105 29.812 6.254 1 96.56 69 ARG B CA 1
ATOM 2838 C C . ARG B 1 69 ? 5.891 29.453 7.723 1 96.56 69 ARG B C 1
ATOM 2840 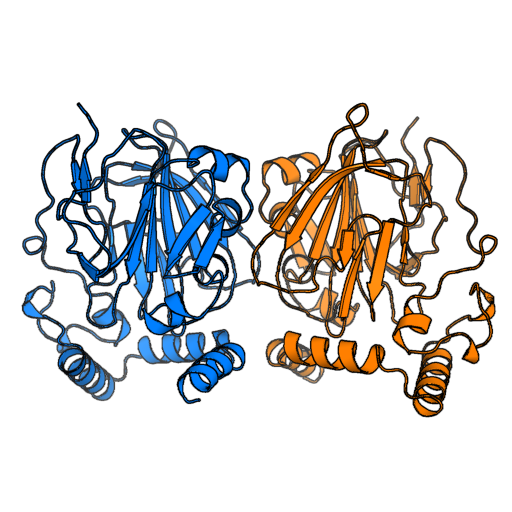O O . ARG B 1 69 ? 4.906 28.797 8.07 1 96.56 69 ARG B O 1
ATOM 2847 N N . SER B 1 70 ? 6.789 29.953 8.523 1 96.75 70 SER B N 1
ATOM 2848 C CA . SER B 1 70 ? 6.621 29.828 9.969 1 96.75 70 SER B CA 1
ATOM 2849 C C . SER B 1 70 ? 5.797 30.984 10.523 1 96.75 70 SER B C 1
ATOM 2851 O O . SER B 1 70 ? 5.691 32.031 9.898 1 96.75 70 SER B O 1
ATOM 2853 N N . LEU B 1 71 ? 5.238 30.781 11.633 1 97.56 71 LEU B N 1
ATOM 2854 C CA . LEU B 1 71 ? 4.492 31.812 12.336 1 97.56 71 LEU B CA 1
ATOM 2855 C C . LEU B 1 71 ? 5.352 32.469 13.414 1 97.56 71 LEU B C 1
ATOM 2857 O O . LEU B 1 71 ? 6.34 31.891 13.867 1 97.56 71 LEU B O 1
ATOM 2861 N N . ARG B 1 72 ? 4.887 33.688 13.711 1 96.69 72 ARG B N 1
ATOM 2862 C CA . ARG B 1 72 ? 5.492 34.312 14.891 1 96.69 72 ARG B CA 1
ATOM 2863 C C . ARG B 1 72 ? 5.203 33.469 16.141 1 96.69 72 ARG B C 1
ATOM 2865 O O . ARG B 1 72 ? 4.152 32.844 16.234 1 96.69 72 ARG B O 1
ATOM 2872 N N . SER B 1 73 ? 6.062 33.594 17.078 1 94 73 SER B N 1
ATOM 2873 C CA . SER B 1 73 ? 5.973 32.75 18.266 1 94 73 SER B CA 1
ATOM 2874 C C . SER B 1 73 ? 4.777 33.125 19.125 1 94 73 SER B C 1
ATOM 2876 O O . SER B 1 73 ? 4.312 32.344 19.953 1 94 73 SER B O 1
ATOM 2878 N N . ASP B 1 74 ? 4.258 34.312 18.922 1 95.31 74 ASP B N 1
ATOM 2879 C CA . ASP B 1 74 ? 3.254 34.844 19.844 1 95.31 74 ASP B CA 1
ATOM 2880 C C . ASP B 1 74 ? 1.844 34.656 19.281 1 95.31 74 ASP B C 1
ATOM 2882 O O . ASP B 1 74 ? 0.858 34.875 19.984 1 95.31 74 ASP B O 1
ATOM 2886 N N . VAL B 1 75 ? 1.626 34.219 18.125 1 96.88 75 VAL B N 1
ATOM 2887 C CA . VAL B 1 75 ? 0.327 34.312 17.469 1 96.88 75 VAL B CA 1
ATOM 2888 C C . VAL B 1 75 ? -0.496 33.062 17.75 1 96.88 75 VAL B C 1
ATOM 2890 O O . VAL B 1 75 ? -1.712 33.062 17.547 1 96.88 75 VAL B O 1
ATOM 2893 N N . ARG B 1 76 ? 0.17 32 18.203 1 97.88 76 ARG B N 1
ATOM 2894 C CA . ARG B 1 76 ? -0.534 30.781 18.547 1 97.88 76 ARG B CA 1
ATOM 2895 C C . ARG B 1 76 ? -0.143 30.312 19.953 1 97.88 76 ARG B C 1
ATOM 2897 O O . ARG B 1 76 ? 0.574 29.312 20.094 1 97.88 76 ARG B O 1
ATOM 2904 N N . PRO B 1 77 ? -0.68 30.953 20.922 1 97.88 77 PRO B N 1
ATOM 2905 C CA . PRO B 1 77 ? -0.381 30.438 22.266 1 97.88 77 PRO B CA 1
ATOM 2906 C C . PRO B 1 77 ? -0.858 29.016 22.469 1 97.88 77 PRO B C 1
ATOM 2908 O O . PRO B 1 77 ? -1.936 28.641 22 1 97.88 77 PRO B O 1
ATOM 2911 N N . ILE B 1 78 ? -0.077 28.219 23.141 1 98.38 78 ILE B N 1
ATOM 2912 C CA . ILE B 1 78 ? -0.395 26.828 23.406 1 98.38 78 ILE B CA 1
ATOM 2913 C C . ILE B 1 78 ? -1.179 26.719 24.703 1 98.38 78 ILE B C 1
ATOM 2915 O O . ILE B 1 78 ? -0.719 27.172 25.75 1 98.38 78 ILE B O 1
ATOM 2919 N N . ALA B 1 79 ? -2.379 26.141 24.609 1 98.06 79 ALA B N 1
ATOM 2920 C CA . ALA B 1 79 ? -3.195 25.969 25.812 1 98.06 79 ALA B CA 1
ATOM 2921 C C . ALA B 1 79 ? -2.422 25.234 26.891 1 98.06 79 ALA B C 1
ATOM 2923 O O . ALA B 1 79 ? -1.812 24.188 26.625 1 98.06 79 ALA B O 1
ATOM 2924 N N . ALA B 1 80 ? -2.473 25.734 28.062 1 96.94 80 ALA B N 1
ATOM 2925 C CA . ALA B 1 80 ? -1.709 25.172 29.172 1 96.94 80 ALA B CA 1
ATOM 2926 C C . ALA B 1 80 ? -2.461 24.016 29.828 1 96.94 80 ALA B C 1
ATOM 2928 O O . ALA B 1 80 ? -3.682 23.906 29.703 1 96.94 80 ALA B O 1
ATOM 2929 N N . GLY B 1 81 ? -1.699 23.156 30.562 1 96.06 81 GLY B N 1
ATOM 2930 C CA . GLY B 1 81 ? -2.262 22.031 31.297 1 96.06 81 GLY B CA 1
ATOM 2931 C C . GLY B 1 81 ? -1.694 20.688 30.859 1 96.06 81 GLY B C 1
ATOM 2932 O O . GLY B 1 81 ? -1.603 20.406 29.656 1 96.06 81 GLY B O 1
ATOM 2933 N N . ASP B 1 82 ? -1.38 19.922 31.828 1 94.69 82 ASP B N 1
ATOM 2934 C CA . ASP B 1 82 ? -0.77 18.625 31.531 1 94.69 82 ASP B CA 1
ATOM 2935 C C . ASP B 1 82 ? -1.801 17.641 30.984 1 94.69 82 ASP B C 1
ATOM 2937 O O . ASP B 1 82 ? -1.449 16.703 30.266 1 94.69 82 ASP B O 1
ATOM 2941 N N . ASN B 1 83 ? -3.037 17.922 31.328 1 97.06 83 ASN B N 1
ATOM 2942 C CA . ASN B 1 83 ? -4.098 17.016 30.875 1 97.06 83 ASN B CA 1
ATOM 2943 C C . ASN B 1 83 ? -4.781 17.547 29.625 1 97.06 83 ASN B C 1
ATOM 2945 O O . ASN B 1 83 ? -5.777 16.984 29.172 1 97.06 83 ASN B O 1
ATOM 2949 N N . ILE B 1 84 ? -4.266 18.656 29.125 1 97.62 84 ILE B N 1
ATOM 2950 C CA . ILE B 1 84 ? -4.891 19.312 27.969 1 97.62 84 ILE B CA 1
ATOM 2951 C C . ILE B 1 84 ? -4.125 18.953 26.703 1 97.62 84 ILE B C 1
ATOM 2953 O O . ILE B 1 84 ? -2.893 19.031 26.672 1 97.62 84 ILE B O 1
ATOM 2957 N N . LEU B 1 85 ? -4.781 18.531 25.703 1 98.62 85 LEU B N 1
ATOM 2958 C CA . LEU B 1 85 ? -4.238 18.375 24.359 1 98.62 85 LEU B CA 1
ATOM 2959 C C . LEU B 1 85 ? -4.629 19.562 23.484 1 98.62 85 LEU B C 1
ATOM 2961 O O . LEU B 1 85 ? -5.711 20.125 23.641 1 98.62 85 LEU B O 1
ATOM 2965 N N . VAL B 1 86 ? -3.816 19.891 22.531 1 98.81 86 VAL B N 1
ATOM 2966 C CA . VAL B 1 86 ? -4.07 21.094 21.75 1 98.81 86 VAL B CA 1
ATOM 2967 C C . VAL B 1 86 ? -4.215 20.719 20.266 1 98.81 86 VAL B C 1
ATOM 2969 O O . VAL B 1 86 ? -3.758 19.641 19.844 1 98.81 86 VAL B O 1
ATOM 2972 N N . GLN B 1 87 ? -4.871 21.594 19.547 1 98.75 87 GLN B N 1
ATOM 2973 C CA . GLN B 1 87 ? -4.98 21.422 18.094 1 98.75 87 GLN B CA 1
ATOM 2974 C C . GLN B 1 87 ? -3.602 21.406 17.438 1 98.75 87 GLN B C 1
ATOM 2976 O O . GLN B 1 87 ? -2.77 22.281 17.703 1 98.75 87 GLN B O 1
ATOM 2981 N N . PRO B 1 88 ? -3.391 20.438 16.578 1 98.44 88 PRO B N 1
ATOM 2982 C CA . PRO B 1 88 ? -2.057 20.297 15.984 1 98.44 88 PRO B CA 1
ATOM 2983 C C . PRO B 1 88 ? -1.858 21.172 14.75 1 98.44 88 PRO B C 1
ATOM 2985 O O . PRO B 1 88 ? -0.734 21.312 14.266 1 98.44 88 PRO B O 1
ATOM 2988 N N . ALA B 1 89 ? -2.906 21.734 14.25 1 98 89 ALA B N 1
ATOM 2989 C CA . ALA B 1 89 ? -2.799 22.469 12.984 1 98 89 ALA B CA 1
ATOM 2990 C C . ALA B 1 89 ? -3.914 23.5 12.852 1 98 89 ALA B C 1
ATOM 2992 O O . ALA B 1 89 ? -4.957 23.391 13.5 1 98 89 ALA B O 1
ATOM 2993 N N . ASP B 1 90 ? -3.658 24.547 12.055 1 97.56 90 ASP B N 1
ATOM 2994 C CA . ASP B 1 90 ? -4.746 25.375 11.539 1 97.56 90 ASP B CA 1
ATOM 2995 C C . ASP B 1 90 ? -5.539 24.641 10.461 1 97.56 90 ASP B C 1
ATOM 2997 O O . ASP B 1 90 ? -4.961 23.922 9.633 1 97.56 90 ASP B O 1
ATOM 3001 N N . GLY B 1 91 ? -6.797 24.797 10.508 1 97.12 91 GLY B N 1
ATOM 3002 C CA . GLY B 1 91 ? -7.602 24.172 9.469 1 97.12 91 GLY B CA 1
ATOM 3003 C C . GLY B 1 91 ? -9.07 24.062 9.836 1 97.12 91 GLY B C 1
ATOM 3004 O O . GLY B 1 91 ? -9.633 25 10.422 1 97.12 91 GLY B O 1
ATOM 3005 N N . THR B 1 92 ? -9.68 23.078 9.289 1 97.25 92 THR B N 1
ATOM 3006 C CA . THR B 1 92 ? -11.086 22.781 9.531 1 97.25 92 THR B CA 1
ATOM 3007 C C . THR B 1 92 ? -11.281 21.297 9.828 1 97.25 92 THR B C 1
ATOM 3009 O O . THR B 1 92 ? -10.711 20.438 9.156 1 97.25 92 THR B O 1
ATOM 3012 N N . ILE B 1 93 ? -12.086 21.062 10.875 1 97.25 93 ILE B N 1
ATOM 3013 C CA . ILE B 1 93 ? -12.391 19.672 11.188 1 97.25 93 ILE B CA 1
ATOM 3014 C C . ILE B 1 93 ? -13.258 19.078 10.086 1 97.25 93 ILE B C 1
ATOM 3016 O O . ILE B 1 93 ? -14.375 19.547 9.844 1 97.25 93 ILE B O 1
ATOM 3020 N N . SER B 1 94 ? -12.695 18.109 9.438 1 95.75 94 SER B N 1
ATOM 3021 C CA . SER B 1 94 ? -13.461 17.359 8.453 1 95.75 94 SER B CA 1
ATOM 3022 C C . SER B 1 94 ? -14.398 16.359 9.125 1 95.75 94 SER B C 1
ATOM 3024 O O . SER B 1 94 ? -15.555 16.219 8.727 1 95.75 94 SER B O 1
ATOM 3026 N N . GLU B 1 95 ? -13.914 15.586 9.984 1 96.44 95 GLU B N 1
ATOM 3027 C CA . GLU B 1 95 ? -14.648 14.648 10.828 1 96.44 95 GLU B CA 1
ATOM 3028 C C . GLU B 1 95 ? -13.914 14.406 12.148 1 96.44 95 GLU B C 1
ATOM 3030 O O . GLU B 1 95 ? -12.695 14.555 12.219 1 96.44 95 GLU B O 1
ATOM 3035 N N . SER B 1 96 ? -14.664 14.117 13.172 1 96.81 96 SER B N 1
ATOM 3036 C CA . SER B 1 96 ? -14.102 13.773 14.469 1 96.81 96 SER B CA 1
ATOM 3037 C C . SER B 1 96 ? -15.078 12.945 15.297 1 96.81 96 SER B C 1
ATOM 3039 O O . SER B 1 96 ? -16.281 12.938 15.023 1 96.81 96 SER B O 1
ATOM 3041 N N . GLY B 1 97 ? -14.555 12.219 16.25 1 95.44 97 GLY B N 1
ATOM 3042 C CA . GLY B 1 97 ? -15.422 11.492 17.156 1 95.44 97 GLY B CA 1
ATOM 3043 C C . GLY B 1 97 ? -14.867 10.133 17.547 1 95.44 97 GLY B C 1
ATOM 3044 O O . GLY B 1 97 ? -13.656 9.898 17.469 1 95.44 97 GLY B O 1
ATOM 3045 N N . ARG B 1 98 ? -15.766 9.352 18.031 1 95.88 98 ARG B N 1
ATOM 3046 C CA . ARG B 1 98 ? -15.398 8.016 18.484 1 95.88 98 ARG B CA 1
ATOM 3047 C C . ARG B 1 98 ? -15.227 7.066 17.297 1 95.88 98 ARG B C 1
ATOM 3049 O O . ARG B 1 98 ? -16 7.117 16.344 1 95.88 98 ARG B O 1
ATOM 3056 N N . ILE B 1 99 ? -14.203 6.301 17.391 1 97.69 99 ILE B N 1
ATOM 3057 C CA . ILE B 1 99 ? -14.047 5.184 16.469 1 97.69 99 ILE B CA 1
ATOM 3058 C C . ILE B 1 99 ? -15.008 4.059 16.859 1 97.69 99 ILE B C 1
ATOM 3060 O O . ILE B 1 99 ? -15.016 3.609 18 1 97.69 99 ILE B O 1
ATOM 3064 N N . ASP B 1 100 ? -15.875 3.654 15.961 1 97.12 100 ASP B N 1
ATOM 3065 C CA . ASP B 1 100 ? -16.781 2.547 16.219 1 97.12 100 ASP B CA 1
ATOM 3066 C C . ASP B 1 100 ? -16.109 1.203 15.953 1 97.12 100 ASP B C 1
ATOM 3068 O O . ASP B 1 100 ? -16.078 0.729 14.812 1 97.12 100 ASP B O 1
ATOM 3072 N N . LYS B 1 101 ? -15.664 0.544 17.047 1 97 101 LYS B N 1
ATOM 3073 C CA . LYS B 1 101 ? -14.82 -0.642 16.938 1 97 101 LYS B CA 1
ATOM 3074 C C . LYS B 1 101 ? -13.562 -0.354 16.125 1 97 101 LYS B C 1
ATOM 3076 O O . LYS B 1 101 ? -12.57 0.154 16.656 1 97 101 LYS B O 1
ATOM 3081 N N . ASP B 1 102 ? -13.602 -0.562 14.836 1 97.19 102 ASP B N 1
ATOM 3082 C CA . ASP B 1 102 ? -12.422 -0.309 14.016 1 97.19 102 ASP B CA 1
ATOM 3083 C C . ASP B 1 102 ? -12.758 0.617 12.844 1 97.19 102 ASP B C 1
ATOM 3085 O O . ASP B 1 102 ? -11.93 0.834 11.961 1 97.19 102 ASP B O 1
ATOM 3089 N N . LYS B 1 103 ? -13.945 1.196 12.898 1 97.12 103 LYS B N 1
ATOM 3090 C CA . LYS B 1 103 ? -14.414 1.992 11.766 1 97.12 103 LYS B CA 1
ATOM 3091 C C . LYS B 1 103 ? -14.305 3.484 12.062 1 97.12 103 LYS B C 1
ATOM 3093 O O . LYS B 1 103 ? -14.805 3.961 13.078 1 97.12 103 LYS B O 1
ATOM 3098 N N . ILE B 1 104 ? -13.641 4.172 11.188 1 97 104 ILE B N 1
ATOM 3099 C CA . ILE B 1 104 ? -13.484 5.621 11.266 1 97 104 ILE B CA 1
ATOM 3100 C C . ILE B 1 104 ? -14.398 6.293 10.242 1 97 104 ILE B C 1
ATOM 3102 O O . ILE B 1 104 ? -14.398 5.922 9.062 1 97 104 ILE B O 1
ATOM 3106 N N . LEU B 1 105 ? -15.133 7.27 10.695 1 94.56 105 LEU B N 1
ATOM 3107 C CA . LEU B 1 105 ? -15.992 8 9.773 1 94.56 105 LEU B CA 1
ATOM 3108 C C . LEU B 1 105 ? -15.172 8.953 8.906 1 94.56 105 LEU B C 1
ATOM 3110 O O . LEU B 1 105 ? -14.406 9.773 9.422 1 94.56 105 LEU B O 1
ATOM 3114 N N . GLN B 1 106 ? -15.195 8.766 7.668 1 93.44 106 GLN B N 1
ATOM 3115 C CA . GLN B 1 106 ? -14.531 9.664 6.719 1 93.44 106 GLN B CA 1
ATOM 3116 C C . GLN B 1 106 ? -15.367 10.914 6.469 1 93.44 106 GLN B C 1
ATOM 3118 O O . GLN B 1 106 ? -14.891 12.031 6.652 1 93.44 106 GLN B O 1
ATOM 3123 N N . ALA B 1 107 ? -16.453 10.828 6.008 1 90.75 107 ALA B N 1
ATOM 3124 C CA . ALA B 1 107 ? -17.469 11.828 5.715 1 90.75 107 ALA B CA 1
ATOM 3125 C C . ALA B 1 107 ? -18.844 11.18 5.539 1 90.75 107 ALA B C 1
ATOM 3127 O O . ALA B 1 107 ? -18.984 9.977 5.742 1 90.75 107 ALA B O 1
ATOM 3128 N N . LYS B 1 108 ? -19.891 11.961 5.301 1 79.69 108 LYS B N 1
ATOM 3129 C CA . LYS B 1 108 ? -21.25 11.453 5.188 1 79.69 108 LYS B CA 1
ATOM 3130 C C . LYS B 1 108 ? -21.312 10.219 4.285 1 79.69 108 LYS B C 1
ATOM 3132 O O . LYS B 1 108 ? -20.828 10.258 3.15 1 79.69 108 LYS B O 1
ATOM 3137 N N . GLY B 1 109 ? -21.688 9.047 4.98 1 79.69 109 GLY B N 1
ATOM 3138 C CA . GLY B 1 109 ? -22 7.859 4.203 1 79.69 109 GLY B CA 1
ATOM 3139 C C . GLY B 1 109 ? -20.797 6.988 3.932 1 79.69 109 GLY B C 1
ATOM 3140 O O . GLY B 1 109 ? -20.906 5.934 3.307 1 79.69 109 GLY B O 1
ATOM 3141 N N . HIS B 1 110 ? -19.578 7.539 4.305 1 92.31 110 HIS B N 1
ATOM 3142 C CA . HIS B 1 110 ? -18.406 6.727 4.035 1 92.31 110 HIS B CA 1
ATOM 3143 C C . HIS B 1 110 ? -17.578 6.516 5.301 1 92.31 110 HIS B C 1
ATOM 3145 O O . HIS B 1 110 ? -17.406 7.441 6.098 1 92.31 110 HIS B O 1
ATOM 3151 N N . ASP B 1 111 ? -17.125 5.309 5.5 1 96 111 ASP B N 1
ATOM 3152 C CA . ASP B 1 111 ? -16.172 4.992 6.547 1 96 111 ASP B CA 1
ATOM 3153 C C . ASP B 1 111 ? -15.047 4.098 6.012 1 96 111 ASP B C 1
ATOM 3155 O O . ASP B 1 111 ? -15.086 3.682 4.852 1 96 111 ASP B O 1
ATOM 3159 N N . TYR B 1 112 ? -14.062 3.943 6.754 1 96.19 112 TYR B N 1
ATOM 3160 C CA . TYR B 1 112 ? -12.977 3.004 6.484 1 96.19 112 TYR B CA 1
ATOM 3161 C C . TYR B 1 112 ? -12.406 2.443 7.781 1 96.19 112 TYR B C 1
ATOM 3163 O O . TYR B 1 112 ? -12.727 2.934 8.867 1 96.19 112 TYR B O 1
ATOM 3171 N N . SER B 1 113 ? -11.656 1.42 7.633 1 97.38 113 SER B N 1
ATOM 3172 C CA . SER B 1 113 ? -11.18 0.738 8.836 1 97.38 113 SER B CA 1
ATOM 3173 C C . SER B 1 113 ? -9.852 1.311 9.305 1 97.38 113 SER B C 1
ATOM 3175 O O . SER B 1 113 ? -9.086 1.861 8.508 1 97.38 113 SER B O 1
ATOM 3177 N N . LEU B 1 114 ? -9.57 1.137 10.602 1 98.44 114 LEU B N 1
ATOM 3178 C CA . LEU B 1 114 ? -8.273 1.458 11.18 1 98.44 114 LEU B CA 1
ATOM 3179 C C . LEU B 1 114 ? -7.156 0.703 10.461 1 98.44 114 LEU B C 1
ATOM 3181 O O . LEU B 1 114 ? -6.098 1.268 10.188 1 98.44 114 LEU B O 1
ATOM 3185 N N . GLU B 1 115 ? -7.402 -0.52 10.164 1 96.94 115 GLU B N 1
ATOM 3186 C CA . GLU B 1 115 ? -6.383 -1.325 9.5 1 96.94 115 GLU B CA 1
ATOM 3187 C C . GLU B 1 115 ? -6.039 -0.753 8.125 1 96.94 115 GLU B C 1
ATOM 3189 O O . GLU B 1 115 ? -4.867 -0.703 7.746 1 96.94 115 GLU B O 1
ATOM 3194 N N . ALA B 1 116 ? -7.043 -0.399 7.422 1 96.94 116 ALA B N 1
ATOM 3195 C CA . ALA B 1 116 ? -6.805 0.21 6.117 1 96.94 116 ALA B CA 1
ATOM 3196 C C . ALA B 1 116 ? -5.988 1.493 6.246 1 96.94 116 ALA B C 1
ATOM 3198 O O . ALA B 1 116 ? -5.066 1.733 5.465 1 96.94 116 ALA B O 1
ATOM 3199 N N . LEU B 1 117 ? -6.293 2.299 7.234 1 98.44 117 LEU B N 1
ATOM 3200 C CA . LEU B 1 117 ? -5.617 3.572 7.453 1 98.44 117 LEU B CA 1
ATOM 3201 C C . LEU B 1 117 ? -4.18 3.352 7.906 1 98.44 117 LEU B C 1
ATOM 3203 O O . LEU B 1 117 ? -3.277 4.086 7.5 1 98.44 117 LEU B O 1
ATOM 3207 N N . LEU B 1 118 ? -4.008 2.311 8.719 1 98.44 118 LEU B N 1
ATOM 3208 C CA . LEU B 1 118 ? -2.719 2.076 9.359 1 98.44 118 LEU B CA 1
ATOM 3209 C C . LEU B 1 118 ? -1.92 1.016 8.609 1 98.44 118 LEU B C 1
ATOM 3211 O O . LEU B 1 118 ? -1.224 0.206 9.227 1 98.44 118 LEU B O 1
ATOM 3215 N N . ALA B 1 119 ? -2.053 0.924 7.332 1 96.12 119 ALA B N 1
ATOM 3216 C CA . ALA B 1 119 ? -1.22 0.141 6.422 1 96.12 119 ALA B CA 1
ATOM 3217 C C . ALA B 1 119 ? -1.315 -1.349 6.738 1 96.12 119 ALA B C 1
ATOM 3219 O O . ALA B 1 119 ? -0.314 -2.066 6.68 1 96.12 119 ALA B O 1
ATOM 3220 N N . GLY B 1 120 ? -2.443 -1.744 7.172 1 95.38 120 GLY B N 1
ATOM 3221 C CA . GLY B 1 120 ? -2.672 -3.16 7.41 1 95.38 120 GLY B CA 1
ATOM 3222 C C . GLY B 1 120 ? -2.088 -3.648 8.719 1 95.38 120 GLY B C 1
ATOM 3223 O O . GLY B 1 120 ? -2.125 -4.844 9.016 1 95.38 120 GLY B O 1
ATOM 3224 N N . GLN B 1 121 ? -1.555 -2.789 9.508 1 96.56 121 GLN B N 1
ATOM 3225 C CA . GLN B 1 121 ? -0.958 -3.18 10.773 1 96.56 121 GLN B CA 1
ATOM 3226 C C . GLN B 1 121 ? -2.031 -3.521 11.805 1 96.56 121 GLN B C 1
ATOM 3228 O O . GLN B 1 121 ? -2.467 -2.656 12.57 1 96.56 121 GLN B O 1
ATOM 3233 N N . SER B 1 122 ? -2.367 -4.762 11.898 1 95.56 122 SER B N 1
ATOM 3234 C CA . SER B 1 122 ? -3.52 -5.191 12.68 1 95.56 122 SER B CA 1
ATOM 3235 C C . SER B 1 122 ? -3.295 -4.949 14.172 1 95.56 122 SER B C 1
ATOM 3237 O O . SER B 1 122 ? -4.211 -4.531 14.883 1 95.56 122 SER B O 1
ATOM 3239 N N . LEU B 1 123 ? -2.117 -5.25 14.648 1 96.25 123 LEU B N 1
ATOM 3240 C CA . LEU B 1 123 ? -1.834 -5.062 16.062 1 96.25 123 LEU B CA 1
ATOM 3241 C C . LEU B 1 123 ? -1.859 -3.582 16.438 1 96.25 123 LEU B C 1
ATOM 3243 O O . LEU B 1 123 ? -2.365 -3.207 17.5 1 96.25 123 LEU B O 1
ATOM 3247 N N . LEU B 1 124 ? -1.3 -2.82 15.578 1 97.5 124 LEU B N 1
ATOM 3248 C CA . LEU B 1 124 ? -1.342 -1.376 15.781 1 97.5 124 LEU B CA 1
ATOM 3249 C C . LEU B 1 124 ? -2.777 -0.863 15.75 1 97.5 124 LEU B C 1
ATOM 3251 O O . LEU B 1 124 ? -3.164 -0.035 16.578 1 97.5 124 LEU B O 1
ATOM 3255 N N . ALA B 1 125 ? -3.576 -1.325 14.797 1 98.25 125 ALA B N 1
ATOM 3256 C CA . ALA B 1 125 ? -4.98 -0.937 14.68 1 98.25 125 ALA B CA 1
ATOM 3257 C C . ALA B 1 125 ? -5.754 -1.27 15.945 1 98.25 125 ALA B C 1
ATOM 3259 O O . ALA B 1 125 ? -6.594 -0.485 16.391 1 98.25 125 ALA B O 1
ATOM 3260 N N . LYS B 1 126 ? -5.473 -2.371 16.531 1 98.06 126 LYS B N 1
ATOM 3261 C CA . LYS B 1 126 ? -6.156 -2.822 17.734 1 98.06 126 LYS B CA 1
ATOM 3262 C C . LYS B 1 126 ? -5.957 -1.834 18.891 1 98.06 126 LYS B C 1
ATOM 3264 O O . LYS B 1 126 ? -6.844 -1.655 19.719 1 98.06 126 LYS B O 1
ATOM 3269 N N . GLU B 1 127 ? -4.816 -1.186 18.906 1 98.31 127 GLU B N 1
ATOM 3270 C CA . GLU B 1 127 ? -4.531 -0.23 19.969 1 98.31 127 GLU B CA 1
ATOM 3271 C C . GLU B 1 127 ? -5.531 0.922 19.953 1 98.31 127 GLU B C 1
ATOM 3273 O O . GLU B 1 127 ? -5.773 1.552 20.984 1 98.31 127 GLU B O 1
ATOM 3278 N N . PHE B 1 128 ? -6.137 1.212 18.875 1 98.69 128 PHE B N 1
ATOM 3279 C CA . PHE B 1 128 ? -6.953 2.414 18.75 1 98.69 128 PHE B CA 1
ATOM 3280 C C . PHE B 1 128 ? -8.43 2.057 18.656 1 98.69 128 PHE B C 1
ATOM 3282 O O . PHE B 1 128 ? -9.281 2.934 18.484 1 98.69 128 PHE B O 1
ATOM 3289 N N . GLU B 1 129 ? -8.75 0.747 18.734 1 98.62 129 GLU B N 1
ATOM 3290 C CA . GLU B 1 129 ? -10.156 0.347 18.703 1 98.62 129 GLU B CA 1
ATOM 3291 C C . GLU B 1 129 ? -10.953 1.073 19.781 1 98.62 129 GLU B C 1
ATOM 3293 O O . GLU B 1 129 ? -10.5 1.197 20.922 1 98.62 129 GLU B O 1
ATOM 3298 N N . ASN B 1 130 ? -12.148 1.555 19.359 1 98.56 130 ASN B N 1
ATOM 3299 C CA . ASN B 1 130 ? -13.062 2.27 20.234 1 98.56 130 ASN B CA 1
ATOM 3300 C C . ASN B 1 130 ? -12.422 3.539 20.797 1 98.56 130 ASN B C 1
ATOM 3302 O O . ASN B 1 130 ? -12.875 4.07 21.812 1 98.56 130 ASN B O 1
ATOM 3306 N N . GLY B 1 131 ? -11.305 4.008 20.188 1 98.38 131 GLY B N 1
ATOM 3307 C CA . GLY B 1 131 ? -10.664 5.254 20.562 1 98.38 131 GLY B CA 1
ATOM 3308 C C . GLY B 1 131 ? -11.336 6.477 19.969 1 98.38 131 GLY B C 1
ATOM 3309 O O . GLY B 1 131 ? -12.555 6.492 19.797 1 98.38 131 GLY B O 1
ATOM 3310 N N . GLN B 1 132 ? -10.594 7.574 19.812 1 98 132 GLN B N 1
ATOM 3311 C CA . GLN B 1 132 ? -11.055 8.828 19.234 1 98 132 GLN B CA 1
ATOM 3312 C C . GLN B 1 132 ? -10.211 9.211 18.016 1 98 132 GLN B C 1
ATOM 3314 O O . GLN B 1 132 ? -9.055 8.812 17.906 1 98 132 GLN B O 1
ATOM 3319 N N . PHE B 1 133 ? -10.828 9.891 17.172 1 98.19 133 PHE B N 1
ATOM 3320 C CA . PHE B 1 133 ? -10.078 10.391 16.016 1 98.19 133 PHE B CA 1
ATOM 3321 C C . PHE B 1 133 ? -10.484 11.828 15.695 1 98.19 133 PHE B C 1
ATOM 3323 O O . PHE B 1 133 ? -11.586 12.258 16.047 1 98.19 133 PHE B O 1
ATOM 3330 N N . VAL B 1 134 ? -9.586 12.578 15.102 1 98.31 134 VAL B N 1
ATOM 3331 C CA . VAL B 1 134 ? -9.828 13.914 14.555 1 98.31 134 VAL B CA 1
ATOM 3332 C C . VAL B 1 134 ? -9.156 14.047 13.188 1 98.31 134 VAL B C 1
ATOM 3334 O O . VAL B 1 134 ? -7.961 13.773 13.055 1 98.31 134 VAL B O 1
ATOM 3337 N N . THR B 1 135 ? -9.898 14.344 12.219 1 98.06 135 THR B N 1
ATOM 3338 C CA . THR B 1 135 ? -9.391 14.641 10.883 1 98.06 135 THR B CA 1
ATOM 3339 C C . THR B 1 135 ? -9.461 16.141 10.609 1 98.06 135 THR B C 1
ATOM 3341 O O . THR B 1 135 ? -10.547 16.719 10.578 1 98.06 135 THR B O 1
ATOM 3344 N N . THR B 1 136 ? -8.32 16.75 10.383 1 97.88 136 THR B N 1
ATOM 3345 C CA . THR B 1 136 ? -8.219 18.188 10.156 1 97.88 136 THR B CA 1
ATOM 3346 C C . THR B 1 136 ? -7.742 18.484 8.734 1 97.88 136 THR B C 1
ATOM 3348 O O . THR B 1 136 ? -6.652 18.047 8.344 1 97.88 136 THR B O 1
ATOM 3351 N N . TYR B 1 137 ? -8.57 19.172 8.07 1 96.94 137 TYR B N 1
ATOM 3352 C CA . TYR B 1 137 ? -8.242 19.594 6.711 1 96.94 137 TYR B CA 1
ATOM 3353 C C . TYR B 1 137 ? -7.535 20.938 6.715 1 96.94 137 TYR B C 1
ATOM 3355 O O . TYR B 1 137 ? -8.016 21.906 7.324 1 96.94 137 TYR B O 1
ATOM 3363 N N . LEU B 1 138 ? -6.352 20.984 6.082 1 96.44 138 LEU B N 1
ATOM 3364 C CA . LEU B 1 138 ? -5.625 22.234 5.922 1 96.44 138 LEU B CA 1
ATOM 3365 C C . LEU B 1 138 ? -5.867 22.828 4.539 1 96.44 138 LEU B C 1
ATOM 3367 O O . LEU B 1 138 ? -5.297 22.359 3.551 1 96.44 138 LEU B O 1
ATOM 3371 N N . ALA B 1 139 ? -6.656 23.859 4.504 1 93.81 139 ALA B N 1
ATOM 3372 C CA . ALA B 1 139 ? -6.961 24.5 3.236 1 93.81 139 ALA B CA 1
ATOM 3373 C C . ALA B 1 139 ? -5.766 25.312 2.732 1 93.81 139 ALA B C 1
ATOM 3375 O O . ALA B 1 139 ? -4.84 25.609 3.494 1 93.81 139 ALA B O 1
ATOM 3376 N N . PRO B 1 140 ? -5.758 25.734 1.464 1 92.81 140 PRO B N 1
ATOM 3377 C CA . PRO B 1 140 ? -4.594 26.391 0.865 1 92.81 140 PRO B CA 1
ATOM 3378 C C . PRO B 1 140 ? -4.168 27.641 1.632 1 92.81 140 PRO B C 1
ATOM 3380 O O . PRO B 1 140 ? -2.975 27.938 1.738 1 92.81 140 PRO B O 1
ATOM 3383 N N . GLY B 1 141 ? -5 28.328 2.219 1 93.88 141 GLY B N 1
ATOM 3384 C CA . GLY B 1 141 ? -4.676 29.562 2.906 1 93.88 141 GLY B CA 1
ATOM 3385 C C . GLY B 1 141 ? -4.219 29.344 4.336 1 93.88 141 GLY B C 1
ATOM 3386 O O . GLY B 1 141 ? -3.74 30.281 4.988 1 93.88 141 GLY B O 1
ATOM 3387 N N . ASP B 1 142 ? -4.309 28.156 4.812 1 95.31 142 ASP B N 1
ATOM 3388 C CA . ASP B 1 142 ? -3.984 27.844 6.199 1 95.31 142 ASP B CA 1
ATOM 3389 C C . ASP B 1 142 ? -2.475 27.75 6.402 1 95.31 142 ASP B C 1
ATOM 3391 O O . ASP B 1 142 ? -1.707 27.828 5.441 1 95.31 142 ASP B O 1
ATOM 3395 N N . TYR B 1 143 ? -2.084 27.781 7.742 1 95.94 143 TYR B N 1
ATOM 3396 C CA . TYR B 1 143 ? -0.736 27.438 8.18 1 95.94 143 TYR B CA 1
ATOM 3397 C C . TYR B 1 143 ? -0.468 25.938 8.008 1 95.94 143 TYR B C 1
ATOM 3399 O O . TYR B 1 143 ? -1.214 25.109 8.523 1 95.94 143 TYR B O 1
ATOM 3407 N N . HIS B 1 144 ? 0.558 25.531 7.23 1 96.44 144 HIS B N 1
ATOM 3408 C CA . HIS B 1 144 ? 0.672 24.156 6.75 1 96.44 144 HIS B CA 1
ATOM 3409 C C . HIS B 1 144 ? 1.77 23.406 7.496 1 96.44 144 HIS B C 1
ATOM 3411 O O . HIS B 1 144 ? 2.363 22.469 6.953 1 96.44 144 HIS B O 1
ATOM 3417 N N . ARG B 1 145 ? 2.074 23.828 8.586 1 97 145 ARG B N 1
ATOM 3418 C CA . ARG B 1 145 ? 2.902 23.031 9.492 1 97 145 ARG B CA 1
ATOM 3419 C C . ARG B 1 145 ? 2.047 22.328 10.531 1 97 145 ARG B C 1
ATOM 3421 O O . ARG B 1 145 ? 0.955 22.781 10.867 1 97 145 ARG B O 1
ATOM 3428 N N . VAL B 1 146 ? 2.492 21.172 10.945 1 98 146 VAL B N 1
ATOM 3429 C CA . VAL B 1 146 ? 1.794 20.312 11.891 1 98 146 VAL B CA 1
ATOM 3430 C C . VAL B 1 146 ? 2.594 20.203 13.188 1 98 146 VAL B C 1
ATOM 3432 O O . VAL B 1 146 ? 3.822 20.109 13.156 1 98 146 VAL B O 1
ATOM 3435 N N . HIS B 1 147 ? 1.902 20.312 14.258 1 98.62 147 HIS B N 1
ATOM 3436 C CA . HIS B 1 147 ? 2.539 20.328 15.57 1 98.62 147 HIS B CA 1
ATOM 3437 C C . HIS B 1 147 ? 2 19.219 16.469 1 98.62 147 HIS B C 1
ATOM 3439 O O . HIS B 1 147 ? 1.029 18.547 16.109 1 98.62 147 HIS B O 1
ATOM 3445 N N . MET B 1 148 ? 2.658 19.031 17.609 1 98.81 148 MET B N 1
ATOM 3446 C CA . MET B 1 148 ? 2.285 17.969 18.531 1 98.81 148 MET B CA 1
ATOM 3447 C C . MET B 1 148 ? 1.083 18.375 19.375 1 98.81 148 MET B C 1
ATOM 3449 O O . MET B 1 148 ? 1.081 19.453 19.984 1 98.81 148 MET B O 1
ATOM 3453 N N . PRO B 1 149 ? 0.068 17.484 19.469 1 98.75 149 PRO B N 1
ATOM 3454 C CA . PRO B 1 149 ? -1.047 17.781 20.359 1 98.75 149 PRO B CA 1
ATOM 3455 C C . PRO B 1 149 ? -0.663 17.641 21.844 1 98.75 149 PRO B C 1
ATOM 3457 O O . PRO B 1 149 ? -1.331 18.219 22.703 1 98.75 149 PRO B O 1
ATOM 3460 N N . CYS B 1 150 ? 0.279 16.891 22.141 1 98.69 150 CYS B N 1
ATOM 3461 C CA . CYS B 1 150 ? 0.801 16.609 23.469 1 98.69 150 CYS B CA 1
ATOM 3462 C C . CYS B 1 150 ? 2.248 16.125 23.406 1 98.69 150 CYS B C 1
ATOM 3464 O O . CYS B 1 150 ? 2.797 15.961 22.312 1 98.69 150 CYS B O 1
ATOM 3466 N N . ASP B 1 151 ? 2.834 16.047 24.578 1 98.5 151 ASP B N 1
ATOM 3467 C CA . ASP B 1 151 ? 4.176 15.469 24.594 1 98.5 151 ASP B CA 1
ATOM 3468 C C . ASP B 1 151 ? 4.18 14.047 24.062 1 98.5 151 ASP B C 1
ATOM 3470 O O . ASP B 1 151 ? 3.26 13.273 24.328 1 98.5 151 ASP B O 1
ATOM 3474 N N . GLY B 1 152 ? 5.223 13.703 23.328 1 98.31 152 GLY B N 1
ATOM 3475 C CA . GLY B 1 152 ? 5.297 12.352 22.797 1 98.31 152 GLY B CA 1
ATOM 3476 C C . GLY B 1 152 ? 6.715 11.922 22.469 1 98.31 152 GLY B C 1
ATOM 3477 O O . GLY B 1 152 ? 7.566 12.75 22.141 1 98.31 152 GLY B O 1
ATOM 3478 N N . VAL B 1 153 ? 6.906 10.633 22.578 1 98.56 153 VAL B N 1
ATOM 3479 C CA . VAL B 1 153 ? 8.125 9.977 22.109 1 98.56 153 VAL B CA 1
ATOM 3480 C C . VAL B 1 153 ? 7.832 9.164 20.859 1 98.56 153 VAL B C 1
ATOM 3482 O O . VAL B 1 153 ? 6.961 8.289 20.859 1 98.56 153 VAL B O 1
ATOM 3485 N N . LEU B 1 154 ? 8.531 9.484 19.766 1 98.62 154 LEU B N 1
ATOM 3486 C CA . LEU B 1 154 ? 8.297 8.789 18.516 1 98.62 154 LEU B CA 1
ATOM 3487 C C . LEU B 1 154 ? 8.672 7.316 18.609 1 98.62 154 LEU B C 1
ATOM 3489 O O . LEU B 1 154 ? 9.781 6.98 19.031 1 98.62 154 LEU B O 1
ATOM 3493 N N . ARG B 1 155 ? 7.738 6.492 18.281 1 98.06 155 ARG B N 1
ATOM 3494 C CA . ARG B 1 155 ? 7.926 5.047 18.344 1 98.06 155 ARG B CA 1
ATOM 3495 C C . ARG B 1 155 ? 8.227 4.477 16.953 1 98.06 155 ARG B C 1
ATOM 3497 O O . ARG B 1 155 ? 9.125 3.641 16.812 1 98.06 155 ARG B O 1
ATOM 3504 N N . GLU B 1 156 ? 7.551 4.887 15.984 1 97.56 156 GLU B N 1
ATOM 3505 C CA . GLU B 1 156 ? 7.75 4.402 14.625 1 97.56 156 GLU B CA 1
ATOM 3506 C C . GLU B 1 156 ? 7.137 5.355 13.602 1 97.56 156 GLU B C 1
ATOM 3508 O O . GLU B 1 156 ? 6.281 6.176 13.945 1 97.56 156 GLU B O 1
ATOM 3513 N N . MET B 1 157 ? 7.633 5.293 12.43 1 98.12 157 MET B N 1
ATOM 3514 C CA . MET B 1 157 ? 7.129 6.012 11.258 1 98.12 157 MET B CA 1
ATOM 3515 C C . MET B 1 157 ? 6.953 5.066 10.07 1 98.12 157 MET B C 1
ATOM 3517 O O . MET B 1 157 ? 7.824 4.242 9.797 1 98.12 157 MET B O 1
ATOM 3521 N N . ILE B 1 158 ? 5.801 5.074 9.422 1 97.81 158 ILE B N 1
ATOM 3522 C CA . ILE B 1 158 ? 5.508 4.242 8.266 1 97.81 158 ILE B CA 1
ATOM 3523 C C . ILE B 1 158 ? 5.117 5.121 7.078 1 97.81 158 ILE B C 1
ATOM 3525 O O . ILE B 1 158 ? 4.203 5.941 7.184 1 97.81 158 ILE B O 1
ATOM 3529 N N . TYR B 1 159 ? 5.848 4.996 6.012 1 97.69 159 TYR B N 1
ATOM 3530 C CA . TYR B 1 159 ? 5.449 5.605 4.746 1 97.69 159 TYR B CA 1
ATOM 3531 C C . TYR B 1 159 ? 4.625 4.629 3.912 1 97.69 159 TYR B C 1
ATOM 3533 O O . TYR B 1 159 ? 5.039 3.488 3.693 1 97.69 159 TYR B O 1
ATOM 3541 N N . VAL B 1 160 ? 3.49 5.039 3.428 1 97.25 160 VAL B N 1
ATOM 3542 C CA . VAL B 1 160 ? 2.596 4.223 2.611 1 97.25 160 VAL B CA 1
ATOM 3543 C C . VAL B 1 160 ? 2.359 4.902 1.266 1 97.25 160 VAL B C 1
ATOM 3545 O O . VAL B 1 160 ? 1.715 5.953 1.198 1 97.25 160 VAL B O 1
ATOM 3548 N N . PRO B 1 161 ? 2.947 4.312 0.209 1 96.19 161 PRO B N 1
ATOM 3549 C CA . PRO B 1 161 ? 2.605 4.875 -1.099 1 96.19 161 PRO B CA 1
ATOM 3550 C C . PRO B 1 161 ? 1.113 4.785 -1.409 1 96.19 161 PRO B C 1
ATOM 3552 O O . PRO B 1 161 ? 0.416 3.926 -0.864 1 96.19 161 PRO B O 1
ATOM 3555 N N . GLY B 1 162 ? 0.583 5.668 -2.291 1 94.56 162 GLY B N 1
ATOM 3556 C CA . GLY B 1 162 ? -0.832 5.656 -2.631 1 94.56 162 GLY B CA 1
ATOM 3557 C C . GLY B 1 162 ? -1.207 6.703 -3.66 1 94.56 162 GLY B C 1
ATOM 3558 O O . GLY B 1 162 ? -0.333 7.324 -4.27 1 94.56 162 GLY B O 1
ATOM 3559 N N . SER B 1 163 ? -2.496 6.855 -3.812 1 93.56 163 SER B N 1
ATOM 3560 C CA . SER B 1 163 ? -3.02 7.875 -4.715 1 93.56 163 SER B CA 1
ATOM 3561 C C . SER B 1 163 ? -2.844 9.273 -4.133 1 93.56 163 SER B C 1
ATOM 3563 O O . SER B 1 163 ? -2.406 9.422 -2.99 1 93.56 163 SER B O 1
ATOM 3565 N N . LEU B 1 164 ? -3.07 10.227 -4.965 1 93.62 164 LEU B N 1
ATOM 3566 C CA . LEU B 1 164 ? -3.023 11.625 -4.535 1 93.62 164 LEU B CA 1
ATOM 3567 C C . LEU B 1 164 ? -4.309 12.352 -4.918 1 93.62 164 LEU B C 1
ATOM 3569 O O . LEU B 1 164 ? -4.262 13.391 -5.578 1 93.62 164 LEU B O 1
ATOM 3573 N N . PHE B 1 165 ? -5.395 11.852 -4.414 1 94.06 165 PHE B N 1
ATOM 3574 C CA . PHE B 1 165 ? -6.672 12.531 -4.58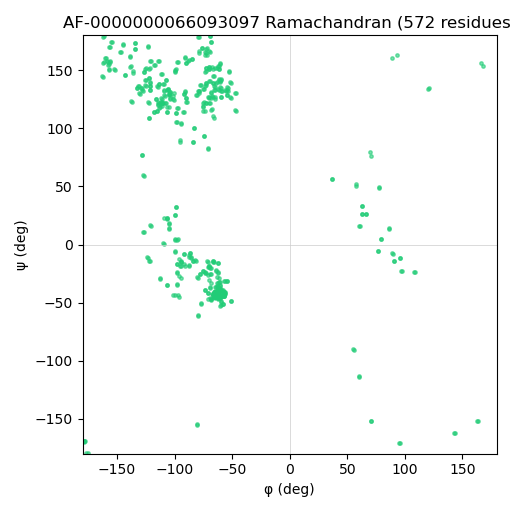6 1 94.06 165 PHE B CA 1
ATOM 3575 C C . PHE B 1 165 ? -6.711 13.82 -3.775 1 94.06 165 PHE B C 1
ATOM 3577 O O . PHE B 1 165 ? -6.078 13.922 -2.723 1 94.06 165 PHE B O 1
ATOM 3584 N N . SER B 1 166 ? -7.492 14.734 -4.297 1 93.12 166 SER B N 1
ATOM 3585 C CA . SER B 1 166 ? -7.785 15.906 -3.477 1 93.12 166 SER B CA 1
ATOM 3586 C C . SER B 1 166 ? -8.508 15.516 -2.193 1 93.12 166 SER B C 1
ATOM 3588 O O . SER B 1 166 ? -9.219 14.508 -2.156 1 93.12 166 SER B O 1
ATOM 3590 N N . VAL B 1 167 ? -8.266 16.344 -1.193 1 93.81 167 VAL B N 1
ATOM 3591 C CA . VAL B 1 167 ? -8.797 15.953 0.107 1 93.81 167 VAL B CA 1
ATOM 3592 C C . VAL B 1 167 ? -9.75 17.031 0.621 1 93.81 167 VAL B C 1
ATOM 3594 O O . VAL B 1 167 ? -10.031 17.094 1.819 1 93.81 167 VAL B O 1
ATOM 3597 N N . ASN B 1 168 ? -10.188 17.922 -0.267 1 91.56 168 ASN B N 1
ATOM 3598 C CA . ASN B 1 168 ? -11.18 18.891 0.187 1 91.56 168 ASN B CA 1
ATOM 3599 C C . ASN B 1 168 ? -12.523 18.234 0.479 1 91.56 168 ASN B C 1
ATOM 3601 O O . ASN B 1 168 ? -12.688 17.031 0.271 1 91.56 168 ASN B O 1
ATOM 3605 N N . ALA B 1 169 ? -13.422 19.031 1 1 91.25 169 ALA B N 1
ATOM 3606 C CA . ALA B 1 169 ? -14.695 18.5 1.496 1 91.25 169 ALA B CA 1
ATOM 3607 C C . ALA B 1 169 ? -15.445 17.75 0.399 1 91.25 169 ALA B C 1
ATOM 3609 O O . ALA B 1 169 ? -16.016 16.688 0.648 1 91.25 169 ALA B O 1
ATOM 3610 N N . PHE B 1 170 ? -15.43 18.297 -0.762 1 92.19 170 PHE B N 1
ATOM 3611 C CA . PHE B 1 170 ? -16.141 17.688 -1.874 1 92.19 170 PHE B CA 1
ATOM 3612 C C . PHE B 1 170 ? -15.641 16.266 -2.119 1 92.19 170 PHE B C 1
ATOM 3614 O O . PHE B 1 170 ? -16.438 15.328 -2.207 1 92.19 170 PHE B O 1
ATOM 3621 N N . PHE B 1 171 ? -14.383 16.078 -2.24 1 92.56 171 PHE B N 1
ATOM 3622 C CA . PHE B 1 171 ? -13.82 14.766 -2.543 1 92.56 171 PHE B CA 1
ATOM 3623 C C . PHE B 1 171 ? -13.891 13.852 -1.327 1 92.56 171 PHE B C 1
ATOM 3625 O O . PHE B 1 171 ? -14.102 12.641 -1.463 1 92.56 171 PHE B O 1
ATOM 3632 N N . ALA B 1 172 ? -13.656 14.352 -0.157 1 93.06 172 ALA B N 1
ATOM 3633 C CA . ALA B 1 172 ? -13.805 13.562 1.06 1 93.06 172 ALA B CA 1
ATOM 3634 C C . ALA B 1 172 ? -15.203 12.945 1.14 1 93.06 172 ALA B C 1
ATOM 3636 O O . ALA B 1 172 ? -15.367 11.836 1.65 1 93.06 172 ALA B O 1
ATOM 3637 N N . GLU B 1 173 ? -16.188 13.578 0.62 1 93.81 173 GLU B N 1
ATOM 3638 C CA . GLU B 1 173 ? -17.578 13.133 0.694 1 93.81 173 GLU B CA 1
ATOM 3639 C C . GLU B 1 173 ? -17.906 12.18 -0.45 1 93.81 173 GLU B C 1
ATOM 3641 O O . GLU B 1 173 ? -18.906 11.461 -0.394 1 93.81 173 GLU B O 1
ATOM 3646 N N . ASN B 1 174 ? -17.031 12.234 -1.475 1 93.06 174 ASN B N 1
ATOM 3647 C CA . ASN B 1 174 ? -17.516 11.555 -2.674 1 93.06 174 ASN B CA 1
ATOM 3648 C C . ASN B 1 174 ? -16.547 10.477 -3.141 1 93.06 174 ASN B C 1
ATOM 3650 O O . ASN B 1 174 ? -16.875 9.68 -4.02 1 93.06 174 ASN B O 1
ATOM 3654 N N . VAL B 1 175 ? -15.391 10.422 -2.623 1 92.81 175 VAL B N 1
ATOM 3655 C CA . VAL B 1 175 ? -14.43 9.375 -2.951 1 92.81 175 VAL B CA 1
ATOM 3656 C C . VAL B 1 175 ? -14.32 8.391 -1.789 1 92.81 175 VAL B C 1
ATOM 3658 O O . VAL B 1 175 ? -13.828 8.75 -0.713 1 92.81 175 VAL B O 1
ATOM 3661 N N . PRO B 1 176 ? -14.75 7.137 -2.025 1 94.06 176 PRO B N 1
ATOM 3662 C CA . PRO B 1 176 ? -14.664 6.152 -0.941 1 94.06 176 PRO B CA 1
ATOM 3663 C C . PRO B 1 176 ? -13.227 5.859 -0.516 1 94.06 176 PRO B C 1
ATOM 3665 O O . PRO B 1 176 ? -12.336 5.797 -1.361 1 94.06 176 PRO B O 1
ATOM 3668 N N . TYR B 1 177 ? -12.977 5.723 0.833 1 95.94 177 TYR B N 1
ATOM 3669 C CA . TYR B 1 177 ? -11.711 5.309 1.434 1 95.94 177 TYR B CA 1
ATOM 3670 C C . TYR B 1 177 ? -10.602 6.305 1.12 1 95.94 177 TYR B C 1
ATOM 3672 O O . TYR B 1 177 ? -9.43 5.941 1.067 1 95.94 177 TYR B O 1
ATOM 3680 N N . LEU B 1 178 ? -10.969 7.52 0.89 1 95.81 178 LEU B N 1
ATOM 3681 C CA . LEU B 1 178 ? -10.07 8.547 0.387 1 95.81 178 LEU B CA 1
ATOM 3682 C C . LEU B 1 178 ? -8.789 8.609 1.22 1 95.81 178 LEU B C 1
ATOM 3684 O O . LEU B 1 178 ? -7.688 8.508 0.68 1 95.81 178 LEU B O 1
ATOM 3688 N N . PHE B 1 179 ? -8.914 8.648 2.51 1 97.19 179 PHE B N 1
ATOM 3689 C CA . PHE B 1 179 ? -7.773 8.891 3.379 1 97.19 179 PHE B CA 1
ATOM 3690 C C . PHE B 1 179 ? -6.93 7.633 3.531 1 97.19 179 PHE B C 1
ATOM 3692 O O . PHE B 1 179 ? -5.727 7.711 3.785 1 97.19 179 PHE B O 1
ATOM 3699 N N . ALA B 1 180 ? -7.574 6.484 3.344 1 97.12 180 ALA B N 1
ATOM 3700 C CA . ALA B 1 180 ? -6.855 5.215 3.439 1 97.12 180 ALA B CA 1
ATOM 3701 C C . ALA B 1 180 ? -6.246 4.828 2.094 1 97.12 180 ALA B C 1
ATOM 3703 O O . ALA B 1 180 ? -5.418 3.916 2.02 1 97.12 180 ALA B O 1
ATOM 3704 N N . ARG B 1 181 ? -6.586 5.516 1.099 1 95.44 181 ARG B N 1
ATOM 3705 C CA . ARG B 1 181 ? -6.086 5.238 -0.243 1 95.44 181 ARG B CA 1
ATOM 3706 C C . ARG B 1 181 ? -4.918 6.156 -0.594 1 95.44 181 ARG B C 1
ATOM 3708 O O . ARG B 1 181 ? -4.02 5.77 -1.342 1 95.44 181 ARG B O 1
ATOM 3715 N N . ASN B 1 182 ? -4.949 7.371 -0.127 1 96.62 182 ASN B N 1
ATOM 3716 C CA . ASN B 1 182 ? -3.936 8.367 -0.459 1 96.62 182 ASN B CA 1
ATOM 3717 C C . ASN B 1 182 ? -2.596 8.039 0.192 1 96.62 182 ASN B C 1
ATOM 3719 O O . ASN B 1 182 ? -2.551 7.391 1.239 1 96.62 182 ASN B O 1
ATOM 3723 N N . GLU B 1 183 ? -1.518 8.516 -0.495 1 96.44 183 GLU B N 1
ATOM 3724 C CA . GLU B 1 183 ? -0.187 8.508 0.106 1 96.44 183 GLU B CA 1
ATOM 3725 C C . GLU B 1 183 ? -0.202 9.148 1.491 1 96.44 183 GLU B C 1
ATOM 3727 O O . GLU B 1 183 ? -0.86 10.172 1.702 1 96.44 183 GLU B O 1
ATOM 3732 N N . ARG B 1 184 ? 0.57 8.484 2.424 1 97.56 184 ARG B N 1
ATOM 3733 C CA . ARG B 1 184 ? 0.54 9.055 3.768 1 97.56 184 ARG B CA 1
ATOM 3734 C C . ARG B 1 184 ? 1.768 8.633 4.57 1 97.56 184 ARG B C 1
ATOM 3736 O O . ARG B 1 184 ? 2.406 7.629 4.25 1 97.56 184 ARG B O 1
ATOM 3743 N N . VAL B 1 185 ? 2.055 9.414 5.535 1 98.06 185 VAL B N 1
ATOM 3744 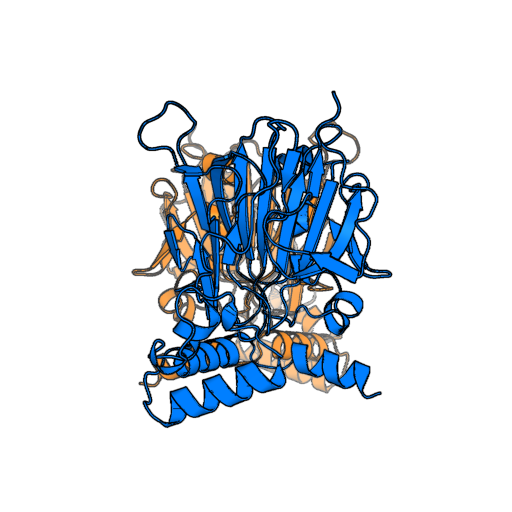C CA . VAL B 1 185 ? 3.088 9.156 6.531 1 98.06 185 VAL B CA 1
ATOM 3745 C C . VAL B 1 185 ? 2.447 8.984 7.91 1 98.06 185 VAL B C 1
ATOM 3747 O O . VAL B 1 185 ? 1.814 9.914 8.422 1 98.06 185 VAL B O 1
ATOM 3750 N N . ILE B 1 186 ? 2.57 7.785 8.43 1 98.62 186 ILE B N 1
ATOM 3751 C CA . ILE B 1 186 ? 1.997 7.434 9.727 1 98.62 186 ILE B CA 1
ATOM 3752 C C . ILE B 1 186 ? 3.066 7.535 10.812 1 98.62 186 ILE B C 1
ATOM 3754 O O . ILE B 1 186 ? 4.074 6.824 10.766 1 98.62 186 ILE B O 1
ATOM 3758 N N . CYS B 1 187 ? 2.889 8.414 11.766 1 98.81 187 CYS B N 1
ATOM 3759 C CA . CYS B 1 187 ? 3.801 8.547 12.898 1 98.81 187 CYS B CA 1
ATOM 3760 C C . CYS B 1 187 ? 3.133 8.094 14.195 1 98.81 187 CYS B C 1
ATOM 3762 O O . CYS B 1 187 ? 2.08 8.617 14.562 1 98.81 187 CYS B O 1
ATOM 3764 N N . ILE B 1 188 ? 3.719 7.152 14.844 1 98.81 188 ILE B N 1
ATOM 3765 C CA . ILE B 1 188 ? 3.193 6.617 16.094 1 98.81 188 ILE B CA 1
ATOM 3766 C C . ILE B 1 188 ? 4.027 7.129 17.266 1 98.81 188 ILE B C 1
ATOM 3768 O O . ILE B 1 188 ? 5.254 6.992 17.281 1 98.81 188 ILE B O 1
ATOM 3772 N N . PHE B 1 189 ? 3.363 7.672 18.25 1 98.81 189 PHE B N 1
ATOM 3773 C CA . PHE B 1 189 ? 4.031 8.234 19.422 1 98.81 189 PHE B CA 1
ATOM 3774 C C . PHE B 1 189 ? 3.561 7.547 20.703 1 98.81 189 PHE B C 1
ATOM 3776 O O . PHE B 1 189 ? 2.373 7.25 20.844 1 98.81 189 PHE B O 1
ATOM 3783 N N . ASN B 1 190 ? 4.449 7.273 21.625 1 98.38 190 ASN B N 1
ATOM 3784 C CA . ASN B 1 190 ? 4.094 7.016 23.016 1 98.38 190 ASN B CA 1
ATOM 3785 C C . ASN B 1 190 ? 3.879 8.312 23.781 1 98.38 190 ASN B C 1
ATOM 3787 O O . ASN B 1 190 ? 4.723 9.211 23.75 1 98.38 190 ASN B O 1
ATOM 3791 N N . THR B 1 191 ? 2.764 8.438 24.469 1 98.12 191 THR B N 1
ATOM 3792 C CA . THR B 1 191 ? 2.436 9.656 25.219 1 98.12 191 THR B CA 1
ATOM 3793 C C . THR B 1 191 ? 1.922 9.312 26.609 1 98.12 191 THR B C 1
ATOM 3795 O O . THR B 1 191 ? 1.707 8.141 26.938 1 98.12 191 THR B O 1
ATOM 3798 N N . ALA B 1 192 ? 1.719 10.352 27.438 1 97.12 192 ALA B N 1
ATOM 3799 C CA . ALA B 1 192 ? 1.125 10.164 28.766 1 97.12 192 ALA B CA 1
ATOM 3800 C C . ALA B 1 192 ? -0.326 9.711 28.656 1 97.12 192 ALA B C 1
ATOM 3802 O O . ALA B 1 192 ? -0.892 9.18 29.609 1 97.12 192 ALA B O 1
ATOM 3803 N N . PHE B 1 193 ? -0.92 9.828 27.531 1 97.62 193 PHE B N 1
ATOM 3804 C CA . PHE B 1 193 ? -2.322 9.492 27.312 1 97.62 193 PHE B CA 1
ATOM 3805 C C . PHE B 1 193 ? -2.447 8.18 26.547 1 97.62 193 PHE B C 1
ATOM 3807 O O . PHE B 1 193 ? -3.504 7.883 25.984 1 97.62 193 PHE B O 1
ATOM 3814 N N . GLY B 1 194 ? -1.347 7.426 26.453 1 97.5 194 GLY B N 1
ATOM 3815 C CA . GLY B 1 194 ? -1.324 6.215 25.656 1 97.5 194 GLY B CA 1
ATOM 3816 C C . GLY B 1 194 ? -0.77 6.441 24.266 1 97.5 194 GLY B C 1
ATOM 3817 O O . GLY B 1 194 ? -0.211 7.5 23.969 1 97.5 194 GLY B O 1
ATOM 3818 N N . THR B 1 195 ? -0.899 5.438 23.422 1 98.56 195 THR B N 1
ATOM 3819 C CA . THR B 1 195 ? -0.426 5.52 22.047 1 98.56 195 THR B CA 1
ATOM 3820 C C . THR B 1 195 ? -1.219 6.559 21.266 1 98.56 195 THR B C 1
ATOM 3822 O O . THR B 1 195 ? -2.443 6.637 21.375 1 98.56 195 THR B O 1
ATOM 3825 N N . MET B 1 196 ? -0.548 7.363 20.5 1 98.88 196 MET B N 1
ATOM 3826 C CA . MET B 1 196 ? -1.153 8.352 19.609 1 98.88 196 MET B CA 1
ATOM 3827 C C . MET B 1 196 ? -0.59 8.219 18.203 1 98.88 196 MET B C 1
ATOM 3829 O O . MET B 1 196 ? 0.618 8.062 18.031 1 98.88 196 MET B O 1
ATOM 3833 N N . ALA B 1 197 ? -1.444 8.242 17.266 1 98.88 197 ALA B N 1
ATOM 3834 C CA . ALA B 1 197 ? -0.997 8.344 15.875 1 98.88 197 ALA B CA 1
ATOM 3835 C C . ALA B 1 197 ? -1.259 9.734 15.312 1 98.88 197 ALA B C 1
ATOM 3837 O O . ALA B 1 197 ? -2.312 10.328 15.562 1 98.88 197 ALA B O 1
ATOM 3838 N N . GLN B 1 198 ? -0.334 10.297 14.688 1 98.81 198 GLN B N 1
ATOM 3839 C CA . GLN B 1 198 ? -0.493 11.477 13.836 1 98.81 198 GLN B CA 1
ATOM 3840 C C . GLN B 1 198 ? -0.125 11.164 12.391 1 98.81 198 GLN B C 1
ATOM 3842 O O . GLN B 1 198 ? 1.03 10.852 12.094 1 98.81 198 GLN B O 1
ATOM 3847 N N . ILE B 1 199 ? -1.107 11.219 11.539 1 98.75 199 ILE B N 1
ATOM 3848 C CA . ILE B 1 199 ? -0.986 10.727 10.172 1 98.75 199 ILE B CA 1
ATOM 3849 C C . ILE B 1 199 ? -1.079 11.898 9.195 1 98.75 199 ILE B C 1
ATOM 3851 O O . ILE B 1 199 ? -2.084 12.617 9.172 1 98.75 199 ILE B O 1
ATOM 3855 N N . LEU B 1 200 ? -0.015 12.141 8.43 1 98.25 200 LEU B N 1
ATOM 3856 C CA . LEU B 1 200 ? 0.004 13.156 7.379 1 98.25 200 LEU B CA 1
ATOM 3857 C C . LEU B 1 200 ? -0.398 12.555 6.035 1 98.25 200 LEU B C 1
ATOM 3859 O O . LEU B 1 200 ? 0.319 11.719 5.484 1 98.25 200 LEU B O 1
ATOM 3863 N N . VAL B 1 201 ? -1.53 12.992 5.539 1 97.81 201 VAL B N 1
ATOM 3864 C CA . VAL B 1 201 ? -2.09 12.438 4.316 1 97.81 201 VAL B CA 1
ATOM 3865 C C . VAL B 1 201 ? -1.8 13.367 3.141 1 97.81 201 VAL B C 1
ATOM 3867 O O . VAL B 1 201 ? -2.143 14.547 3.18 1 97.81 201 VAL B O 1
ATOM 3870 N N . GLY B 1 202 ? -1.185 12.828 2.131 1 94.56 202 GLY B N 1
ATOM 3871 C CA . GLY B 1 202 ? -0.906 13.602 0.927 1 94.56 202 GLY B CA 1
ATOM 3872 C C . GLY B 1 202 ? -2.129 13.797 0.052 1 94.56 202 GLY B C 1
ATOM 3873 O O . GLY B 1 202 ? -3.178 13.203 0.295 1 94.56 202 GLY B O 1
ATOM 3874 N N . ALA B 1 203 ? -2.01 14.633 -0.898 1 93.69 203 ALA B N 1
ATOM 3875 C CA . ALA B 1 203 ? -3.059 14.953 -1.861 1 93.69 203 ALA B CA 1
ATOM 3876 C C . ALA B 1 203 ? -2.463 15.469 -3.17 1 93.69 203 ALA B C 1
ATOM 3878 O O . ALA B 1 203 ? -1.241 15.578 -3.301 1 93.69 203 ALA B O 1
ATOM 3879 N N . MET B 1 204 ? -3.357 15.656 -4.094 1 89.75 204 MET B N 1
ATOM 3880 C CA . MET B 1 204 ? -2.902 16.203 -5.367 1 89.75 204 MET B CA 1
ATOM 3881 C C . MET B 1 204 ? -2.178 17.531 -5.156 1 89.75 204 MET B C 1
ATOM 3883 O O . MET B 1 204 ? -2.631 18.375 -4.383 1 89.75 204 MET B O 1
ATOM 3887 N N . ILE B 1 205 ? -0.96 17.656 -5.824 1 87 205 ILE B N 1
ATOM 3888 C CA . ILE B 1 205 ? -0.097 18.844 -5.871 1 87 205 ILE B CA 1
ATOM 3889 C C . ILE B 1 205 ? 0.665 18.969 -4.555 1 87 205 ILE B C 1
ATOM 3891 O O . ILE B 1 205 ? 1.509 19.859 -4.406 1 87 205 ILE B O 1
ATOM 3895 N N . VAL B 1 206 ? 0.331 18.062 -3.562 1 84.94 206 VAL B N 1
ATOM 3896 C CA . VAL B 1 206 ? 1.188 18.031 -2.383 1 84.94 206 VAL B CA 1
ATOM 3897 C C . VAL B 1 206 ? 2.574 17.516 -2.768 1 84.94 206 VAL B C 1
ATOM 3899 O O . VAL B 1 206 ? 2.773 16.312 -2.926 1 84.94 206 VAL B O 1
ATOM 3902 N N . GLY B 1 207 ? 3.447 18.344 -2.732 1 81.5 207 GLY B N 1
ATOM 3903 C CA . GLY B 1 207 ? 4.762 18.031 -3.268 1 81.5 207 GLY B CA 1
ATOM 3904 C C . GLY B 1 207 ? 5.617 17.219 -2.312 1 81.5 207 GLY B C 1
ATOM 3905 O O . GLY B 1 207 ? 6.547 16.531 -2.738 1 81.5 207 GLY B O 1
ATOM 3906 N N . SER B 1 208 ? 5.324 17.422 -1.055 1 90.88 208 SER B N 1
ATOM 3907 C CA . SER B 1 208 ? 6.184 16.734 -0.101 1 90.88 208 SER B CA 1
ATOM 3908 C C . SER B 1 208 ? 5.539 16.672 1.28 1 90.88 208 SER B C 1
ATOM 3910 O O . SER B 1 208 ? 4.789 17.578 1.66 1 90.88 208 SER B O 1
ATOM 3912 N N . ILE B 1 209 ? 5.766 15.594 1.974 1 94.88 209 ILE B N 1
ATOM 3913 C CA . ILE B 1 209 ? 5.516 15.461 3.404 1 94.88 209 ILE B CA 1
ATOM 3914 C C . ILE B 1 209 ? 6.84 15.367 4.156 1 94.88 209 ILE B C 1
ATOM 3916 O O . ILE B 1 209 ? 7.66 14.492 3.875 1 94.88 209 ILE B O 1
ATOM 3920 N N . GLU B 1 210 ? 7.008 16.281 5.043 1 96.31 210 GLU B N 1
ATOM 3921 C CA . GLU B 1 210 ? 8.281 16.344 5.762 1 96.31 210 GLU B CA 1
ATOM 3922 C C . GLU B 1 210 ? 8.062 16.219 7.27 1 96.31 210 GLU B C 1
ATOM 3924 O O . GLU B 1 210 ? 7.051 16.688 7.797 1 96.31 210 GLU B O 1
ATOM 3929 N N . THR B 1 211 ? 8.945 15.57 7.922 1 97.38 211 THR B N 1
ATOM 3930 C CA . THR B 1 211 ? 8.969 15.547 9.383 1 97.38 211 THR B CA 1
ATOM 3931 C C . THR B 1 211 ? 10.211 16.25 9.914 1 97.38 211 THR B C 1
ATOM 3933 O O . THR B 1 211 ? 11.203 16.391 9.195 1 97.38 211 THR B O 1
ATOM 3936 N N . LEU B 1 212 ? 10.102 16.656 11.102 1 96.69 212 LEU B N 1
ATOM 3937 C CA . LEU B 1 212 ? 11.203 17.391 11.711 1 96.69 212 LEU B CA 1
ATOM 3938 C C . LEU B 1 212 ? 12.469 16.531 11.758 1 96.69 212 LEU B C 1
ATOM 3940 O O . LEU B 1 212 ? 13.57 17.047 11.555 1 96.69 212 LEU B O 1
ATOM 3944 N N . TRP B 1 213 ? 12.414 15.242 11.953 1 96.25 213 TRP B N 1
ATOM 3945 C CA . TRP B 1 213 ? 13.57 14.391 12.219 1 96.25 213 TRP B CA 1
ATOM 3946 C C . TRP B 1 213 ? 14.078 13.742 10.938 1 96.25 213 TRP B C 1
ATOM 3948 O O . TRP B 1 213 ? 15.227 13.297 10.867 1 96.25 213 TRP B O 1
ATOM 3958 N N . SER B 1 214 ? 13.312 13.695 9.922 1 94.75 214 SER B N 1
ATOM 3959 C CA . SER B 1 214 ? 13.734 12.945 8.742 1 94.75 214 SER B CA 1
ATOM 3960 C C . SER B 1 214 ? 13.781 13.844 7.512 1 94.75 214 SER B C 1
ATOM 3962 O O . SER B 1 214 ? 14.359 13.461 6.484 1 94.75 214 SER B O 1
ATOM 3964 N N . GLY B 1 215 ? 13.188 15.016 7.598 1 95.19 215 GLY B N 1
ATOM 3965 C CA . GLY B 1 215 ? 12.969 15.773 6.375 1 95.19 215 GLY B CA 1
ATOM 3966 C C . GLY B 1 215 ? 11.914 15.156 5.477 1 95.19 215 GLY B C 1
ATOM 3967 O O . GLY B 1 215 ? 10.938 14.578 5.965 1 95.19 215 GLY B O 1
ATOM 3968 N N . PRO B 1 216 ? 12.078 15.422 4.172 1 94.31 216 PRO B N 1
ATOM 3969 C CA . PRO B 1 216 ? 11.094 14.836 3.266 1 94.31 216 PRO B CA 1
ATOM 3970 C C . PRO B 1 216 ? 11.055 13.305 3.346 1 94.31 216 PRO B C 1
ATOM 3972 O O . PRO B 1 216 ? 12.094 12.656 3.223 1 94.31 216 PRO B O 1
ATOM 3975 N N . VAL B 1 217 ? 9.844 12.742 3.566 1 93.88 217 VAL B N 1
ATOM 3976 C CA . VAL B 1 217 ? 9.703 11.297 3.719 1 93.88 217 VAL B CA 1
ATOM 3977 C C . VAL B 1 217 ? 9.312 10.672 2.381 1 93.88 217 VAL B C 1
ATOM 3979 O O . VAL B 1 217 ? 9.664 9.516 2.105 1 93.88 217 VAL B O 1
ATOM 3982 N N . ASP B 1 218 ? 8.656 11.422 1.535 1 87.19 218 ASP B N 1
ATOM 3983 C CA . ASP B 1 218 ? 8.094 10.922 0.286 1 87.19 218 ASP B CA 1
ATOM 3984 C C . ASP B 1 218 ? 8.93 11.367 -0.912 1 87.19 218 ASP B C 1
ATOM 3986 O O . ASP B 1 218 ? 8.438 11.391 -2.043 1 87.19 218 ASP B O 1
ATOM 3990 N N . SER B 1 219 ? 10.164 11.797 -0.751 1 79.25 219 SER B N 1
ATOM 3991 C CA . SER B 1 219 ? 10.953 12.43 -1.799 1 79.25 219 SER B CA 1
ATOM 3992 C C . SER B 1 219 ? 11.188 11.484 -2.969 1 79.25 219 SER B C 1
ATOM 3994 O O . SER B 1 219 ? 11.109 11.891 -4.129 1 79.25 219 SER B O 1
ATOM 3996 N N . GLN B 1 220 ? 11.367 10.25 -2.729 1 79.06 220 GLN B N 1
ATOM 3997 C CA . GLN B 1 220 ? 11.727 9.352 -3.824 1 79.06 220 GLN B CA 1
ATOM 3998 C C . GLN B 1 220 ? 10.5 8.609 -4.355 1 79.06 220 GLN B C 1
ATOM 4000 O O . GLN B 1 220 ? 10.484 8.18 -5.508 1 79.06 220 GLN B O 1
ATOM 4005 N N . ARG B 1 221 ? 9.445 8.609 -3.576 1 86.81 221 ARG B N 1
ATOM 4006 C CA . ARG B 1 221 ? 8.219 7.891 -3.916 1 86.81 221 ARG B CA 1
ATOM 4007 C C . ARG B 1 221 ? 8.531 6.57 -4.613 1 86.81 221 ARG B C 1
ATOM 4009 O O . ARG B 1 221 ? 8.008 6.289 -5.691 1 86.81 221 ARG B O 1
ATOM 4016 N N . LYS B 1 222 ? 9.305 5.719 -4.008 1 89.06 222 LYS B N 1
ATOM 4017 C CA . LYS B 1 222 ? 9.789 4.449 -4.531 1 89.06 222 LYS B CA 1
ATOM 4018 C C . LYS B 1 222 ? 8.641 3.488 -4.812 1 89.06 222 LYS B C 1
ATOM 4020 O O . LYS B 1 222 ? 8.812 2.482 -5.504 1 89.06 222 LYS B O 1
ATOM 4025 N N . GLY B 1 223 ? 7.5 3.793 -4.258 1 93.06 223 GLY B N 1
ATOM 4026 C CA . GLY B 1 223 ? 6.332 2.971 -4.535 1 93.06 223 GLY B CA 1
ATOM 4027 C C . GLY B 1 223 ? 6.223 1.764 -3.621 1 93.06 223 GLY B C 1
ATOM 4028 O O . GLY B 1 223 ? 5.453 0.841 -3.895 1 93.06 223 GLY B O 1
ATOM 4029 N N . ILE B 1 224 ? 6.996 1.767 -2.547 1 95.38 224 ILE B N 1
ATOM 4030 C CA . ILE B 1 224 ? 6.957 0.647 -1.612 1 95.38 224 ILE B CA 1
ATOM 4031 C C . ILE B 1 224 ? 6.672 1.162 -0.203 1 95.38 224 ILE B C 1
ATOM 4033 O O . ILE B 1 224 ? 7.008 2.303 0.128 1 95.38 224 ILE B O 1
ATOM 4037 N N . ILE B 1 225 ? 6.043 0.333 0.627 1 95.88 225 ILE B N 1
ATOM 4038 C CA . ILE B 1 225 ? 5.855 0.662 2.035 1 95.88 225 ILE B CA 1
ATOM 4039 C C . ILE B 1 225 ? 7.203 0.645 2.754 1 95.88 225 ILE B C 1
ATOM 4041 O O . ILE B 1 225 ? 8.008 -0.264 2.549 1 95.88 225 ILE B O 1
ATOM 4045 N N . GLN B 1 226 ? 7.492 1.667 3.512 1 96.06 226 GLN B N 1
ATOM 4046 C CA . GLN B 1 226 ? 8.719 1.765 4.297 1 96.06 226 GLN B CA 1
ATOM 4047 C C . GLN B 1 226 ? 8.414 2.041 5.766 1 96.06 226 GLN B C 1
ATOM 4049 O O . GLN B 1 226 ? 7.492 2.801 6.082 1 96.06 226 GLN B O 1
ATOM 4054 N N . ARG B 1 227 ? 9.172 1.427 6.629 1 95.88 227 ARG B N 1
ATOM 4055 C CA . ARG B 1 227 ? 8.977 1.576 8.07 1 95.88 227 ARG B CA 1
ATOM 4056 C C . ARG B 1 227 ? 10.289 1.886 8.773 1 95.88 227 ARG B C 1
ATOM 4058 O O . ARG B 1 227 ? 11.328 1.31 8.438 1 95.88 227 ARG B O 1
ATOM 4065 N N . TRP B 1 228 ? 10.25 2.826 9.695 1 96.06 228 TRP B N 1
ATOM 4066 C CA . TRP B 1 228 ? 11.352 3.158 10.594 1 96.06 228 TRP B CA 1
ATOM 4067 C C . TRP B 1 228 ? 10.93 2.992 12.055 1 96.06 228 TRP B C 1
ATOM 4069 O O . TRP B 1 228 ? 9.828 3.391 12.438 1 96.06 228 TRP B O 1
ATOM 4079 N N . VAL B 1 229 ? 11.742 2.348 12.82 1 95.62 229 VAL B N 1
ATOM 4080 C CA . VAL B 1 229 ? 11.516 2.201 14.25 1 95.62 229 VAL B CA 1
ATOM 4081 C C . VAL B 1 229 ? 12.539 3.031 15.023 1 95.62 229 VAL B C 1
ATOM 4083 O O . VAL B 1 229 ? 13.719 3.057 14.672 1 95.62 229 VAL B O 1
ATOM 4086 N N . TYR B 1 230 ? 12.07 3.674 16.031 1 96.81 230 TYR B N 1
ATOM 4087 C CA . TYR B 1 230 ? 12.906 4.598 16.781 1 96.81 230 TYR B CA 1
ATOM 4088 C C . TYR B 1 230 ? 13.062 4.137 18.219 1 96.81 230 TYR B C 1
ATOM 4090 O O . TYR B 1 230 ? 12.195 3.438 18.75 1 96.81 230 TYR B O 1
ATOM 4098 N N . PRO B 1 231 ? 14.164 4.543 18.859 1 94.25 231 PRO B N 1
ATOM 4099 C CA . PRO B 1 231 ? 14.391 4.145 20.25 1 94.25 231 PRO B CA 1
ATOM 4100 C C . PRO B 1 231 ? 13.375 4.75 21.219 1 94.25 231 PRO B C 1
ATOM 4102 O O . PRO B 1 231 ? 12.922 5.875 21.016 1 94.25 231 PRO B O 1
ATOM 4105 N N . ASP B 1 232 ? 13.062 3.93 22.219 1 90.88 232 ASP B N 1
ATOM 4106 C CA . ASP B 1 232 ? 12.156 4.41 23.266 1 90.88 232 ASP B CA 1
ATOM 4107 C C . ASP B 1 232 ? 12.82 5.488 24.109 1 90.88 232 ASP B C 1
ATOM 4109 O O . ASP B 1 232 ? 14.023 5.734 23.984 1 90.88 232 ASP B O 1
ATOM 4113 N N . GLU B 1 233 ? 11.93 5.859 25 1 85.94 233 GLU B N 1
ATOM 4114 C CA . GLU B 1 233 ? 12.438 6.859 25.922 1 85.94 233 GLU B CA 1
ATOM 4115 C C . GLU B 1 233 ? 13.531 6.273 26.828 1 85.94 233 GLU B C 1
ATOM 4117 O O . GLU B 1 233 ? 13.414 5.141 27.281 1 85.94 233 GLU B O 1
ATOM 4122 N N . GLY B 1 234 ? 14.609 6.762 26.969 1 84.62 234 GLY B N 1
ATOM 4123 C CA . GLY B 1 234 ? 15.688 6.262 27.812 1 84.62 234 GLY B CA 1
ATOM 4124 C C . GLY B 1 234 ? 16.844 5.676 27.016 1 84.62 234 GLY B C 1
ATOM 4125 O O . GLY B 1 234 ? 17.906 5.418 27.562 1 84.62 234 GLY B O 1
ATOM 4126 N N . SER B 1 235 ? 16.438 5.277 25.812 1 86.94 235 SER B N 1
ATOM 4127 C CA . SER B 1 235 ? 17.5 4.762 24.953 1 86.94 235 SER B CA 1
ATOM 4128 C C . SER B 1 235 ? 18.297 5.895 24.312 1 86.94 235 SER B C 1
ATOM 4130 O O . SER B 1 235 ? 18.078 7.066 24.625 1 86.94 235 SER B O 1
ATOM 4132 N N . GLU B 1 236 ? 19.281 5.441 23.562 1 83.44 236 GLU B N 1
ATOM 4133 C CA . GLU B 1 236 ? 20.156 6.438 22.953 1 83.44 236 GLU B CA 1
ATOM 4134 C C . GLU B 1 236 ? 19.453 7.148 21.797 1 83.44 236 GLU B C 1
ATOM 4136 O O . GLU B 1 236 ? 18.984 6.504 20.844 1 83.44 236 GLU B O 1
ATOM 4141 N N . ALA B 1 237 ? 19.219 8.367 21.922 1 90.81 237 ALA B N 1
ATOM 4142 C CA . ALA B 1 237 ? 18.828 9.328 20.891 1 90.81 237 ALA B CA 1
ATOM 4143 C C . ALA B 1 237 ? 17.344 9.18 20.547 1 90.81 237 ALA B C 1
ATOM 4145 O O . ALA B 1 237 ? 16.984 9.062 19.359 1 90.81 237 ALA B O 1
ATOM 4146 N N . PRO B 1 238 ? 16.484 9.133 21.484 1 94.88 238 PRO B N 1
ATOM 4147 C CA . PRO B 1 238 ? 15.047 9.156 21.188 1 94.88 238 PRO B CA 1
ATOM 4148 C C . PRO B 1 238 ? 14.609 10.461 20.516 1 94.88 238 PRO B C 1
ATOM 4150 O O . PRO B 1 238 ? 15.297 11.477 20.625 1 94.88 238 PRO B O 1
ATOM 4153 N N . ILE B 1 239 ? 13.609 10.367 19.766 1 97.56 239 ILE B N 1
ATOM 4154 C CA . ILE B 1 239 ? 12.969 11.57 19.234 1 97.56 239 ILE B CA 1
ATOM 4155 C C . ILE B 1 239 ? 11.805 11.969 20.141 1 97.56 239 ILE B C 1
ATOM 4157 O O . ILE B 1 239 ? 10.766 11.297 20.156 1 97.56 239 ILE B O 1
ATOM 4161 N N . ILE B 1 240 ? 12 12.969 20.906 1 97.75 240 ILE B N 1
ATOM 4162 C CA . ILE B 1 240 ? 11 13.477 21.844 1 97.75 240 ILE B CA 1
ATOM 4163 C C . ILE B 1 240 ? 10.516 14.844 21.375 1 97.75 240 ILE B C 1
ATOM 4165 O O . ILE B 1 240 ? 11.32 15.742 21.125 1 97.75 240 ILE B O 1
ATOM 4169 N N . LEU B 1 241 ? 9.211 15.008 21.234 1 98.44 241 LEU B N 1
ATOM 4170 C CA . LEU B 1 241 ? 8.594 16.281 20.891 1 98.44 241 LEU B CA 1
ATOM 4171 C C . LEU B 1 241 ? 7.594 16.719 21.953 1 98.44 241 LEU B C 1
ATOM 4173 O O . LEU B 1 241 ? 6.793 15.906 22.422 1 98.44 241 LEU B O 1
ATOM 4177 N N . LYS B 1 242 ? 7.637 17.938 22.297 1 98.25 242 LYS B N 1
ATOM 4178 C CA . LYS B 1 242 ? 6.742 18.484 23.312 1 98.25 242 LYS B CA 1
ATOM 4179 C C . LYS B 1 242 ? 5.465 19.031 22.688 1 98.25 242 LYS B C 1
ATOM 4181 O O . LYS B 1 242 ? 5.422 19.297 21.484 1 98.25 242 LYS B O 1
ATOM 4186 N N . LYS B 1 243 ? 4.465 19.156 23.594 1 98.56 243 LYS B N 1
ATOM 4187 C CA . LYS B 1 243 ? 3.201 19.75 23.172 1 98.56 243 LYS B CA 1
ATOM 4188 C C . LYS B 1 243 ? 3.432 21.094 22.484 1 98.56 243 LYS B C 1
ATOM 4190 O O . LYS B 1 243 ? 4.125 21.953 23.016 1 98.56 243 LYS B O 1
ATOM 4195 N N . GLY B 1 244 ? 2.875 21.203 21.281 1 98.12 244 GLY B N 1
ATOM 4196 C CA . GLY B 1 244 ? 2.971 22.469 20.562 1 98.12 244 GLY B CA 1
ATOM 4197 C C . GLY B 1 244 ? 4.195 22.547 19.672 1 98.12 244 GLY B C 1
ATOM 4198 O O . GLY B 1 244 ? 4.27 23.406 18.797 1 98.12 244 GLY B O 1
ATOM 4199 N N . GLU B 1 245 ? 5.141 21.672 19.844 1 98.12 245 GLU B N 1
ATOM 4200 C CA . GLU B 1 245 ? 6.324 21.688 18.984 1 98.12 245 GLU B CA 1
ATOM 4201 C C . GLU B 1 245 ? 5.992 21.172 17.578 1 98.12 245 GLU B C 1
ATOM 4203 O O . GLU B 1 245 ? 5.117 20.312 17.422 1 98.12 245 GLU B O 1
ATOM 4208 N N . GLU B 1 246 ? 6.723 21.719 16.656 1 98.06 246 GLU B N 1
ATOM 4209 C CA . GLU B 1 246 ? 6.531 21.297 15.266 1 98.06 246 GLU B CA 1
ATOM 4210 C C . GLU B 1 246 ? 6.93 19.828 15.078 1 98.06 246 GLU B C 1
ATOM 4212 O O . GLU B 1 246 ? 7.965 19.391 15.578 1 98.06 246 GLU B O 1
ATOM 4217 N N . MET B 1 247 ? 6.094 19.172 14.438 1 97.75 247 MET B N 1
ATOM 4218 C CA . MET B 1 247 ? 6.316 17.766 14.125 1 97.75 247 MET B CA 1
ATOM 4219 C C . MET B 1 247 ? 6.648 17.578 12.648 1 97.75 247 MET B C 1
ATOM 4221 O O . MET B 1 247 ? 7.449 16.703 12.289 1 97.75 247 MET B O 1
ATOM 4225 N N . GLY B 1 248 ? 6.039 18.375 11.852 1 96.94 248 GLY B N 1
ATOM 4226 C CA . GLY B 1 248 ? 6.238 18.25 10.414 1 96.94 248 GLY B CA 1
ATOM 4227 C C . GLY B 1 248 ? 5.488 19.297 9.609 1 96.94 248 GLY B C 1
ATOM 4228 O O . GLY B 1 248 ? 5.055 20.312 10.164 1 96.94 248 GLY B O 1
ATOM 4229 N N . LEU B 1 249 ? 5.457 19.078 8.234 1 96.31 249 LEU B N 1
ATOM 4230 C CA . LEU B 1 249 ? 4.797 20.047 7.371 1 96.31 249 LEU B CA 1
ATOM 4231 C C . LEU B 1 249 ? 4.434 19.406 6.027 1 96.31 249 LEU B C 1
ATOM 4233 O O . LEU B 1 249 ? 4.914 18.328 5.695 1 96.31 249 LEU B O 1
ATOM 4237 N N . PHE B 1 250 ? 3.533 20.047 5.391 1 93.25 250 PHE B N 1
ATOM 4238 C CA . PHE B 1 250 ? 3.166 19.75 4.012 1 93.25 250 PHE B CA 1
ATOM 4239 C C . PHE B 1 250 ? 3.67 20.828 3.07 1 93.25 250 PHE B C 1
ATOM 4241 O O . PHE B 1 250 ? 3.594 22.016 3.389 1 93.25 250 PHE B O 1
ATOM 4248 N N . LYS B 1 251 ? 4.117 20.391 1.913 1 90.44 251 LYS B N 1
ATOM 4249 C CA . LYS B 1 251 ? 4.285 21.359 0.826 1 90.44 251 LYS B CA 1
ATOM 4250 C C . LYS B 1 251 ? 3.098 21.312 -0.133 1 90.44 251 LYS B C 1
ATOM 4252 O O . LYS B 1 251 ? 2.914 20.328 -0.854 1 90.44 251 LYS B O 1
ATOM 4257 N N . LEU B 1 252 ? 2.223 22.469 -0.203 1 77.81 252 LEU B N 1
ATOM 4258 C CA . LEU B 1 252 ? 1.051 22.672 -1.049 1 77.81 252 LEU B CA 1
ATOM 4259 C C . LEU B 1 252 ? -0.104 21.781 -0.603 1 77.81 252 LEU B C 1
ATOM 4261 O O . LEU B 1 252 ? -0.518 20.891 -1.336 1 77.81 252 LEU B O 1
ATOM 4265 N N . GLY B 1 253 ? -0.955 22.062 0.605 1 65.81 253 GLY B N 1
ATOM 4266 C CA . GLY B 1 253 ? -2.211 21.422 0.987 1 65.81 253 GLY B CA 1
ATOM 4267 C C . GLY B 1 253 ? -2.027 20.25 1.927 1 65.81 253 GLY B C 1
ATOM 4268 O O . GLY B 1 253 ? -1.196 20.297 2.836 1 65.81 253 GLY B O 1
ATOM 4269 N N . SER B 1 254 ? -2.785 19.562 2.727 1 84.69 254 SER B N 1
ATOM 4270 C CA . SER B 1 254 ? -2.709 18.219 3.277 1 84.69 254 SER B CA 1
ATOM 4271 C C . SER B 1 254 ? -3.693 18.031 4.426 1 84.69 254 SER B C 1
ATOM 4273 O O . SER B 1 254 ? -4.398 18.969 4.805 1 84.69 254 SER B O 1
ATOM 4275 N N . THR B 1 255 ? -4.121 16.906 4.75 1 95.69 255 THR B N 1
ATOM 4276 C CA . THR B 1 255 ? -4.961 16.422 5.836 1 95.69 255 THR B CA 1
ATOM 4277 C C . THR B 1 255 ? -4.117 15.719 6.902 1 95.69 255 THR B C 1
ATOM 4279 O O . THR B 1 255 ? -3.205 14.953 6.578 1 95.69 255 THR B O 1
ATOM 4282 N N . VAL B 1 256 ? -4.379 16.188 8.203 1 98.12 256 VAL B N 1
ATOM 4283 C CA . VAL B 1 256 ? -3.762 15.477 9.32 1 98.12 256 VAL B CA 1
ATOM 4284 C C . VAL B 1 256 ? -4.828 14.711 10.094 1 98.12 256 VAL B C 1
ATOM 4286 O O . VAL B 1 256 ? -5.902 15.25 10.383 1 98.12 256 VAL B O 1
ATOM 4289 N N . ILE B 1 257 ? -4.559 13.461 10.391 1 98.62 257 ILE B N 1
ATOM 4290 C CA . ILE B 1 257 ? -5.461 12.633 11.188 1 98.62 257 ILE B CA 1
ATOM 4291 C C . ILE B 1 257 ? -4.777 12.234 12.484 1 98.62 257 ILE B C 1
ATOM 4293 O O . ILE B 1 257 ? -3.664 11.695 12.477 1 98.62 257 ILE B O 1
ATOM 4297 N N . ASN B 1 258 ? -5.391 12.508 13.594 1 98.81 258 ASN B N 1
ATOM 4298 C CA . ASN B 1 258 ? -4.918 12.039 14.891 1 98.81 258 ASN B CA 1
ATOM 4299 C C . ASN B 1 258 ? -5.797 10.914 15.43 1 98.81 258 ASN B C 1
ATOM 4301 O O . ASN B 1 258 ? -7.023 10.984 15.359 1 98.81 258 ASN B O 1
ATOM 4305 N N . LEU B 1 259 ? -5.18 9.898 15.883 1 98.88 259 LEU B N 1
ATOM 4306 C CA . LEU B 1 259 ? -5.852 8.812 16.578 1 98.88 259 LEU B CA 1
ATOM 4307 C C . LEU B 1 259 ? -5.422 8.758 18.047 1 98.88 259 LEU B C 1
ATOM 4309 O O . LEU B 1 259 ? -4.242 8.938 18.359 1 98.88 259 LEU B O 1
ATOM 4313 N N . PHE B 1 260 ? -6.348 8.539 18.906 1 98.69 260 PHE B N 1
ATOM 4314 C CA . PHE B 1 260 ? -6.113 8.359 20.344 1 98.69 260 PHE B CA 1
ATOM 4315 C C . PHE B 1 260 ? -6.742 7.066 20.844 1 98.69 260 PHE B C 1
ATOM 4317 O O . PHE B 1 260 ? -7.785 6.645 20.344 1 98.69 260 PHE B O 1
ATOM 4324 N N . VAL B 1 261 ? -6.121 6.453 21.844 1 98.44 261 VAL B N 1
ATOM 4325 C CA . VAL B 1 261 ? -6.617 5.195 22.391 1 98.44 261 VAL B CA 1
ATOM 4326 C C . VAL B 1 261 ? -7.891 5.445 23.188 1 98.44 261 VAL B C 1
ATOM 4328 O O . VAL B 1 261 ? -8.164 6.578 23.594 1 98.44 261 VAL B O 1
ATOM 4331 N N . SER B 1 262 ? -8.633 4.398 23.438 1 97.62 262 SER B N 1
ATOM 4332 C CA . SER B 1 262 ? -9.938 4.48 24.094 1 97.62 262 SER B CA 1
ATOM 4333 C C . SER B 1 262 ? -9.797 4.93 25.547 1 97.62 262 SER B C 1
ATOM 4335 O O . SER B 1 262 ? -8.867 4.516 26.25 1 97.62 262 SER B O 1
ATOM 4337 N N . ASN B 1 263 ? -10.727 5.809 25.922 1 96.12 263 ASN B N 1
ATOM 4338 C CA . ASN B 1 263 ? -10.992 6.199 27.297 1 96.12 263 ASN B CA 1
ATOM 4339 C C . ASN B 1 263 ? -9.812 6.965 27.906 1 96.12 263 ASN B C 1
ATOM 4341 O O . ASN B 1 263 ? -9.578 6.906 29.109 1 96.12 263 ASN B O 1
ATOM 4345 N N . LYS B 1 264 ? -9.039 7.602 27.078 1 96.38 264 LYS B N 1
ATOM 4346 C CA . LYS B 1 264 ? -7.906 8.352 27.625 1 96.38 264 LYS B CA 1
ATOM 4347 C C . LYS B 1 264 ? -8.102 9.852 27.438 1 96.38 264 LYS B C 1
ATOM 4349 O O . LYS B 1 264 ? -7.582 10.656 28.219 1 96.38 264 LYS B O 1
ATOM 4354 N N . ILE B 1 265 ? -8.828 10.242 26.391 1 96.31 265 ILE B N 1
ATOM 4355 C CA . ILE B 1 265 ? -9.047 11.656 26.125 1 96.31 265 ILE B CA 1
ATOM 4356 C C . ILE B 1 265 ? -10.508 11.898 25.75 1 96.31 265 ILE B C 1
ATOM 4358 O O . ILE B 1 265 ? -11.164 11.008 25.203 1 96.31 265 ILE B O 1
ATOM 4362 N N . LYS B 1 266 ? -10.953 13.023 26.109 1 96.88 266 LYS B N 1
ATOM 4363 C CA . LYS B 1 266 ? -12.242 13.531 25.641 1 96.88 266 LYS B CA 1
ATOM 4364 C C . LYS B 1 266 ? -12.055 14.766 24.75 1 96.88 266 LYS B C 1
ATOM 4366 O O . LYS B 1 266 ? -11.461 15.758 25.172 1 96.88 266 LYS B O 1
ATOM 4371 N N . LEU B 1 267 ? -12.523 14.68 23.594 1 97.31 267 LEU B N 1
ATOM 4372 C CA . LEU B 1 267 ? -12.438 15.82 22.688 1 97.31 267 LEU B CA 1
ATOM 4373 C C . LEU B 1 267 ? -13.305 16.969 23.188 1 97.31 267 LEU B C 1
ATOM 4375 O O . LEU B 1 267 ? -14.328 16.75 23.844 1 97.31 267 LEU B O 1
ATOM 4379 N N . ALA B 1 268 ? -12.883 18.156 22.844 1 96.75 268 ALA B N 1
ATOM 4380 C CA . ALA B 1 268 ? -13.641 19.328 23.266 1 96.75 268 ALA B CA 1
ATOM 4381 C C . ALA B 1 268 ? -15.055 19.297 22.688 1 96.75 268 ALA B C 1
ATOM 4383 O O . ALA B 1 268 ? -15.258 18.922 21.531 1 96.75 268 ALA B O 1
ATOM 4384 N N . SER B 1 269 ? -16.016 19.688 23.391 1 93.12 269 SER B N 1
ATOM 4385 C CA . SER B 1 269 ? -17.438 19.547 23.062 1 93.12 269 SER B CA 1
ATOM 4386 C C . SER B 1 269 ? -17.812 20.422 21.875 1 93.12 269 SER B C 1
ATOM 4388 O O . SER B 1 269 ? -18.797 20.156 21.188 1 93.12 269 SER B O 1
ATOM 4390 N N . HIS B 1 270 ? -17.047 21.469 21.688 1 92.12 270 HIS B N 1
ATOM 4391 C CA . HIS B 1 270 ? -17.406 22.406 20.625 1 92.12 270 HIS B CA 1
ATOM 4392 C C . HIS B 1 270 ? -16.906 21.922 19.266 1 92.12 270 HIS B C 1
ATOM 4394 O O . HIS B 1 270 ? -17.281 22.469 18.234 1 92.12 270 HIS B O 1
ATOM 4400 N N . LEU B 1 271 ? -16.047 20.953 19.297 1 93.44 271 LEU B N 1
ATOM 4401 C CA . LEU B 1 271 ? -15.508 20.453 18.047 1 93.44 271 LEU B CA 1
ATOM 4402 C C . LEU B 1 271 ? -16.562 19.641 17.281 1 93.44 271 LEU B C 1
ATOM 4404 O O . LEU B 1 271 ? -17.141 18.703 17.828 1 93.44 271 LEU B O 1
ATOM 4408 N N . GLN B 1 272 ? -16.859 20.031 16.109 1 93 272 GLN B N 1
ATOM 4409 C CA . GLN B 1 272 ? -17.734 19.328 15.18 1 93 272 GLN B CA 1
ATOM 4410 C C . GLN B 1 272 ? -17.25 19.5 13.742 1 93 272 GLN B C 1
ATOM 4412 O O . GLN B 1 272 ? -16.328 20.281 13.484 1 93 272 GLN B O 1
ATOM 4417 N N . ASN B 1 273 ? -17.859 18.812 12.906 1 93.44 273 ASN B N 1
ATOM 4418 C CA . ASN B 1 273 ? -17.531 19 11.492 1 93.44 273 ASN B CA 1
ATOM 4419 C C . ASN B 1 273 ? -17.656 20.453 11.07 1 93.44 273 ASN B C 1
ATOM 4421 O O . ASN B 1 273 ? -18.656 21.109 11.398 1 93.44 273 ASN B O 1
ATOM 4425 N N . GLY B 1 274 ? -16.625 20.938 10.461 1 95.31 274 GLY B N 1
ATOM 4426 C CA . GLY B 1 274 ? -16.656 22.312 9.984 1 95.31 274 GLY B CA 1
ATOM 4427 C C . GLY B 1 274 ? -16.031 23.297 10.953 1 95.31 274 GLY B C 1
ATOM 4428 O O . GLY B 1 274 ? -15.75 24.438 10.594 1 95.31 274 GLY B O 1
ATOM 4429 N N . SER B 1 275 ? -15.789 22.828 12.141 1 97.5 275 SER B N 1
ATOM 4430 C CA . SER B 1 275 ? -15.141 23.719 13.109 1 97.5 275 SER B CA 1
ATOM 4431 C C . SER B 1 275 ? -13.773 24.172 12.609 1 97.5 275 SER B C 1
ATOM 4433 O O . SER B 1 275 ? -12.992 23.359 12.102 1 97.5 275 SER B O 1
ATOM 4435 N N . ILE B 1 276 ? -13.547 25.469 12.773 1 97.56 276 ILE B N 1
ATOM 4436 C CA . ILE B 1 276 ? -12.234 26.016 12.453 1 97.56 276 ILE B CA 1
ATOM 4437 C C . ILE B 1 276 ? -11.266 25.719 13.594 1 97.56 276 ILE B C 1
ATOM 4439 O O . ILE B 1 276 ? -11.609 25.875 14.766 1 97.56 276 ILE B O 1
ATOM 4443 N N . THR B 1 277 ? -10.133 25.234 13.242 1 98 277 THR B N 1
ATOM 4444 C CA . THR B 1 277 ? -9.117 24.938 14.25 1 98 277 THR B CA 1
ATOM 4445 C C . THR B 1 277 ? -7.93 25.891 14.117 1 98 277 THR B C 1
ATOM 4447 O O . THR B 1 277 ? -7.59 26.328 13.016 1 98 277 THR B O 1
ATOM 4450 N N . ARG B 1 278 ? -7.324 26.219 15.203 1 97.94 278 ARG B N 1
ATOM 4451 C CA . ARG B 1 278 ? -6.078 26.969 15.297 1 97.94 278 ARG B CA 1
ATOM 4452 C C . ARG B 1 278 ? -5.066 26.234 16.172 1 97.94 278 ARG B C 1
ATOM 4454 O O . ARG B 1 278 ? -5.398 25.781 17.266 1 97.94 278 ARG B O 1
ATOM 4461 N N . LEU B 1 279 ? -3.895 26.156 15.641 1 98.25 279 LEU B N 1
ATOM 4462 C CA . LEU B 1 279 ? -2.811 25.531 16.391 1 98.25 279 LEU B CA 1
ATOM 4463 C C . LEU B 1 279 ? -2.773 26.047 17.828 1 98.25 279 LEU B C 1
ATOM 4465 O O . LEU B 1 279 ? -2.867 27.25 18.062 1 98.25 279 LEU B O 1
ATOM 4469 N N . GLY B 1 280 ? -2.711 25.109 18.734 1 98.38 280 GLY B N 1
ATOM 4470 C CA . GLY B 1 280 ? -2.488 25.5 20.125 1 98.38 280 GLY B CA 1
ATOM 4471 C C . GLY B 1 280 ? -3.771 25.594 20.922 1 98.38 280 GLY B C 1
ATOM 4472 O O . GLY B 1 280 ? -3.74 25.562 22.156 1 98.38 280 GLY B O 1
ATOM 4473 N N . GLU B 1 281 ? -4.906 25.781 20.25 1 98.31 281 GLU B N 1
ATOM 4474 C CA . GLU B 1 281 ? -6.184 25.797 20.938 1 98.31 281 GLU B CA 1
ATOM 4475 C C . GLU B 1 281 ? -6.539 24.406 21.453 1 98.31 281 GLU B C 1
ATOM 4477 O O . GLU B 1 281 ? -5.957 23.406 21.031 1 98.31 281 GLU B O 1
ATOM 4482 N N . ILE B 1 282 ? -7.5 24.359 22.328 1 98.19 282 ILE B N 1
ATOM 4483 C CA . ILE B 1 282 ? -7.836 23.109 23 1 98.19 282 ILE B CA 1
ATOM 4484 C C . ILE B 1 282 ? -8.453 22.125 22.016 1 98.19 282 ILE B C 1
ATOM 4486 O O . ILE B 1 282 ? -9.422 22.469 21.312 1 98.19 282 ILE B O 1
ATOM 4490 N N . LEU B 1 283 ? -7.883 21.047 22 1 98.5 283 LEU B N 1
ATOM 4491 C CA . LEU B 1 283 ? -8.398 19.922 21.219 1 98.5 283 LEU B CA 1
ATOM 4492 C C . LEU B 1 283 ? -9.234 19 22.078 1 98.5 283 LEU B C 1
ATOM 4494 O O . LEU B 1 283 ? -10.281 18.5 21.656 1 98.5 283 LEU B O 1
ATOM 4498 N N . GLY B 1 284 ? -8.734 18.734 23.188 1 97.94 284 GLY B N 1
ATOM 4499 C CA . GLY B 1 284 ? -9.367 17.844 24.141 1 97.94 284 GLY B CA 1
ATOM 4500 C C . GLY B 1 284 ? -8.633 17.75 25.469 1 97.94 284 GLY B C 1
ATOM 4501 O O . GLY B 1 284 ? -7.664 18.484 25.688 1 97.94 284 GLY B O 1
ATOM 4502 N N . GLU B 1 285 ? -9.172 16.938 26.359 1 97 285 GLU B N 1
ATOM 4503 C CA . GLU B 1 285 ? -8.586 16.797 27.688 1 97 285 GLU B CA 1
ATOM 4504 C C . GLU B 1 285 ? -8.68 15.359 28.188 1 97 285 GLU B C 1
ATOM 4506 O O . GLU B 1 285 ? -9.594 14.625 27.797 1 97 285 GLU B O 1
ATOM 4511 N N . ALA B 1 286 ? -7.688 14.977 28.906 1 94.81 286 ALA B N 1
ATOM 4512 C CA . ALA B 1 286 ? -7.766 13.695 29.609 1 94.81 286 ALA B CA 1
ATOM 4513 C C . ALA B 1 286 ? -8.688 13.781 30.812 1 94.81 286 ALA B C 1
ATOM 4515 O O . ALA B 1 286 ? -8.672 14.781 31.547 1 94.81 286 ALA B O 1
ATOM 4516 N N . PRO B 1 287 ? -9.578 12.711 30.906 1 85.44 287 PRO B N 1
ATOM 4517 C CA . PRO B 1 287 ? -10.445 12.734 32.094 1 85.44 287 PRO B CA 1
ATOM 4518 C C . PRO B 1 287 ? -9.664 12.648 33.406 1 85.44 287 PRO B C 1
ATOM 4520 O O . PRO B 1 287 ? -8.602 12.023 33.438 1 85.44 287 PRO B O 1
ATOM 4523 N N . HIS B 1 288 ? -9.922 13.484 34.469 1 69.44 288 HIS B N 1
ATOM 4524 C CA . HIS B 1 288 ? -9.328 13.43 35.781 1 69.44 288 HIS B CA 1
ATOM 4525 C C . HIS B 1 288 ? -9.617 12.094 36.469 1 69.44 288 HIS B C 1
ATOM 4527 O O . HIS B 1 288 ? -10.672 11.492 36.25 1 69.44 288 HIS B O 1
#

Radius of gyration: 26.05 Å; Cα contacts (8 Å, |Δi|>4): 1413; chains: 2; bounding box: 45×79×70 Å

Foldseek 3Di:
DVLVVVLVVLVVDPQVVQLQVLLVQQPDQPDPVQLVVLVVLCVVLVAPLVQFPDSDSVVDRGNQCVQQTHGDPPPFAADDDQFFFAAFFWAFWAFKDWAAQFWDDQHPPAIDGLCLLVVNPVVVSNQQGRWIKTKGWADSNTNFFTAGRFKWWWFKKKWAAAGAADRDNSCSHPPHCVQSGFTKMWIWTQHPLGIKIKMKGHHGSFNFKQFPPGGTPCNVVPVDMDMDGADDDPDPDIDIHGRLGTTIGIRRIIMIMMTGGPQFWDADPPGGGGDTHDTNHTGIGGDD/DVLVVVQVVLVVDPQVVQLQVLLVQQPDQPDPVQLVVLVVLCVVLVAPLVQFPDSDSNVDRGNQCVQQTHGDPPPFAADDDQFFFAAFFWAFWAFKDWAAQFWDDQHPPAIDGLCLLVVNPVVVSNQQGRWIKTKGWADSNTNFFTAGRFKWWWFKKKWAAAGAADRDNSCSHPPHCVQSGFTKMWIWTQHPLGIKIKMKGHHGSFNFKQFPPGGTPCNVVPVDMDMDGADDDPDPPIDIHGRLGTTIGIRRIIMIMMTGGPQFWDADPPGGGGDTHDTNHTGIGGDD